Protein AF-0000000080648237 (afdb_homodimer)

Nearest PDB structures (foldseek):
  8hr5-assembly1_A  TM=1.522E-01  e=4.052E-01  Clostridium novyi
  8hr5-assembly1_A  TM=1.620E-01  e=7.392E-01  Clostridium novyi
  6ugk-assembly1_A  TM=1.546E-01  e=5.021E+00  Homo sapiens

Organism: Methanothrix harundinacea (strain 6Ac) (NCBI:txid1110509)

pLDDT: mean 71.29, std 25.4, range [18.83, 96.75]

Solvent-accessible surface area (backbone atoms only — not comparable to full-atom values): 39312 Å² total; per-residue (Å²): 132,81,78,76,80,78,78,78,81,73,77,73,64,75,76,75,75,65,84,41,70,59,51,61,42,41,54,47,37,46,50,45,42,68,63,31,75,89,52,51,70,74,74,66,72,92,72,70,76,91,62,78,75,79,72,69,70,77,87,61,86,68,75,77,68,28,32,39,76,49,76,28,50,62,69,58,37,49,53,52,44,51,51,39,43,75,29,61,24,49,67,47,80,45,60,27,38,34,66,47,77,47,77,49,38,26,40,43,41,38,43,72,60,45,55,75,71,41,86,83,50,63,68,55,50,52,50,50,50,32,50,47,51,42,25,70,66,45,35,50,56,89,44,39,62,36,52,36,45,29,69,76,33,76,82,46,81,56,51,69,66,48,55,54,51,43,52,52,43,28,60,52,25,51,64,56,71,36,72,65,32,39,51,51,25,47,50,51,46,49,50,50,49,50,50,32,50,50,47,49,40,50,53,46,32,29,59,66,59,70,42,59,40,86,88,33,20,69,40,78,73,60,96,61,39,43,39,60,41,78,46,55,71,87,76,49,58,82,81,41,88,37,50,40,34,38,38,39,36,39,36,35,58,34,19,32,39,28,30,42,53,87,30,28,53,35,54,78,60,39,57,69,63,49,47,66,77,38,39,69,60,41,52,51,40,45,48,52,10,50,45,45,63,60,65,71,46,58,68,82,90,44,52,61,42,38,63,68,58,52,26,53,69,33,45,51,74,43,85,46,74,77,31,36,35,36,38,37,28,52,69,31,34,68,60,50,49,50,50,36,33,74,72,59,45,32,43,75,60,87,74,28,42,30,50,58,127,133,81,79,75,81,79,78,77,82,75,74,72,57,76,74,75,76,66,82,43,71,59,51,60,44,43,55,48,39,47,51,45,42,66,62,32,77,88,49,54,71,75,76,72,69,76,92,74,67,91,61,78,74,77,73,67,70,76,86,61,84,69,74,74,67,27,33,39,77,49,76,27,51,62,68,59,37,48,54,53,43,50,50,39,41,74,29,62,24,49,68,46,80,44,61,27,37,33,65,46,78,48,76,46,36,27,39,44,40,37,44,71,61,45,55,74,72,41,85,84,49,62,68,54,50,52,52,50,52,32,48,44,50,42,24,71,65,45,35,49,57,88,44,39,62,36,51,37,46,29,68,76,32,74,82,44,80,56,52,70,66,47,52,55,52,44,52,51,42,27,60,51,26,51,64,56,71,36,70,64,32,39,50,51,24,46,50,51,46,52,48,49,50,51,49,31,50,52,48,48,39,50,54,44,32,30,58,66,58,70,41,60,39,83,92,32,19,70,41,76,73,60,98,62,39,42,39,59,43,78,45,56,71,88,76,49,58,82,82,40,89,38,48,40,34,38,38,38,36,39,36,35,57,34,20,32,38,29,30,43,53,88,29,27,53,35,53,78,60,38,58,68,65,50,46,66,76,38,39,68,60,41,50,51,42,45,47,52,10,50,47,45,62,59,65,71,44,57,68,82,91,44,52,60,43,39,62,68,56,53,25,52,70,32,46,50,74,42,86,46,82,80,31,36,36,36,36,37,29,52,70,32,36,67,59,51,50,50,51,36,33,75,73,59,45,33,45,74,61,88,73,28,42,31,51,60,127

Radius of gyration: 29.3 Å; Cα contacts (8 Å, |Δi|>4): 1006; chains: 2; bounding box: 60×85×106 Å

Sequence (714 aa):
MAGSPGRAEGTALPPAHQSNPFFDLGLDLRVLLSENPLFTPRRGQRSSLLGSPNILYPHQPSPLLMFKLGEYEESEAAEIADSLKEAGVKVDLKPSISASMESAIYLEGRESQLRERIGDFEVYDRYIEALKTVLSEEVEDEELVDRYLSLLNPSWNGRMEDIFEDVSKIAKKSRESTPSGIEEASAILTNLLGAAEALQFLDAALELNEIDVHGGAGGELGDDPLLRIPVDPDDCDPEDELTKSILAVRLEKTVEVRLDEMTTPLAKNVADEFAEEFAEEYYKICSIGMIVERVLAPPGDSNKIDLDEFRELLVFEEDMEGFVMTVDGTAVAEEMARTLKKEGVIKFKGDKIVWKGMAGSPGRAEGTALPPAHQSNPFFDLGLDLRVLLSENPLFTPRRGQRSSLLGSPNILYPHQPSPLLMFKLGEYEESEAAEIADSLKEAGVKVDLKPSISASMESAIYLEGRESQLRERIGDFEVYDRYIEALKTVLSEEVEDEELVDRYLSLLNPSWNGRMEDIFEDVSKIAKKSRESTPSGIEEASAILTNLLGAAEALQFLDAALELNEIDVHGGAGGELGDDPLLRIPVDPDDCDPEDELTKSILAVRLEKTVEVRLDEMTTPLAKNVADEFAEEFAEEYYKICSIGMIVERVLAPPGDSNKIDLDEFRELLVFEEDMEGFVMTVDGTAVAEEMARTLKKEGVIKFKGDKIVWKG

Structure (mmCIF, N/CA/C/O backbone):
data_AF-0000000080648237-model_v1
#
loop_
_entity.id
_entity.type
_entity.pdbx_description
1 polymer 'Uncharacterized protein'
#
loop_
_atom_site.group_PDB
_atom_site.id
_atom_site.type_symbol
_atom_site.label_atom_id
_atom_site.label_alt_id
_atom_site.label_comp_id
_atom_site.label_asym_id
_atom_site.label_entity_id
_atom_site.label_seq_id
_atom_site.pdbx_PDB_ins_code
_atom_site.Cartn_x
_atom_site.Cartn_y
_atom_site.Cartn_z
_atom_site.occupancy
_atom_site.B_iso_or_equiv
_atom_site.auth_seq_id
_atom_site.auth_comp_id
_atom_site.auth_asym_id
_atom_site.auth_atom_id
_atom_site.pdbx_PDB_model_num
ATOM 1 N N . MET A 1 1 ? 12.141 23.297 52.219 1 21.55 1 MET A N 1
ATOM 2 C CA . MET A 1 1 ? 13.312 22.938 51.438 1 21.55 1 MET A CA 1
ATOM 3 C C . MET A 1 1 ? 13.016 21.766 50.5 1 21.55 1 MET A C 1
ATOM 5 O O . MET A 1 1 ? 13.711 20.75 50.531 1 21.55 1 MET A O 1
ATOM 9 N N . ALA A 1 2 ? 11.859 21.625 50.188 1 25.39 2 ALA A N 1
ATOM 10 C CA . ALA A 1 2 ? 11.102 20.438 49.844 1 25.39 2 ALA A CA 1
ATOM 11 C C . ALA A 1 2 ? 11.633 19.797 48.562 1 25.39 2 ALA A C 1
ATOM 13 O O . ALA A 1 2 ? 11.953 20.5 47.594 1 25.39 2 ALA A O 1
ATOM 14 N N . GLY A 1 3 ? 12.352 18.688 48.656 1 21.77 3 GLY A N 1
ATOM 15 C CA . GLY A 1 3 ? 13.172 17.859 47.781 1 21.77 3 GLY A CA 1
ATOM 16 C C . GLY A 1 3 ? 12.492 17.5 46.469 1 21.77 3 GLY A C 1
ATOM 17 O O . GLY A 1 3 ? 11.258 17.406 46.406 1 21.77 3 GLY A O 1
ATOM 18 N N . SER A 1 4 ? 13.195 17.844 45.25 1 19.66 4 SER A N 1
ATOM 19 C CA . SER A 1 4 ? 12.898 18.078 43.844 1 19.66 4 SER A CA 1
ATOM 20 C C . SER A 1 4 ? 12.492 16.781 43.156 1 19.66 4 SER A C 1
ATOM 22 O O . SER A 1 4 ? 13.234 15.797 43.188 1 19.66 4 SER A O 1
ATOM 24 N N . PRO A 1 5 ? 11.219 16.391 43.188 1 24.3 5 PRO A N 1
ATOM 25 C CA . PRO A 1 5 ? 10.898 15.023 42.781 1 24.3 5 PRO A CA 1
ATOM 26 C C . PRO A 1 5 ? 11.508 14.656 41.438 1 24.3 5 PRO A C 1
ATOM 28 O O . PRO A 1 5 ? 11.789 15.547 40.625 1 24.3 5 PRO A O 1
ATOM 31 N N . GLY A 1 6 ? 12.32 13.648 41.375 1 19.86 6 GLY A N 1
ATOM 32 C CA . GLY A 1 6 ? 13.156 12.969 40.375 1 19.86 6 GLY A CA 1
ATOM 33 C C . GLY A 1 6 ? 12.453 12.742 39.062 1 19.86 6 GLY A C 1
ATOM 34 O O . GLY A 1 6 ? 11.242 12.531 39.031 1 19.86 6 GLY A O 1
ATOM 35 N N . ARG A 1 7 ? 13.016 13.281 37.906 1 20.27 7 ARG A N 1
ATOM 36 C CA . ARG A 1 7 ? 12.789 13.461 36.469 1 20.27 7 ARG A CA 1
ATOM 37 C C . ARG A 1 7 ? 12.531 12.125 35.781 1 20.27 7 ARG A C 1
ATOM 39 O O . ARG A 1 7 ? 13.383 11.234 35.812 1 20.27 7 ARG A O 1
ATOM 46 N N . ALA A 1 8 ? 11.336 11.664 35.844 1 21.86 8 ALA A N 1
ATOM 47 C CA . ALA A 1 8 ? 11.039 10.352 35.281 1 21.86 8 ALA A CA 1
ATOM 48 C C . ALA A 1 8 ? 11.625 10.211 33.875 1 21.86 8 ALA A C 1
ATOM 50 O O . ALA A 1 8 ? 11.602 11.164 33.094 1 21.86 8 ALA A O 1
ATOM 51 N N . GLU A 1 9 ? 12.656 9.391 33.594 1 22.39 9 GLU A N 1
ATOM 52 C CA . GLU A 1 9 ? 13.492 8.961 32.469 1 22.39 9 GLU A CA 1
ATOM 53 C C . GLU A 1 9 ? 12.648 8.625 31.25 1 22.39 9 GLU A C 1
ATOM 55 O O . GLU A 1 9 ? 11.789 7.746 31.297 1 22.39 9 GLU A O 1
ATOM 60 N N . GLY A 1 10 ? 12.281 9.594 30.5 1 19.77 10 GLY A N 1
ATOM 61 C CA . GLY A 1 10 ? 11.352 9.727 29.391 1 19.77 10 GLY A CA 1
ATOM 62 C C . GLY A 1 10 ? 11.602 8.727 28.266 1 19.77 10 GLY A C 1
ATOM 63 O O . GLY A 1 10 ? 12.742 8.539 27.844 1 19.77 10 GLY A O 1
ATOM 64 N N . THR A 1 11 ? 10.906 7.672 28.219 1 23.98 11 THR A N 1
ATOM 65 C CA . THR A 1 11 ? 11.008 6.508 27.344 1 23.98 11 THR A CA 1
ATOM 66 C C . THR A 1 11 ? 11.078 6.93 25.875 1 23.98 11 THR A C 1
ATOM 68 O O . THR A 1 11 ? 10.289 7.762 25.422 1 23.98 11 THR A O 1
ATOM 71 N N . ALA A 1 12 ? 12.242 7.035 25.219 1 22.23 12 ALA A N 1
ATOM 72 C CA . ALA A 1 12 ? 12.734 7.262 23.859 1 22.23 12 ALA A CA 1
ATOM 73 C C . ALA A 1 12 ? 11.789 6.645 22.828 1 22.23 12 ALA A C 1
ATOM 75 O O . ALA A 1 12 ? 11.344 5.504 22.984 1 22.23 12 ALA A O 1
ATOM 76 N N . LEU A 1 13 ? 11.062 7.445 22.266 1 22.98 13 LEU A N 1
ATOM 77 C CA . LEU A 1 13 ? 10.188 7.031 21.172 1 22.98 13 LEU A CA 1
ATOM 78 C C . LEU A 1 13 ? 10.93 6.094 20.219 1 22.98 13 LEU A C 1
ATOM 80 O O . LEU A 1 13 ? 12.078 6.348 19.859 1 22.98 13 LEU A O 1
ATOM 84 N N . PRO A 1 14 ? 10.711 4.758 20.109 1 25.27 14 PRO A N 1
ATOM 85 C CA . PRO A 1 14 ? 11.57 3.908 19.281 1 25.27 14 PRO A CA 1
ATOM 86 C C . PRO A 1 14 ? 11.773 4.465 17.875 1 25.27 14 PRO A C 1
ATOM 88 O O . PRO A 1 14 ? 10.961 5.266 17.406 1 25.27 14 PRO A O 1
ATOM 91 N N . PRO A 1 15 ? 12.945 4.453 17.312 1 23.84 15 PRO A N 1
ATOM 92 C CA . PRO A 1 15 ? 13.398 4.938 16 1 23.84 15 PRO A CA 1
ATOM 93 C C . PRO A 1 15 ? 12.43 4.609 14.875 1 23.84 15 PRO A C 1
ATOM 95 O O . PRO A 1 15 ? 11.734 3.59 14.938 1 23.84 15 PRO A O 1
ATOM 98 N N . ALA A 1 16 ? 11.836 5.57 14.398 1 23.03 16 ALA A N 1
ATOM 99 C CA . ALA A 1 16 ? 11.023 5.465 13.188 1 23.03 16 ALA A CA 1
ATOM 100 C C . ALA A 1 16 ? 11.641 4.48 12.203 1 23.03 16 ALA A C 1
ATOM 102 O O . ALA A 1 16 ? 12.828 4.574 11.883 1 23.03 16 ALA A O 1
ATOM 103 N N . HIS A 1 17 ? 11.32 3.283 12.266 1 22.94 17 HIS A N 1
ATOM 104 C CA . HIS A 1 17 ? 11.844 2.262 11.359 1 22.94 17 HIS A CA 1
ATOM 105 C C . HIS A 1 17 ? 11.914 2.777 9.93 1 22.94 17 HIS A C 1
ATOM 107 O O . HIS A 1 17 ? 10.922 3.273 9.391 1 22.94 17 HIS A O 1
ATOM 113 N N . GLN A 1 18 ? 12.953 3.498 9.57 1 23.92 18 GLN A N 1
ATOM 114 C CA . GLN A 1 18 ? 13.398 3.732 8.195 1 23.92 18 GLN A CA 1
ATOM 115 C C . GLN A 1 18 ? 12.93 2.615 7.27 1 23.92 18 GLN A C 1
ATOM 117 O O . GLN A 1 18 ? 13.117 1.434 7.566 1 23.92 18 GLN A O 1
ATOM 122 N N . SER A 1 19 ? 11.938 2.949 6.676 1 23.97 19 SER A N 1
ATOM 123 C CA . SER A 1 19 ? 11.555 1.971 5.664 1 23.97 19 SER A CA 1
ATOM 124 C C . SER A 1 19 ? 12.773 1.476 4.887 1 23.97 19 SER A C 1
ATOM 126 O O . SER A 1 19 ? 13.422 2.25 4.184 1 23.97 19 SER A O 1
ATOM 128 N N . ASN A 1 20 ? 13.656 0.76 5.473 1 24.31 20 ASN A N 1
ATOM 129 C CA . ASN A 1 20 ? 14.836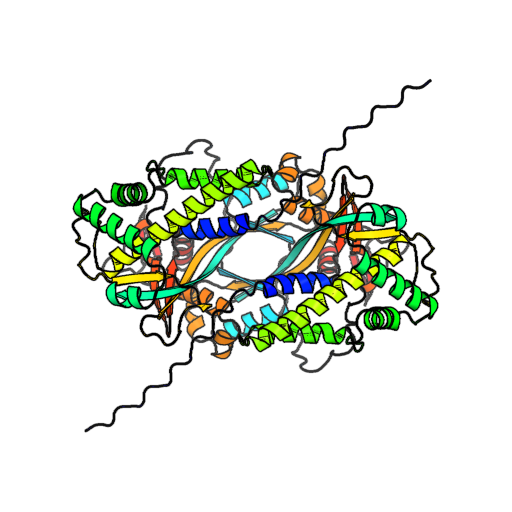 0.077 4.941 1 24.31 20 ASN A CA 1
ATOM 130 C C . ASN A 1 20 ? 14.562 -0.507 3.557 1 24.31 20 ASN A C 1
ATOM 132 O O . ASN A 1 20 ? 13.633 -1.297 3.383 1 24.31 20 ASN A O 1
ATOM 136 N N . PRO A 1 21 ? 15.094 0.182 2.629 1 27.36 21 PRO A N 1
ATOM 137 C CA . PRO A 1 21 ? 14.961 -0.341 1.266 1 27.36 21 PRO A CA 1
ATOM 138 C C . PRO A 1 21 ? 15.016 -1.866 1.212 1 27.36 21 PRO A C 1
ATOM 140 O O . PRO A 1 21 ? 14.562 -2.469 0.237 1 27.36 21 PRO A O 1
ATOM 143 N N . PHE A 1 22 ? 15.797 -2.381 2.141 1 26.69 22 PHE A N 1
ATOM 144 C CA . PHE A 1 22 ? 15.883 -3.832 2.246 1 26.69 22 PHE A CA 1
ATOM 145 C C . PHE A 1 22 ? 14.562 -4.418 2.732 1 26.69 22 PHE A C 1
ATOM 147 O O . PHE A 1 22 ? 14.289 -5.602 2.52 1 26.69 22 PHE A O 1
ATOM 154 N N . PHE A 1 23 ? 13.867 -3.635 3.424 1 27.55 23 PHE A N 1
ATOM 155 C CA . PHE A 1 23 ? 12.586 -4.172 3.852 1 27.55 23 PHE A CA 1
ATOM 156 C C . PHE A 1 23 ? 11.648 -4.336 2.662 1 27.55 23 PHE A C 1
ATOM 158 O O . PHE A 1 23 ? 10.914 -5.324 2.576 1 27.55 23 PHE A O 1
ATOM 165 N N . ASP A 1 24 ? 11.664 -3.367 1.838 1 30.44 24 ASP A N 1
ATOM 166 C CA . ASP A 1 24 ? 10.969 -3.537 0.566 1 30.44 24 ASP A CA 1
ATOM 167 C C . ASP A 1 24 ? 11.578 -4.672 -0.25 1 30.44 24 ASP A C 1
ATOM 169 O O . ASP A 1 24 ? 10.875 -5.375 -0.975 1 30.44 24 ASP A O 1
ATOM 173 N N . LEU A 1 25 ? 12.789 -4.785 -0.123 1 27.41 25 LEU A N 1
ATOM 174 C CA . LEU A 1 25 ? 13.477 -5.934 -0.707 1 27.41 25 LEU A CA 1
ATOM 175 C C . LEU A 1 25 ? 13.094 -7.219 0.021 1 27.41 25 LEU A C 1
ATOM 177 O O . LEU A 1 25 ? 13.008 -8.281 -0.594 1 27.41 25 LEU A O 1
ATOM 181 N N . GLY A 1 26 ? 12.961 -7.125 1.284 1 29.69 26 GLY A N 1
ATOM 182 C CA . GLY A 1 26 ? 12.539 -8.289 2.051 1 29.69 26 GLY A CA 1
ATOM 183 C C . GLY A 1 26 ? 11.156 -8.781 1.67 1 29.69 26 GLY A C 1
ATOM 184 O O . GLY A 1 26 ? 10.93 -9.992 1.577 1 29.69 26 GLY A O 1
ATOM 185 N N . LEU A 1 27 ? 10.266 -7.859 1.623 1 29.86 27 LEU A N 1
ATOM 186 C CA . LEU A 1 27 ? 8.969 -8.289 1.103 1 29.86 27 LEU A CA 1
ATOM 187 C C . LEU A 1 27 ? 9.109 -8.836 -0.312 1 29.86 27 LEU A C 1
ATOM 189 O O . LEU A 1 27 ? 8.461 -9.828 -0.663 1 29.86 27 LEU A O 1
ATOM 193 N N . ASP A 1 28 ? 9.914 -8.234 -0.984 1 31.86 28 ASP A N 1
ATOM 194 C CA . ASP A 1 28 ? 10.219 -8.773 -2.305 1 31.86 28 ASP A CA 1
ATOM 195 C C . ASP A 1 28 ? 10.914 -10.125 -2.197 1 31.86 28 ASP A C 1
ATOM 197 O O . ASP A 1 28 ? 10.648 -11.031 -2.992 1 31.86 28 ASP A O 1
ATOM 201 N N . LEU A 1 29 ? 11.75 -10.148 -1.211 1 29.72 29 LEU A N 1
ATOM 202 C CA . LEU A 1 29 ? 12.375 -11.453 -1.013 1 29.72 29 LEU A CA 1
ATOM 203 C C . LEU A 1 29 ? 11.359 -12.469 -0.493 1 29.72 29 LEU A C 1
ATOM 205 O O . LEU A 1 29 ? 11.406 -13.641 -0.87 1 29.72 29 LEU A O 1
ATOM 209 N N . ARG A 1 30 ? 10.547 -12.188 0.397 1 30.95 30 ARG A N 1
ATOM 210 C CA . ARG A 1 30 ? 9.484 -13.102 0.804 1 30.95 30 ARG A CA 1
ATOM 211 C C . ARG A 1 30 ? 8.656 -13.555 -0.398 1 30.95 30 ARG A C 1
ATOM 213 O O . ARG A 1 30 ? 8.289 -14.719 -0.497 1 30.95 30 ARG A O 1
ATOM 220 N N . VAL A 1 31 ? 8.422 -12.625 -1.143 1 30.2 31 VAL A N 1
ATOM 221 C CA . VAL A 1 31 ? 7.762 -13 -2.393 1 30.2 31 VAL A CA 1
ATOM 222 C C . VAL A 1 31 ? 8.672 -13.922 -3.199 1 30.2 31 VAL A C 1
ATOM 224 O O . VAL A 1 31 ? 8.211 -14.938 -3.738 1 30.2 31 VAL A O 1
ATOM 227 N N . LEU A 1 32 ? 9.93 -13.531 -3.205 1 28.25 32 LEU A N 1
ATOM 228 C CA . LEU A 1 32 ? 10.828 -14.375 -3.98 1 28.25 32 LEU A CA 1
ATOM 229 C C . LEU A 1 32 ? 10.984 -15.742 -3.332 1 28.25 32 LEU A C 1
ATOM 231 O O . LEU A 1 32 ? 10.984 -16.766 -4.02 1 28.25 32 LEU A O 1
ATOM 235 N N . LEU A 1 33 ? 11.172 -15.758 -2.031 1 31.47 33 LEU A N 1
ATOM 236 C CA . LEU A 1 33 ? 11.359 -17.047 -1.371 1 31.47 33 LEU A CA 1
ATOM 237 C C . LEU A 1 33 ? 10.023 -17.781 -1.229 1 31.47 33 LEU A C 1
ATOM 239 O O . LEU A 1 33 ? 9.984 -19.016 -1.257 1 31.47 33 LEU A O 1
ATOM 243 N N . SER A 1 34 ? 9.062 -17.125 -0.908 1 28.39 34 SER A N 1
ATOM 244 C CA . SER A 1 34 ? 7.766 -17.781 -0.767 1 28.39 34 SER A CA 1
ATOM 245 C C . SER A 1 34 ? 7.281 -18.344 -2.1 1 28.39 34 SER A C 1
ATOM 247 O O . SER A 1 34 ? 6.41 -19.219 -2.133 1 28.39 34 SER A O 1
ATOM 249 N N . GLU A 1 35 ? 7.715 -17.75 -3.105 1 29.59 35 GLU A N 1
ATOM 250 C CA . GLU A 1 35 ? 7.219 -18.156 -4.418 1 29.59 35 GLU A CA 1
ATOM 251 C C . GLU A 1 35 ? 7.965 -19.375 -4.945 1 29.59 35 GLU A C 1
ATOM 253 O O . GLU A 1 35 ? 7.664 -19.875 -6.031 1 29.59 35 GLU A O 1
ATOM 258 N N . ASN A 1 36 ? 9.148 -19.734 -4.363 1 26.48 36 ASN A N 1
ATOM 259 C CA . ASN A 1 36 ? 9.766 -20.953 -4.836 1 26.48 36 ASN A CA 1
ATOM 260 C C . ASN A 1 36 ? 9.078 -22.188 -4.254 1 26.48 36 ASN A C 1
ATOM 262 O O . ASN A 1 36 ? 8.969 -22.328 -3.037 1 26.48 36 ASN A O 1
ATOM 266 N N . PRO A 1 37 ? 8.367 -22.891 -5.027 1 28.17 37 PRO A N 1
ATOM 267 C CA . PRO A 1 37 ? 7.66 -24.094 -4.57 1 28.17 37 PRO A CA 1
ATOM 268 C C . PRO A 1 37 ? 8.523 -24.969 -3.66 1 28.17 37 PRO A C 1
ATOM 270 O O . PRO A 1 37 ? 7.988 -25.781 -2.893 1 28.17 37 PRO A O 1
ATOM 273 N N . LEU A 1 38 ? 9.859 -25.141 -3.924 1 26.52 38 LEU A N 1
ATOM 274 C CA . LEU A 1 38 ? 10.688 -26.031 -3.135 1 26.52 38 LEU A CA 1
ATOM 275 C C . LEU A 1 38 ? 10.812 -25.547 -1.698 1 26.52 38 LEU A C 1
ATOM 277 O O . LEU A 1 38 ? 11.312 -26.266 -0.83 1 26.52 38 LEU A O 1
ATOM 281 N N . PHE A 1 39 ? 10.609 -24.328 -1.508 1 27.86 39 PHE A N 1
ATOM 282 C CA . PHE A 1 39 ? 10.766 -23.812 -0.153 1 27.86 39 PHE A CA 1
ATOM 283 C C . PHE A 1 39 ? 9.422 -23.781 0.571 1 27.86 39 PHE A C 1
ATOM 285 O O . PHE A 1 39 ? 9.25 -23.047 1.54 1 27.86 39 PHE A O 1
ATOM 292 N N . THR A 1 40 ? 8.453 -24.375 0.112 1 24.95 40 THR A N 1
ATOM 293 C CA . THR A 1 40 ? 7.246 -24.438 0.934 1 24.95 40 THR A CA 1
ATOM 294 C C . THR A 1 40 ? 7.531 -25.109 2.271 1 24.95 40 THR A C 1
ATOM 296 O O . THR A 1 40 ? 7.984 -26.25 2.309 1 24.95 40 THR A O 1
ATOM 299 N N . PRO A 1 41 ? 7.891 -24.344 3.229 1 24.42 41 PRO A N 1
ATOM 300 C CA . PRO A 1 41 ? 7.996 -25.141 4.453 1 24.42 41 PRO A CA 1
ATOM 301 C C . PRO A 1 41 ? 6.973 -26.266 4.508 1 24.42 41 PRO A C 1
ATOM 303 O O . PRO A 1 41 ? 5.828 -26.094 4.07 1 24.42 41 PRO A O 1
ATOM 306 N N . ARG A 1 42 ? 7.414 -27.422 4.414 1 21.69 42 ARG A N 1
ATOM 307 C CA . ARG A 1 42 ? 6.496 -28.438 4.918 1 21.69 42 ARG A CA 1
ATOM 308 C C . ARG A 1 42 ? 5.902 -28.016 6.262 1 21.69 42 ARG A C 1
ATOM 310 O O . ARG A 1 42 ? 6.637 -27.703 7.203 1 21.69 42 ARG A O 1
ATOM 317 N N . ARG A 1 43 ? 4.898 -27.391 6.312 1 23.48 43 ARG A N 1
ATOM 318 C CA . ARG A 1 43 ? 4.133 -27.062 7.512 1 23.48 43 ARG A CA 1
ATOM 319 C C . ARG A 1 43 ? 4.125 -28.234 8.492 1 23.48 43 ARG A C 1
ATOM 321 O O . ARG A 1 43 ? 3.342 -28.234 9.445 1 23.48 43 ARG A O 1
ATOM 328 N N . GLY A 1 44 ? 4.82 -29.328 8.359 1 21.86 44 GLY A N 1
ATOM 329 C CA . GLY A 1 44 ? 4.352 -30.172 9.445 1 21.86 44 GLY A CA 1
ATOM 330 C C . GLY A 1 44 ? 4.578 -29.562 10.82 1 21.86 44 GLY A C 1
ATOM 331 O O . GLY A 1 44 ? 3.689 -29.609 11.672 1 21.86 44 GLY A O 1
ATOM 332 N N . GLN A 1 45 ? 5.801 -29.516 11.391 1 20.08 45 GLN A N 1
ATOM 333 C CA . GLN A 1 45 ? 5.906 -29.703 12.828 1 20.08 45 GLN A CA 1
ATOM 334 C C . GLN A 1 45 ? 5.656 -28.406 13.578 1 20.08 45 GLN A C 1
ATOM 336 O O . GLN A 1 45 ? 5.648 -28.375 14.812 1 20.08 45 GLN A O 1
ATOM 341 N N . ARG A 1 46 ? 6.078 -27.266 13.281 1 20 46 ARG A N 1
ATOM 342 C CA . ARG A 1 46 ? 5.887 -26.469 14.484 1 20 46 ARG A CA 1
ATOM 343 C C . ARG A 1 46 ? 4.406 -26.203 14.734 1 20 46 ARG A C 1
ATOM 345 O O . ARG A 1 46 ? 3.832 -25.266 14.164 1 20 46 ARG A O 1
ATOM 352 N N . SER A 1 47 ? 3.469 -27.25 14.75 1 19.73 47 SER A N 1
ATOM 353 C CA . SER A 1 47 ? 2.051 -27.266 15.094 1 19.73 47 SER A CA 1
ATOM 354 C C . SER A 1 47 ? 1.774 -26.422 16.328 1 19.73 47 SER A C 1
ATOM 356 O O . SER A 1 47 ? 0.841 -25.609 16.344 1 19.73 47 SER A O 1
ATOM 358 N N . SER A 1 48 ? 2.045 -26.938 17.641 1 19.5 48 SER A N 1
ATOM 359 C CA . SER A 1 48 ? 1.165 -27.281 18.75 1 19.5 48 SER A CA 1
ATOM 360 C C . SER A 1 48 ? 1.019 -26.109 19.719 1 19.5 48 SER A C 1
ATOM 362 O O . SER A 1 48 ? 0.196 -26.156 20.641 1 19.5 48 SER A O 1
ATOM 364 N N . LEU A 1 49 ? 2.018 -25.438 20.266 1 19.19 49 LEU A N 1
ATOM 365 C CA . LEU A 1 49 ? 1.724 -25.219 21.688 1 19.19 49 LEU A CA 1
ATOM 366 C C . LEU A 1 49 ? 0.544 -24.266 21.859 1 19.19 49 LEU A C 1
ATOM 368 O O . LEU A 1 49 ? -0.3 -24.469 22.734 1 19.19 49 LEU A O 1
ATOM 372 N N . LEU A 1 50 ? 0.634 -22.891 21.812 1 19.06 50 LEU A N 1
ATOM 373 C CA . LEU A 1 50 ? -0.441 -22.25 22.562 1 19.06 50 LEU A CA 1
ATOM 374 C C . LEU A 1 50 ? -1.754 -22.312 21.797 1 19.06 50 LEU A C 1
ATOM 376 O O . LEU A 1 50 ? -1.822 -21.875 20.641 1 19.06 50 LEU A O 1
ATOM 380 N N . GLY A 1 51 ? -2.617 -23.359 21.875 1 19.77 51 GLY A N 1
ATOM 381 C CA . GLY A 1 51 ? -3.986 -23.766 21.594 1 19.77 51 GLY A CA 1
ATOM 382 C C . GLY A 1 51 ? -4.977 -22.625 21.672 1 19.77 51 GLY A C 1
ATOM 383 O O . GLY A 1 51 ? -6.039 -22.75 22.281 1 19.77 51 GLY A O 1
ATOM 384 N N . SER A 1 52 ? -4.652 -21.312 21.406 1 19.39 52 SER A N 1
ATOM 385 C CA . SER A 1 52 ? -5.836 -20.594 21.875 1 19.39 52 SER A CA 1
ATOM 386 C C . SER A 1 52 ? -7.105 -21.188 21.266 1 19.39 52 SER A C 1
ATOM 388 O O . SER A 1 52 ? -7.105 -21.641 20.125 1 19.39 52 SER A O 1
ATOM 390 N N . PRO A 1 53 ? -8.133 -21.594 22.094 1 19.31 53 PRO A N 1
ATOM 391 C CA . PRO A 1 53 ? -9.453 -22.125 21.734 1 19.31 53 PRO A CA 1
ATOM 392 C C . PRO A 1 53 ? -10.039 -21.438 20.5 1 19.31 53 PRO A C 1
ATOM 394 O O . PRO A 1 53 ? -9.641 -20.312 20.156 1 19.31 53 PRO A O 1
ATOM 397 N N . ASN A 1 54 ? -10.578 -22.219 19.562 1 20.52 54 ASN A N 1
ATOM 398 C CA . ASN A 1 54 ? -11.555 -22.125 18.484 1 20.52 54 ASN A CA 1
ATOM 399 C C . ASN A 1 54 ? -12.617 -21.078 18.766 1 20.52 54 ASN A C 1
ATOM 401 O O . ASN A 1 54 ? -13.68 -21.375 19.312 1 20.52 54 ASN A O 1
ATOM 405 N N . ILE A 1 55 ? -12.234 -20 19.438 1 21.34 55 ILE A N 1
ATOM 406 C CA . ILE A 1 55 ? -13.445 -19.25 19.734 1 21.34 55 ILE A CA 1
ATOM 407 C C . ILE A 1 55 ? -14.25 -19.031 18.469 1 21.34 55 ILE A C 1
ATOM 409 O O . ILE A 1 55 ? -13.797 -18.328 17.547 1 21.34 55 ILE A O 1
ATOM 413 N N . LEU A 1 56 ? -14.969 -20.062 18 1 20.75 56 LEU A N 1
ATOM 414 C CA . LEU A 1 56 ? -16.109 -20 17.109 1 20.75 56 LEU A CA 1
ATOM 415 C C . LEU A 1 56 ? -16.891 -18.703 17.312 1 20.75 56 LEU A C 1
ATOM 417 O O . LEU A 1 56 ? -17.484 -18.5 18.375 1 20.75 56 LEU A O 1
ATOM 421 N N . TYR A 1 57 ? -16.344 -17.609 16.938 1 21.86 57 TYR A N 1
ATOM 422 C CA . TYR A 1 57 ? -17.297 -16.516 17.094 1 21.86 57 TYR A CA 1
ATOM 423 C C . TYR A 1 57 ? -18.688 -16.938 16.625 1 21.86 57 TYR A C 1
ATOM 425 O O . TYR A 1 57 ? -18.812 -17.734 15.695 1 21.86 57 TYR A O 1
ATOM 433 N N . PRO A 1 58 ? -19.703 -16.844 17.391 1 23.59 58 PRO A N 1
ATOM 434 C CA . PRO A 1 58 ? -21.078 -17.141 16.984 1 23.59 58 PRO A CA 1
ATOM 435 C C . PRO A 1 58 ? -21.391 -16.672 15.57 1 23.59 58 PRO A C 1
ATOM 437 O O . PRO A 1 58 ? -20.672 -15.828 15.023 1 23.59 58 PRO A O 1
ATOM 440 N N . HIS A 1 59 ? -22.5 -17.219 14.844 1 25.41 59 HIS A N 1
ATOM 441 C CA . HIS A 1 59 ? -23.203 -17.281 13.57 1 25.41 59 HIS A CA 1
ATOM 442 C C . HIS A 1 59 ? -23.453 -15.883 13.016 1 25.41 59 HIS A C 1
ATOM 444 O O . HIS A 1 59 ? -24.578 -15.406 13 1 25.41 59 HIS A O 1
ATOM 450 N N . GLN A 1 60 ? -22.812 -14.852 13.422 1 27.97 60 GLN A N 1
ATOM 451 C CA . GLN A 1 60 ? -23.344 -13.742 12.648 1 27.97 60 GLN A CA 1
ATOM 452 C C . GLN A 1 60 ? -23.125 -13.961 11.148 1 27.97 60 GLN A C 1
ATOM 454 O O . GLN A 1 60 ? -22.141 -14.578 10.75 1 27.97 60 GLN A O 1
ATOM 459 N N . PRO A 1 61 ? -24.094 -13.82 10.211 1 32.16 61 PRO A N 1
ATOM 460 C CA . PRO A 1 61 ? -23.969 -14.008 8.766 1 32.16 61 PRO A CA 1
ATOM 461 C C . PRO A 1 61 ? -22.641 -13.508 8.211 1 32.16 61 PRO A C 1
ATOM 463 O O . PRO A 1 61 ? -22.234 -12.375 8.492 1 32.16 61 PRO A O 1
ATOM 466 N N . SER A 1 62 ? -21.594 -14.234 8.211 1 37.28 62 SER A N 1
ATOM 467 C CA . SER A 1 62 ? -20.234 -13.945 7.738 1 37.28 62 SER A CA 1
ATOM 468 C C . SER A 1 62 ? -20.266 -13.086 6.477 1 37.28 62 SER A C 1
ATOM 470 O O . SER A 1 62 ? -20.875 -13.461 5.477 1 37.28 62 SER A O 1
ATOM 472 N N . PRO A 1 63 ? -20.156 -11.875 6.527 1 44.25 63 PRO A N 1
ATOM 473 C CA . PRO A 1 63 ? -20.109 -11.117 5.277 1 44.25 63 PRO A CA 1
ATOM 474 C C . PRO A 1 63 ? -19.297 -11.82 4.188 1 44.25 63 PRO A C 1
ATOM 476 O O . PRO A 1 63 ? -18.375 -12.578 4.492 1 44.25 63 PRO A O 1
ATOM 479 N N . LEU A 1 64 ? -19.969 -12.195 3.082 1 50.78 64 LEU A N 1
ATOM 480 C CA . LEU A 1 64 ? -19.406 -12.766 1.862 1 50.78 64 LEU A CA 1
ATOM 481 C C . LEU A 1 64 ? -18 -12.227 1.613 1 50.78 64 LEU A C 1
ATOM 483 O O . LEU A 1 64 ? -17.766 -11.023 1.7 1 50.78 64 LEU A O 1
ATOM 487 N N . LEU A 1 65 ? -17.031 -13.117 1.773 1 66.56 65 LEU A N 1
ATOM 488 C CA . LEU A 1 65 ? -15.656 -12.805 1.406 1 66.56 65 LEU A CA 1
ATOM 489 C C . LEU A 1 65 ? -15.586 -12.258 -0.015 1 66.56 65 LEU A C 1
ATOM 491 O O . LEU A 1 65 ? -16.172 -12.828 -0.937 1 66.56 65 LEU A O 1
ATOM 495 N N . MET A 1 66 ? -15.5 -11 -0.162 1 81.69 66 MET A N 1
ATOM 496 C CA . MET A 1 66 ? -15.383 -10.375 -1.479 1 81.69 66 MET A CA 1
ATOM 497 C C . MET A 1 66 ? -13.914 -10.148 -1.838 1 81.69 66 MET A C 1
ATOM 499 O O . MET A 1 66 ? -13.055 -10.125 -0.958 1 81.69 66 MET A O 1
ATOM 503 N N . PHE A 1 67 ? -13.734 -10.258 -3.105 1 94.19 67 PHE A N 1
ATOM 504 C CA . PHE A 1 67 ? -12.422 -9.938 -3.646 1 94.19 67 PHE A CA 1
ATOM 505 C C . PHE A 1 67 ? -12.164 -8.438 -3.607 1 94.19 67 PHE A C 1
ATOM 507 O O . PHE A 1 67 ? -12.922 -7.656 -4.188 1 94.19 67 PHE A O 1
ATOM 514 N N . LYS A 1 68 ? -11.133 -8.094 -2.877 1 95.12 68 LYS A N 1
ATOM 515 C CA . LYS A 1 68 ? -10.75 -6.684 -2.824 1 95.12 68 LYS A CA 1
ATOM 516 C C . LYS A 1 68 ? -9.82 -6.324 -3.977 1 95.12 68 LYS A C 1
ATOM 518 O O . LYS A 1 68 ? -8.672 -6.785 -4.027 1 95.12 68 LYS A O 1
ATOM 523 N N . LEU A 1 69 ? -10.312 -5.516 -4.773 1 95.62 69 LEU A N 1
ATOM 524 C CA . LEU A 1 69 ? -9.523 -5.109 -5.93 1 95.62 69 LEU A CA 1
ATOM 525 C C . LEU A 1 69 ? -8.461 -4.082 -5.535 1 95.62 69 LEU A C 1
ATOM 527 O O . LEU A 1 69 ? -7.309 -4.18 -5.957 1 95.62 69 LEU A O 1
ATOM 531 N N . GLY A 1 70 ? -8.93 -3.121 -4.75 1 91.94 70 GLY A N 1
ATOM 532 C CA . GLY A 1 70 ? -8.031 -2.047 -4.348 1 91.94 70 GLY A CA 1
ATOM 533 C C . GLY A 1 70 ? -8.75 -0.897 -3.666 1 91.94 70 GLY A C 1
ATOM 534 O O . GLY A 1 70 ? -9.945 -0.988 -3.381 1 91.94 70 GLY A O 1
ATOM 535 N N . GLU A 1 71 ? -7.887 0.015 -3.238 1 88.38 71 GLU A N 1
ATOM 536 C CA . GLU A 1 71 ? -8.375 1.268 -2.668 1 88.38 71 GLU A CA 1
ATOM 537 C C . GLU A 1 71 ? -8.055 2.449 -3.58 1 88.38 71 GLU A C 1
ATOM 539 O O . GLU A 1 71 ? -6.949 2.545 -4.117 1 88.38 71 GLU A O 1
ATOM 544 N N . TYR A 1 72 ? -9.164 3.27 -3.736 1 87.12 72 TYR A N 1
ATOM 545 C CA . TYR A 1 72 ? -9.047 4.34 -4.723 1 87.12 72 TYR A CA 1
ATOM 546 C C . TYR A 1 72 ? -9.68 5.629 -4.203 1 87.12 72 TYR A C 1
ATOM 548 O O . TYR A 1 72 ? -10.406 5.613 -3.205 1 87.12 72 TYR A O 1
ATOM 556 N N . GLU A 1 73 ? -9.234 6.738 -4.914 1 82.31 73 GLU A N 1
ATOM 557 C CA . GLU A 1 73 ? -10.031 7.949 -4.738 1 82.31 73 GLU A CA 1
ATOM 558 C C . GLU A 1 73 ? -11.461 7.75 -5.227 1 82.31 73 GLU A C 1
ATOM 560 O O . GLU A 1 73 ? -11.719 6.891 -6.074 1 82.31 73 GLU A O 1
ATOM 565 N N . GLU A 1 74 ? -12.305 8.523 -4.738 1 83.44 74 GLU A N 1
ATOM 566 C CA . GLU A 1 74 ? -13.734 8.352 -4.977 1 83.44 74 GLU A CA 1
ATOM 567 C C . GLU A 1 74 ? -14.047 8.344 -6.469 1 83.44 74 GLU A C 1
ATOM 569 O O . GLU A 1 74 ? -14.781 7.473 -6.949 1 83.44 74 GLU A O 1
ATOM 574 N N . SER A 1 75 ? -13.516 9.258 -7.152 1 85.44 75 SER A N 1
ATOM 575 C CA . SER A 1 75 ? -13.82 9.367 -8.578 1 85.44 75 SER A CA 1
ATOM 576 C C . SER A 1 75 ? -13.289 8.164 -9.344 1 85.44 75 SER A C 1
ATOM 578 O O . SER A 1 75 ? -13.984 7.621 -10.211 1 85.44 75 SER A O 1
ATOM 580 N N . GLU A 1 76 ? -12.117 7.797 -9.078 1 88.31 76 GLU A N 1
ATOM 581 C CA . GLU A 1 76 ? -11.516 6.648 -9.742 1 88.31 76 GLU A CA 1
ATOM 582 C C . GLU A 1 76 ? -12.266 5.363 -9.414 1 88.31 76 GLU A C 1
ATOM 584 O O . GLU A 1 76 ? -12.516 4.539 -10.305 1 88.31 76 GLU A O 1
ATOM 589 N N . ALA A 1 77 ? -12.625 5.207 -8.164 1 92.69 77 ALA A N 1
ATOM 590 C CA . ALA A 1 77 ? -13.406 4.043 -7.75 1 92.69 77 ALA A CA 1
ATOM 591 C C . ALA A 1 77 ? -14.711 3.955 -8.531 1 92.69 77 ALA A C 1
ATOM 593 O O . ALA A 1 77 ? -15.117 2.871 -8.953 1 92.69 77 ALA A O 1
ATOM 594 N N . ALA A 1 78 ? -15.312 5.07 -8.695 1 92.38 78 ALA A N 1
ATOM 595 C CA . ALA A 1 78 ? -16.578 5.105 -9.422 1 92.38 78 ALA A CA 1
ATOM 596 C C . ALA A 1 78 ? -16.391 4.695 -10.875 1 92.38 78 ALA A C 1
ATOM 598 O O . ALA A 1 78 ? -17.203 3.959 -11.43 1 92.38 78 ALA A O 1
ATOM 599 N N . GLU A 1 79 ? -15.383 5.18 -11.445 1 91.38 79 GLU A N 1
ATOM 600 C CA . GLU A 1 79 ? -15.07 4.84 -12.828 1 91.38 79 GLU A CA 1
ATOM 601 C C . GLU A 1 79 ? -14.836 3.34 -12.992 1 91.38 79 GLU A C 1
ATOM 603 O O . GLU A 1 79 ? -15.398 2.715 -13.891 1 91.38 79 GLU A O 1
ATOM 608 N N . ILE A 1 80 ? -14.07 2.822 -12.125 1 94.5 80 ILE A N 1
ATOM 609 C CA . ILE A 1 80 ? -13.781 1.392 -12.148 1 94.5 80 ILE A CA 1
ATOM 610 C C . ILE A 1 80 ? -15.07 0.6 -11.961 1 94.5 80 ILE A C 1
ATOM 612 O O . ILE A 1 80 ? -15.352 -0.327 -12.719 1 94.5 80 ILE A O 1
ATOM 616 N N . ALA A 1 81 ? -15.836 0.992 -10.977 1 95.75 81 ALA A N 1
ATOM 617 C CA . ALA A 1 81 ? -17.078 0.304 -10.664 1 95.75 81 ALA A CA 1
ATOM 618 C C . ALA A 1 81 ? -18.047 0.341 -11.852 1 95.75 81 ALA A C 1
ATOM 620 O O . ALA A 1 81 ? -18.656 -0.672 -12.188 1 95.75 81 ALA A O 1
ATOM 621 N N . ASP A 1 82 ? -18.188 1.468 -12.414 1 94.81 82 ASP A N 1
ATOM 622 C CA . ASP A 1 82 ? -19.109 1.615 -13.539 1 94.81 82 ASP A CA 1
ATOM 623 C C . ASP A 1 82 ? -18.688 0.714 -14.703 1 94.81 82 ASP A C 1
ATOM 625 O O . ASP A 1 82 ? -19.531 0.044 -15.297 1 94.81 82 ASP A O 1
ATOM 629 N N . SER A 1 83 ? -17.453 0.706 -15.031 1 95.19 83 SER A N 1
ATOM 630 C CA . SER A 1 83 ? -16.953 -0.141 -16.109 1 95.19 83 SER A CA 1
ATOM 631 C C . SER A 1 83 ? -17.203 -1.616 -15.82 1 95.19 83 SER A C 1
ATOM 633 O O . SER A 1 83 ? -17.625 -2.363 -16.703 1 95.19 83 SER A O 1
ATOM 635 N N . LEU A 1 84 ? -16.969 -1.991 -14.633 1 96.62 84 LEU A N 1
ATOM 636 C CA . LEU A 1 84 ? -17.125 -3.393 -14.258 1 96.62 84 LEU A CA 1
ATOM 637 C C . LEU A 1 84 ? -18.609 -3.781 -14.203 1 96.62 84 LEU A C 1
ATOM 639 O O . LEU A 1 84 ? -18.984 -4.879 -14.625 1 96.62 84 LEU A O 1
ATOM 643 N N . LYS A 1 85 ? -19.406 -2.863 -13.719 1 95.12 85 LYS A N 1
ATOM 644 C CA . LYS A 1 85 ? -20.844 -3.115 -13.664 1 95.12 85 LYS A CA 1
ATOM 645 C C . LYS A 1 85 ? -21.422 -3.268 -15.062 1 95.12 85 LYS A C 1
ATOM 647 O O . LYS A 1 85 ? -22.312 -4.094 -15.281 1 95.12 85 LYS A O 1
ATOM 652 N N . GLU A 1 86 ? -21 -2.514 -15.914 1 95 86 GLU A N 1
ATOM 653 C CA . GLU A 1 86 ? -21.453 -2.613 -17.297 1 95 86 GLU A CA 1
ATOM 654 C C . GLU A 1 86 ? -21.141 -3.99 -17.891 1 95 86 GLU A C 1
ATOM 656 O O . GLU A 1 86 ? -21.891 -4.492 -18.734 1 95 86 GLU A O 1
ATOM 661 N N . ALA A 1 87 ? -20.094 -4.562 -17.438 1 94.69 87 ALA A N 1
ATOM 662 C CA . ALA A 1 87 ? -19.688 -5.887 -17.891 1 94.69 87 ALA A CA 1
ATOM 663 C C . ALA A 1 87 ? -20.453 -6.98 -17.156 1 94.69 87 ALA A C 1
ATOM 665 O O . ALA A 1 87 ? -20.344 -8.164 -17.484 1 94.69 87 ALA A O 1
ATOM 666 N N . GLY A 1 88 ? -21.234 -6.594 -16.062 1 94.19 88 GLY A N 1
ATOM 667 C CA . GLY A 1 88 ? -22.047 -7.551 -15.32 1 94.19 88 GLY A CA 1
ATOM 668 C C . GLY A 1 88 ? -21.406 -7.988 -14.023 1 94.19 88 GLY A C 1
ATOM 66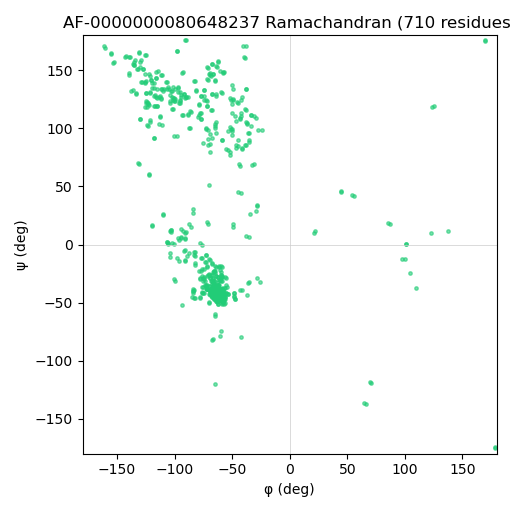9 O O . GLY A 1 88 ? -21.938 -8.844 -13.312 1 94.19 88 GLY A O 1
ATOM 670 N N . VAL A 1 89 ? -20.203 -7.434 -13.742 1 95.94 89 VAL A N 1
ATOM 671 C CA . VAL A 1 89 ? -19.531 -7.777 -12.492 1 95.94 89 VAL A CA 1
ATOM 672 C C . VAL A 1 89 ? -20.219 -7.074 -11.328 1 95.94 89 VAL A C 1
ATOM 674 O O . VAL A 1 89 ? -20.547 -5.891 -11.406 1 95.94 89 VAL A O 1
ATOM 677 N N . LYS A 1 90 ? -20.484 -7.816 -10.258 1 95.19 90 LYS A N 1
ATOM 678 C CA . LYS A 1 90 ? -21.047 -7.211 -9.055 1 95.19 90 LYS A CA 1
ATOM 679 C C . LYS A 1 90 ? -19.984 -6.496 -8.234 1 95.19 90 LYS A C 1
ATOM 681 O O . LYS A 1 90 ? -19.016 -7.121 -7.785 1 95.19 90 LYS A O 1
ATOM 686 N N . VAL A 1 91 ? -20.188 -5.242 -8.055 1 95.75 91 VAL A N 1
ATOM 687 C CA . VAL A 1 91 ? -19.188 -4.387 -7.422 1 95.75 91 VAL A CA 1
ATOM 688 C C . VAL A 1 91 ? -19.781 -3.734 -6.176 1 95.75 91 VAL A C 1
ATOM 690 O O . VAL A 1 91 ? -20.922 -3.293 -6.188 1 95.75 91 VAL A O 1
ATOM 693 N N . ASP A 1 92 ? -19.078 -3.805 -5.094 1 93.62 92 ASP A N 1
ATOM 694 C CA . ASP A 1 92 ? -19.391 -3.088 -3.861 1 93.62 92 ASP A CA 1
ATOM 695 C C . ASP A 1 92 ? -18.344 -2.014 -3.568 1 93.62 92 ASP A C 1
ATOM 697 O O . ASP A 1 92 ? -17.141 -2.283 -3.607 1 93.62 92 ASP A O 1
ATOM 701 N N . LEU A 1 93 ? -18.797 -0.798 -3.391 1 93.5 93 LEU A N 1
ATOM 702 C CA . LEU A 1 93 ? -17.922 0.309 -3.01 1 93.5 93 LEU A CA 1
ATOM 703 C C . LEU A 1 93 ? -18.031 0.604 -1.519 1 93.5 93 LEU A C 1
ATOM 705 O O . LEU A 1 93 ? -19.141 0.802 -1.007 1 93.5 93 LEU A O 1
ATOM 709 N N . LYS A 1 94 ? -16.891 0.598 -0.875 1 89.38 94 LYS A N 1
ATOM 710 C CA . LYS A 1 94 ? -16.875 0.83 0.566 1 89.38 94 LYS A CA 1
ATOM 711 C C . LYS A 1 94 ? -15.977 2.008 0.928 1 89.38 94 LYS A C 1
ATOM 713 O O . LYS A 1 94 ? -14.758 1.863 1.005 1 89.38 94 LYS A O 1
ATOM 718 N N . PRO A 1 95 ? -16.578 3.117 1.195 1 90.81 95 PRO A N 1
ATOM 719 C CA . PRO A 1 95 ? -15.773 4.25 1.643 1 90.81 95 PRO A CA 1
ATOM 720 C C . PRO A 1 95 ? -15.203 4.047 3.043 1 90.81 95 PRO A C 1
ATOM 722 O O . PRO A 1 95 ? -15.82 3.393 3.883 1 90.81 95 PRO A O 1
ATOM 725 N N . SER A 1 96 ? -14.039 4.586 3.242 1 90.25 96 SER A N 1
ATOM 726 C CA . SER A 1 96 ? -13.391 4.531 4.547 1 90.25 96 SER A CA 1
ATOM 727 C C . SER A 1 96 ? -12.445 5.707 4.746 1 90.25 96 SER A C 1
ATOM 729 O O . SER A 1 96 ? -12.078 6.387 3.785 1 90.25 96 SER A O 1
ATOM 731 N N . ILE A 1 97 ? -12.219 5.984 6.008 1 93.25 97 ILE A N 1
ATOM 732 C CA . ILE A 1 97 ? -11.156 6.918 6.359 1 93.25 97 ILE A CA 1
ATOM 733 C C . ILE A 1 97 ? -9.859 6.148 6.609 1 93.25 97 ILE A C 1
ATOM 735 O O . ILE A 1 97 ? -9.859 5.109 7.27 1 93.25 97 ILE A O 1
ATOM 739 N N . SER A 1 98 ? -8.875 6.594 5.984 1 89.88 98 SER A N 1
ATOM 740 C CA . SER A 1 98 ? -7.547 6.023 6.219 1 89.88 98 SER A CA 1
ATOM 741 C C . SER A 1 98 ? -6.543 7.105 6.602 1 89.88 98 SER A C 1
ATOM 743 O O . SER A 1 98 ? -6.84 8.297 6.508 1 89.88 98 SER A O 1
ATOM 745 N N . ALA A 1 99 ? -5.43 6.57 7.164 1 89.81 99 ALA A N 1
ATOM 746 C CA . ALA A 1 99 ? -4.383 7.508 7.562 1 89.81 99 ALA A CA 1
ATOM 747 C C . ALA A 1 99 ? -3.043 7.137 6.934 1 89.81 99 ALA A C 1
ATOM 749 O O . ALA A 1 99 ? -2.715 5.953 6.809 1 89.81 99 ALA A O 1
ATOM 750 N N . SER A 1 100 ? -2.385 8.117 6.512 1 84.44 100 SER A N 1
ATOM 751 C CA . SER A 1 100 ? -0.991 7.977 6.102 1 84.44 100 SER A CA 1
ATOM 752 C C . SER A 1 100 ? -0.064 8.766 7.016 1 84.44 100 SER A C 1
ATOM 754 O O . SER A 1 100 ? -0.474 9.766 7.609 1 84.44 100 SER A O 1
ATOM 756 N N . MET A 1 101 ? 1.136 8.195 7.129 1 81.06 101 MET A N 1
ATOM 757 C CA . MET A 1 101 ? 2.084 8.828 8.047 1 81.06 101 MET A CA 1
ATOM 758 C C . MET A 1 101 ? 3.426 9.062 7.359 1 81.06 101 MET A C 1
ATOM 760 O O . MET A 1 101 ? 3.871 8.242 6.555 1 81.06 101 MET A O 1
ATOM 764 N N . GLU A 1 102 ? 3.988 10.25 7.688 1 69.56 102 GLU A N 1
ATOM 765 C CA . GLU A 1 102 ? 5.34 10.594 7.258 1 69.56 102 GLU A CA 1
ATOM 766 C C . GLU A 1 102 ? 6.148 11.18 8.414 1 69.56 102 GLU A C 1
ATOM 768 O O . GLU A 1 102 ? 5.645 12.016 9.172 1 69.56 102 GLU A O 1
ATOM 773 N N . SER A 1 103 ? 7.32 10.578 8.531 1 75 103 SER A N 1
ATOM 774 C CA . SER A 1 103 ? 8.203 11.109 9.562 1 75 103 SER A CA 1
ATOM 775 C C . SER A 1 103 ? 9.359 11.898 8.953 1 75 103 SER A C 1
ATOM 777 O O . SER A 1 103 ? 9.812 11.586 7.852 1 75 103 SER A O 1
ATOM 779 N N . ALA A 1 104 ? 9.648 12.984 9.617 1 72.44 104 ALA A N 1
ATOM 780 C CA . ALA A 1 104 ? 10.797 13.789 9.211 1 72.44 104 ALA A CA 1
ATOM 781 C C . ALA A 1 104 ? 11.562 14.312 10.422 1 72.44 104 ALA A C 1
ATOM 783 O O . ALA A 1 104 ? 10.984 14.477 11.5 1 72.44 104 ALA A O 1
ATOM 784 N N . ILE A 1 105 ? 12.789 14.43 10.234 1 80.25 105 ILE A N 1
ATOM 785 C CA . ILE A 1 105 ? 13.641 15.031 11.258 1 80.25 105 ILE A CA 1
ATOM 786 C C . ILE A 1 105 ? 14.109 16.406 10.789 1 80.25 105 ILE A C 1
ATOM 788 O O . ILE A 1 105 ? 14.445 16.594 9.617 1 80.25 105 ILE A O 1
ATOM 792 N N . TYR A 1 106 ? 13.961 17.281 11.75 1 81.38 106 TYR A N 1
ATOM 793 C CA . TYR A 1 106 ? 14.375 18.641 11.453 1 81.38 106 TYR A CA 1
ATOM 794 C C . TYR A 1 106 ? 15.297 19.188 12.539 1 81.38 106 TYR A C 1
ATOM 796 O O . TYR A 1 106 ? 15.312 18.672 13.656 1 81.38 106 TYR A O 1
ATOM 804 N N . LEU A 1 107 ? 16.141 20.109 12.117 1 86.69 107 LEU A N 1
ATOM 805 C CA . LEU A 1 107 ? 16.766 21.016 13.07 1 86.69 107 LEU A CA 1
ATOM 806 C C . LEU A 1 107 ? 15.992 22.328 13.188 1 86.69 107 LEU A C 1
ATOM 808 O O . LEU A 1 107 ? 15.578 22.906 12.18 1 86.69 107 LEU A O 1
ATOM 812 N N . GLU A 1 108 ? 15.695 22.594 14.438 1 87.81 108 GLU A N 1
ATOM 813 C CA . GLU A 1 108 ? 14.961 23.844 14.688 1 87.81 108 GLU A CA 1
ATOM 814 C C . GLU A 1 108 ? 15.711 24.734 15.664 1 87.81 108 GLU A C 1
ATOM 816 O O . GLU A 1 108 ? 16.062 24.312 16.766 1 87.81 108 GLU A O 1
ATOM 821 N N . GLY A 1 109 ? 15.992 25.859 15.242 1 91.62 109 GLY A N 1
ATOM 822 C CA . GLY A 1 109 ? 16.734 26.828 16.031 1 91.62 109 GLY A CA 1
ATOM 823 C C . GLY A 1 109 ? 17 28.125 15.297 1 91.62 109 GLY A C 1
ATOM 824 O O . GLY A 1 109 ? 16.422 28.375 14.242 1 91.62 109 GLY A O 1
ATOM 825 N N . ARG A 1 110 ? 17.766 28.938 15.984 1 94.75 110 ARG A N 1
ATOM 826 C CA . ARG A 1 110 ? 18.156 30.203 15.375 1 94.75 110 ARG A CA 1
ATOM 827 C C . ARG A 1 110 ? 19.078 29.984 14.172 1 94.75 110 ARG A C 1
ATOM 829 O O . ARG A 1 110 ? 19.859 29.031 14.156 1 94.75 110 ARG A O 1
ATOM 836 N N . GLU A 1 111 ? 18.953 30.875 13.164 1 94.56 111 GLU A N 1
ATOM 837 C CA . GLU A 1 111 ? 19.766 30.781 11.953 1 94.56 111 GLU A CA 1
ATOM 838 C C . GLU A 1 111 ? 21.25 30.578 12.289 1 94.56 111 GLU A C 1
ATOM 840 O O . GLU A 1 111 ? 21.922 29.734 11.695 1 94.56 111 GLU A O 1
ATOM 845 N N . SER A 1 112 ? 21.766 31.344 13.195 1 94 112 SER A N 1
ATOM 846 C CA . SER A 1 112 ? 23.156 31.297 13.578 1 94 112 SER A CA 1
ATOM 847 C C . SER A 1 112 ? 23.531 29.906 14.117 1 94 112 SER A C 1
ATOM 849 O O . SER A 1 112 ? 24.625 29.406 13.836 1 94 112 SER A O 1
ATOM 851 N N . GLN A 1 113 ? 22.672 29.297 14.867 1 93.94 113 GLN A N 1
ATOM 852 C CA . GLN A 1 113 ? 22.906 27.969 15.438 1 93.94 113 GLN A CA 1
ATOM 853 C C . GLN A 1 113 ? 22.891 26.906 14.352 1 93.94 113 GLN A C 1
ATOM 855 O O . GLN A 1 113 ? 23.703 25.984 14.375 1 93.94 113 GLN A O 1
ATOM 860 N N . LEU A 1 114 ? 21.984 27.047 13.422 1 93.62 114 LEU A N 1
ATOM 861 C CA . LEU A 1 114 ? 21.812 26.047 12.383 1 93.62 114 LEU A CA 1
ATOM 862 C C . LEU A 1 114 ? 22.969 26.078 11.391 1 93.62 114 LEU A C 1
ATOM 864 O O . LEU A 1 114 ? 23.391 25.031 10.875 1 93.62 114 LEU A O 1
ATOM 868 N N . ARG A 1 115 ? 23.484 27.25 11.125 1 91.06 115 ARG A N 1
ATOM 869 C CA . ARG A 1 115 ? 24.625 27.406 10.219 1 91.06 115 ARG A CA 1
ATOM 870 C C . ARG A 1 115 ? 25.828 26.641 10.719 1 91.06 115 ARG A C 1
ATOM 872 O O . ARG A 1 115 ? 26.625 26.141 9.922 1 91.06 115 ARG A O 1
ATOM 879 N N . GLU A 1 116 ? 25.922 26.453 11.984 1 88.75 116 GLU A N 1
ATOM 880 C CA . GLU A 1 116 ? 27.047 25.75 12.586 1 88.75 116 GLU A CA 1
ATOM 881 C C . GLU A 1 116 ? 26.891 24.234 12.422 1 88.75 116 GLU A C 1
ATOM 883 O O . GLU A 1 116 ? 27.875 23.5 12.445 1 88.75 116 GLU A O 1
ATOM 888 N N . ARG A 1 117 ? 25.703 23.844 12.25 1 86.81 117 ARG A N 1
ATOM 889 C CA . ARG A 1 117 ? 25.422 22.422 12.25 1 86.81 117 ARG A CA 1
ATOM 890 C C . ARG A 1 117 ? 25.281 21.891 10.828 1 86.81 117 ARG A C 1
ATOM 892 O O . ARG A 1 117 ? 25.547 20.703 10.578 1 86.81 117 ARG A O 1
ATOM 899 N N . ILE A 1 118 ? 24.828 22.75 9.969 1 84.44 118 ILE A N 1
ATOM 900 C CA . ILE A 1 118 ? 24.531 22.328 8.602 1 84.44 118 ILE A CA 1
ATOM 901 C C . ILE A 1 118 ? 25.672 22.734 7.676 1 84.44 118 ILE A C 1
ATOM 903 O O . ILE A 1 118 ? 26.031 23.906 7.621 1 84.44 118 ILE A O 1
ATOM 907 N N . GLY A 1 119 ? 26.234 21.781 6.992 1 78.81 119 GLY A N 1
ATOM 908 C CA . GLY A 1 119 ? 27.375 22.031 6.125 1 78.81 119 GLY A CA 1
ATOM 909 C C . GLY A 1 119 ? 27.047 22.938 4.949 1 78.81 119 GLY A C 1
ATOM 910 O O . GLY A 1 119 ? 27.703 23.969 4.746 1 78.81 119 GLY A O 1
ATOM 911 N N . ASP A 1 120 ? 26.125 22.547 4.105 1 80.75 120 ASP A N 1
ATOM 912 C CA . ASP A 1 120 ? 25.75 23.328 2.926 1 80.75 120 ASP A CA 1
ATOM 913 C C . ASP A 1 120 ? 24.469 24.109 3.17 1 80.75 120 ASP A C 1
ATOM 915 O O . ASP A 1 120 ? 23.375 23.625 2.908 1 80.75 120 ASP A O 1
ATOM 919 N N . PHE A 1 121 ? 24.719 25.406 3.623 1 89.5 121 PHE A N 1
ATOM 920 C CA . PHE A 1 121 ? 23.594 26.25 4.012 1 89.5 121 PHE A CA 1
ATOM 921 C C . PHE A 1 121 ? 23.172 27.156 2.867 1 89.5 121 PHE A C 1
ATOM 923 O O . PHE A 1 121 ? 22.297 28.016 3.035 1 89.5 121 PHE A O 1
ATOM 930 N N . GLU A 1 122 ? 23.781 27 1.729 1 87.94 122 GLU A N 1
ATOM 931 C CA . GLU A 1 122 ? 23.609 27.922 0.617 1 87.94 122 GLU A CA 1
ATOM 932 C C . GLU A 1 122 ? 22.156 27.969 0.164 1 87.94 122 GLU A C 1
ATOM 934 O O . GLU A 1 122 ? 21.609 29.047 -0.104 1 87.94 122 GLU A O 1
ATOM 939 N N . VAL A 1 123 ? 21.594 26.859 0.081 1 87.69 123 VAL A N 1
ATOM 940 C CA . VAL A 1 123 ? 20.219 26.797 -0.391 1 87.69 123 VAL A CA 1
ATOM 941 C C . VAL A 1 123 ? 19.312 27.562 0.569 1 87.69 123 VAL A C 1
ATOM 943 O O . VAL A 1 123 ? 18.406 28.281 0.139 1 87.69 123 VAL A O 1
ATOM 946 N N . TYR A 1 124 ? 19.562 27.516 1.789 1 90.31 124 TYR A N 1
ATOM 947 C CA . TYR A 1 124 ? 18.719 28.172 2.787 1 90.31 124 TYR A CA 1
ATOM 948 C C . TYR A 1 124 ? 18.984 29.672 2.836 1 90.31 124 TYR A C 1
ATOM 950 O O . TYR A 1 124 ? 18.094 30.453 3.121 1 90.31 124 TYR A O 1
ATOM 958 N N . ASP A 1 125 ? 20.219 29.984 2.508 1 92.38 125 ASP A N 1
ATOM 959 C CA . ASP A 1 125 ? 20.5 31.406 2.342 1 92.38 125 ASP A CA 1
ATOM 960 C C . ASP A 1 125 ? 19.594 32.031 1.287 1 92.38 125 ASP A C 1
ATOM 962 O O . ASP A 1 125 ? 19.062 33.125 1.481 1 92.38 125 ASP A O 1
ATOM 966 N N . ARG A 1 126 ? 19.453 31.281 0.26 1 91.88 126 ARG A N 1
ATOM 967 C CA . ARG A 1 126 ? 18.609 31.766 -0.826 1 91.88 126 ARG A CA 1
ATOM 968 C C . ARG A 1 126 ? 17.156 31.875 -0.381 1 91.88 126 ARG A C 1
ATOM 970 O O . ARG A 1 126 ? 16.469 32.844 -0.727 1 91.88 126 ARG A O 1
ATOM 977 N N . TYR A 1 127 ? 16.719 30.922 0.381 1 91.44 127 TYR A N 1
ATOM 978 C CA . TYR A 1 127 ? 15.344 30.938 0.879 1 91.44 127 TYR A CA 1
ATOM 979 C C . TYR A 1 127 ? 15.102 32.125 1.786 1 91.44 127 TYR A C 1
ATOM 981 O O . TYR A 1 127 ? 14.078 32.812 1.672 1 91.44 127 TYR A O 1
ATOM 989 N N . ILE A 1 128 ? 16.047 32.375 2.625 1 93.25 128 ILE A N 1
ATOM 990 C CA . ILE A 1 128 ? 15.945 33.438 3.604 1 93.25 128 ILE A CA 1
ATOM 991 C C . ILE A 1 128 ? 15.914 34.781 2.887 1 93.25 128 ILE A C 1
ATOM 993 O O . ILE A 1 128 ? 15.078 35.656 3.184 1 93.25 128 ILE A O 1
ATOM 997 N N . GLU A 1 129 ? 16.797 34.906 1.945 1 92.12 129 GLU A N 1
ATOM 998 C CA . GLU A 1 129 ? 16.859 36.156 1.199 1 92.12 129 GLU A CA 1
ATOM 999 C C . GLU A 1 129 ? 15.57 36.406 0.437 1 92.12 129 GLU A C 1
ATOM 1001 O O . GLU A 1 129 ? 15.07 37.531 0.405 1 92.12 129 GLU A O 1
ATOM 1006 N N . ALA A 1 130 ? 15.109 35.438 -0.176 1 90.69 130 ALA A N 1
ATOM 1007 C CA . ALA A 1 130 ? 13.852 35.562 -0.91 1 90.69 130 ALA A CA 1
ATOM 1008 C C . ALA A 1 130 ? 12.711 35.938 0.023 1 90.69 130 ALA A C 1
ATOM 1010 O O . ALA A 1 130 ? 11.883 36.781 -0.317 1 90.69 130 ALA A O 1
ATOM 1011 N N . LEU A 1 131 ? 12.664 35.344 1.164 1 90.94 131 LEU A N 1
ATOM 1012 C CA . LEU A 1 131 ? 11.617 35.594 2.141 1 90.94 131 LEU A CA 1
ATOM 1013 C C . LEU A 1 131 ? 11.711 37.031 2.645 1 90.94 131 LEU A C 1
ATOM 1015 O O . LEU A 1 131 ? 10.695 37.75 2.723 1 90.94 131 LEU A O 1
ATOM 1019 N N . LYS A 1 132 ? 12.828 37.438 2.949 1 90.19 132 LYS A N 1
ATOM 1020 C CA . LYS A 1 132 ? 13.031 38.812 3.398 1 90.19 132 LYS A CA 1
ATOM 1021 C C . LYS A 1 132 ? 12.578 39.812 2.334 1 90.19 132 LYS A C 1
ATOM 1023 O O . LYS A 1 132 ? 11.945 40.844 2.646 1 90.19 132 LYS A O 1
ATOM 1028 N N . THR A 1 133 ? 12.891 39.469 1.115 1 88.88 133 THR A N 1
ATOM 1029 C CA . THR A 1 133 ? 12.523 40.344 0.002 1 88.88 133 THR A CA 1
ATOM 1030 C C . THR A 1 133 ? 11.008 40.438 -0.134 1 88.88 133 THR A C 1
ATOM 1032 O O . THR A 1 133 ? 10.461 41.531 -0.277 1 88.88 133 THR A O 1
ATOM 1035 N N . VAL A 1 134 ? 10.383 39.375 -0.063 1 86.62 134 VAL A N 1
ATOM 1036 C CA . VAL A 1 134 ? 8.938 39.344 -0.261 1 86.62 134 VAL A CA 1
ATOM 1037 C C . VAL A 1 134 ? 8.234 40.094 0.881 1 86.62 134 VAL A C 1
ATOM 1039 O O . VAL A 1 134 ? 7.254 40.812 0.66 1 86.62 134 VAL A O 1
ATOM 1042 N N . LEU A 1 135 ? 8.703 39.906 2.053 1 86.56 135 LEU A N 1
ATOM 1043 C CA . LEU A 1 135 ? 8.094 40.531 3.215 1 86.56 135 LEU A CA 1
ATOM 1044 C C . LEU A 1 135 ? 8.281 42.031 3.164 1 86.56 135 LEU A C 1
ATOM 1046 O O . LEU A 1 135 ? 7.426 42.781 3.645 1 86.56 135 LEU A O 1
ATOM 1050 N N . SER A 1 136 ? 9.336 42.406 2.594 1 85.12 136 SER A N 1
ATOM 1051 C CA . SER A 1 136 ? 9.609 43.812 2.482 1 85.12 136 SER A CA 1
ATOM 1052 C C . SER A 1 136 ? 8.75 44.469 1.403 1 85.12 136 SER A C 1
ATOM 1054 O O . SER A 1 136 ? 8.445 45.656 1.477 1 85.12 136 SER A O 1
ATOM 1056 N N . GLU A 1 137 ? 8.398 43.688 0.33 1 82.12 137 GLU A N 1
ATOM 1057 C CA . GLU A 1 137 ? 7.602 44.219 -0.777 1 82.12 137 GLU A CA 1
ATOM 1058 C C . GLU A 1 137 ? 6.133 44.344 -0.388 1 82.12 137 GLU A C 1
ATOM 1060 O O . GLU A 1 137 ? 5.359 45 -1.066 1 82.12 137 GLU A O 1
ATOM 1065 N N . GLU A 1 138 ? 5.688 44 0.786 1 70.12 138 GLU A N 1
ATOM 1066 C CA . GLU A 1 138 ? 4.316 44.031 1.281 1 70.12 138 GLU A CA 1
ATOM 1067 C C . GLU A 1 138 ? 3.34 43.469 0.261 1 70.12 138 GLU A C 1
ATOM 1069 O O . GLU A 1 138 ? 2.336 44.094 -0.073 1 70.12 138 GLU A O 1
ATOM 1074 N N . VAL A 1 139 ? 3.699 42.375 -0.273 1 72.19 139 VAL A N 1
ATOM 1075 C CA . VAL A 1 139 ? 2.85 41.719 -1.267 1 72.19 139 VAL A CA 1
ATOM 1076 C C . VAL A 1 139 ? 1.588 41.188 -0.597 1 72.19 139 VAL A C 1
ATOM 1078 O O . VAL A 1 139 ? 1.589 40.906 0.603 1 72.19 139 VAL A O 1
ATOM 1081 N N . GLU A 1 140 ? 0.494 41.25 -1.386 1 67.88 140 GLU A N 1
ATOM 1082 C CA . GLU A 1 140 ? -0.756 40.688 -0.883 1 67.88 140 GLU A CA 1
ATOM 1083 C C . GLU A 1 140 ? -0.611 39.188 -0.586 1 67.88 140 GLU A C 1
ATOM 1085 O O . GLU A 1 140 ? 0.208 38.531 -1.202 1 67.88 140 GLU A O 1
ATOM 1090 N N . ASP A 1 141 ? -1.317 38.75 0.34 1 62.34 141 ASP A N 1
ATOM 1091 C CA . ASP A 1 141 ? -1.263 37.375 0.86 1 62.34 141 ASP A CA 1
ATOM 1092 C C . ASP A 1 141 ? -1.301 36.375 -0.273 1 62.34 141 ASP A C 1
ATOM 1094 O O . ASP A 1 141 ? -0.511 35.406 -0.291 1 62.34 141 ASP A O 1
ATOM 1098 N N . GLU A 1 142 ? -2.188 36.688 -1.253 1 60.38 142 GLU A N 1
ATOM 1099 C CA . GLU A 1 142 ? -2.416 35.719 -2.316 1 60.38 142 GLU A CA 1
ATOM 1100 C C . GLU A 1 142 ? -1.224 35.625 -3.266 1 60.38 142 GLU A C 1
ATOM 1102 O O . GLU A 1 142 ? -1.016 34.625 -3.934 1 60.38 142 GLU A O 1
ATOM 1107 N N . GLU A 1 143 ? -0.426 36.719 -3.172 1 70.88 143 GLU A N 1
ATOM 1108 C CA . GLU A 1 143 ? 0.662 36.812 -4.141 1 70.88 143 GLU A CA 1
ATOM 1109 C C . GLU A 1 143 ? 2.002 36.469 -3.502 1 70.88 143 GLU A C 1
ATOM 1111 O O . GLU A 1 143 ? 3.002 36.281 -4.199 1 70.88 143 GLU A O 1
ATOM 1116 N N . LEU A 1 144 ? 1.977 36.312 -2.258 1 76.12 144 LEU A N 1
ATOM 1117 C CA . LEU A 1 144 ? 3.217 36.125 -1.513 1 76.12 144 LEU A CA 1
ATOM 1118 C C . LEU A 1 144 ? 3.943 34.875 -1.973 1 76.12 144 LEU A C 1
ATOM 1120 O O . LEU A 1 144 ? 5.145 34.906 -2.248 1 76.12 144 LEU A O 1
ATOM 1124 N N . VAL A 1 145 ? 3.234 33.812 -2.092 1 75 145 VAL A N 1
ATOM 1125 C CA . VAL A 1 145 ? 3.814 32.531 -2.434 1 75 145 VAL A CA 1
ATOM 1126 C C . VAL A 1 145 ? 4.383 32.562 -3.85 1 75 145 VAL A C 1
ATOM 1128 O O . VAL A 1 145 ? 5.508 32.125 -4.09 1 75 145 VAL A O 1
ATOM 1131 N N . ASP A 1 146 ? 3.611 33.188 -4.684 1 73.81 146 ASP A N 1
ATOM 1132 C CA . ASP A 1 146 ? 4.051 33.25 -6.074 1 73.81 146 ASP A CA 1
ATOM 1133 C C . ASP A 1 146 ? 5.309 34.125 -6.199 1 73.81 146 ASP A C 1
ATOM 1135 O O . ASP A 1 146 ? 6.23 33.781 -6.941 1 73.81 146 ASP A O 1
ATOM 1139 N N . ARG A 1 147 ? 5.293 35.156 -5.574 1 81.5 147 ARG A N 1
ATOM 1140 C CA . ARG A 1 147 ? 6.449 36.031 -5.609 1 81.5 147 ARG A CA 1
ATOM 1141 C C . ARG A 1 147 ? 7.68 35.375 -5.008 1 81.5 147 ARG A C 1
ATOM 1143 O O . ARG A 1 147 ? 8.781 35.469 -5.555 1 81.5 147 ARG A O 1
ATOM 1150 N N . TYR A 1 148 ? 7.488 34.688 -3.877 1 85 148 TYR A N 1
ATOM 1151 C CA . TYR A 1 148 ? 8.57 33.969 -3.225 1 85 148 TYR A CA 1
ATOM 1152 C C . TYR A 1 148 ? 9.18 32.938 -4.164 1 85 148 TYR A C 1
ATOM 1154 O O . TYR A 1 148 ? 10.406 32.844 -4.316 1 85 148 TYR A O 1
ATOM 1162 N N . LEU A 1 149 ? 8.367 32.156 -4.828 1 82 149 LEU A N 1
ATOM 1163 C CA . LEU A 1 149 ? 8.844 31.109 -5.719 1 82 149 LEU A CA 1
ATOM 1164 C C . LEU A 1 149 ? 9.5 31.703 -6.961 1 82 149 LEU A C 1
ATOM 1166 O O . LEU A 1 149 ? 10.477 31.156 -7.477 1 82 149 LEU A O 1
ATOM 1170 N N . SER A 1 150 ? 8.969 32.781 -7.402 1 83.5 150 SER A N 1
ATOM 1171 C CA . SER A 1 150 ? 9.539 33.406 -8.586 1 83.5 150 SER A CA 1
ATOM 1172 C C . SER A 1 150 ? 10.945 33.938 -8.305 1 83.5 150 SER A C 1
ATOM 1174 O O . SER A 1 150 ? 11.789 33.969 -9.203 1 83.5 150 SER A O 1
ATOM 1176 N N . LEU A 1 151 ? 11.172 34.375 -7.133 1 86.62 151 LEU A N 1
ATOM 1177 C CA . LEU A 1 151 ? 12.5 34.875 -6.742 1 86.62 151 LEU A CA 1
ATOM 1178 C C . LEU A 1 151 ? 13.5 33.719 -6.727 1 86.62 151 LEU A C 1
ATOM 1180 O O . LEU A 1 151 ? 14.68 33.906 -7.035 1 86.62 151 LEU A O 1
ATOM 1184 N N . LEU A 1 152 ? 13.055 32.562 -6.379 1 86.38 152 LEU A N 1
ATOM 1185 C CA . LEU A 1 152 ? 13.922 31.391 -6.246 1 86.38 152 LEU A CA 1
ATOM 1186 C C . LEU A 1 152 ? 14.133 30.703 -7.594 1 86.38 152 LEU A C 1
ATOM 1188 O O . LEU A 1 152 ? 15.172 30.094 -7.828 1 86.38 152 LEU A O 1
ATOM 1192 N N . ASN A 1 153 ? 13.102 30.641 -8.312 1 80.06 153 ASN A N 1
ATOM 1193 C CA . ASN A 1 153 ? 13.141 30.047 -9.648 1 80.06 153 ASN A CA 1
ATOM 1194 C C . ASN A 1 153 ? 12.5 30.969 -10.68 1 80.06 153 ASN A C 1
ATOM 1196 O O . ASN A 1 153 ? 11.273 31.031 -10.797 1 80.06 153 ASN A O 1
ATOM 1200 N N . PRO A 1 154 ? 13.367 31.469 -11.43 1 75.12 154 PRO A N 1
ATOM 1201 C CA . PRO A 1 154 ? 12.859 32.438 -12.406 1 75.12 154 PRO A CA 1
ATOM 1202 C C . PRO A 1 154 ? 11.93 31.797 -13.438 1 75.12 154 PRO A C 1
ATOM 1204 O O . PRO A 1 154 ? 11.164 32.5 -14.102 1 75.12 154 PRO A O 1
ATOM 1207 N N . SER A 1 155 ? 12.086 30.531 -13.602 1 68.56 155 SER A N 1
ATOM 1208 C CA . SER A 1 155 ? 11.219 29.844 -14.562 1 68.56 155 SER A CA 1
ATOM 1209 C C . SER A 1 155 ? 9.82 29.625 -13.984 1 68.56 155 SER A C 1
ATOM 1211 O O . SER A 1 155 ? 8.914 29.203 -14.695 1 68.56 155 SER A O 1
ATOM 1213 N N . TRP A 1 156 ? 9.758 29.875 -12.703 1 61.28 156 TRP A N 1
ATOM 1214 C CA . TRP A 1 156 ? 8.445 29.781 -12.062 1 61.28 156 TRP A CA 1
ATOM 1215 C C . TRP A 1 156 ? 7.535 30.906 -12.539 1 61.28 1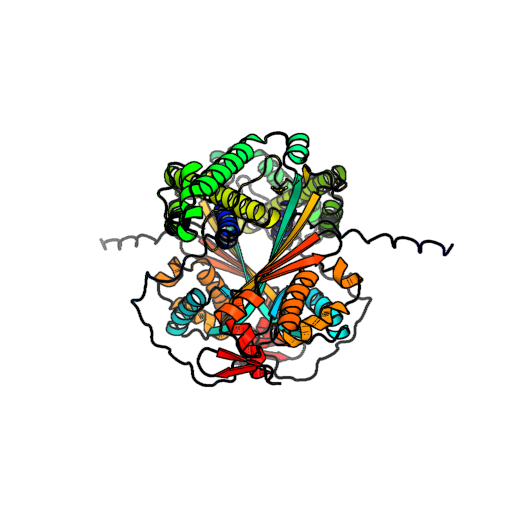56 TRP A C 1
ATOM 1217 O O . TRP A 1 156 ? 7.855 32.094 -12.375 1 61.28 156 TRP A O 1
ATOM 1227 N N . ASN A 1 157 ? 6.766 30.672 -13.484 1 57.16 157 ASN A N 1
ATOM 1228 C CA . ASN A 1 157 ? 5.922 31.703 -14.062 1 57.16 157 ASN A CA 1
ATOM 1229 C C . ASN A 1 157 ? 4.625 31.875 -13.273 1 57.16 157 ASN A C 1
ATOM 1231 O O . ASN A 1 157 ? 3.619 32.344 -13.812 1 57.16 157 ASN A O 1
ATOM 1235 N N . GLY A 1 158 ? 4.594 31.578 -11.984 1 53.41 158 GLY A N 1
ATOM 1236 C CA . GLY A 1 158 ? 3.643 32.219 -11.094 1 53.41 158 GLY A CA 1
ATOM 1237 C C . GLY A 1 158 ? 2.486 31.328 -10.703 1 53.41 158 GLY A C 1
ATOM 1238 O O . GLY A 1 158 ? 1.582 31.75 -9.977 1 53.41 158 GLY A O 1
ATOM 1239 N N . ARG A 1 159 ? 1.932 30.203 -11.383 1 46.72 159 ARG A N 1
ATOM 1240 C CA . ARG A 1 159 ? 0.636 29.703 -10.93 1 46.72 159 ARG A CA 1
ATOM 1241 C C . ARG A 1 159 ? 0.764 28.312 -10.336 1 46.72 159 ARG A C 1
ATOM 1243 O O . ARG A 1 159 ? 1.266 27.391 -10.984 1 46.72 159 ARG A O 1
ATOM 1250 N N . MET A 1 160 ? 0.73 28.156 -9.094 1 48.22 160 MET A N 1
ATOM 1251 C CA . MET A 1 160 ? 0.582 26.891 -8.391 1 48.22 160 MET A CA 1
ATOM 1252 C C . MET A 1 160 ? -0.196 25.875 -9.234 1 48.22 160 MET A C 1
ATOM 1254 O O . MET A 1 160 ? 0.041 24.672 -9.148 1 48.22 160 MET A O 1
ATOM 1258 N N . GLU A 1 161 ? -1.024 26.406 -10.023 1 45.62 161 GLU A N 1
ATOM 1259 C CA . GLU A 1 161 ? -1.786 25.594 -10.961 1 45.62 161 GLU A CA 1
ATOM 1260 C C . GLU A 1 161 ? -0.86 24.812 -11.898 1 45.62 161 GLU A C 1
ATOM 1262 O O . GLU A 1 161 ? -1.175 23.688 -12.305 1 45.62 161 GLU A O 1
ATOM 1267 N N . ASP A 1 162 ? 0.199 25.406 -12.047 1 48.41 162 ASP A N 1
ATOM 1268 C CA . ASP A 1 162 ? 1.141 24.797 -12.977 1 48.41 162 ASP A CA 1
ATOM 1269 C C . ASP A 1 162 ? 1.802 23.562 -12.367 1 48.41 162 ASP A C 1
ATOM 1271 O O . ASP A 1 162 ? 2.15 22.609 -13.086 1 48.41 162 ASP A O 1
ATOM 1275 N N . ILE A 1 163 ? 1.9 23.625 -11.125 1 49.94 163 ILE A N 1
ATOM 1276 C CA . ILE A 1 163 ? 2.48 22.469 -10.453 1 49.94 163 ILE A CA 1
ATOM 1277 C C . ILE A 1 163 ? 1.634 21.219 -10.734 1 49.94 163 ILE A C 1
ATOM 1279 O O . ILE A 1 163 ? 2.17 20.141 -11 1 49.94 163 ILE A O 1
ATOM 1283 N N . PHE A 1 164 ? 0.383 21.516 -10.68 1 43.59 164 PHE A N 1
ATOM 1284 C CA . PHE A 1 164 ? -0.521 20.406 -10.93 1 43.59 164 PHE A CA 1
ATOM 1285 C C . PHE A 1 164 ? -0.381 19.906 -12.367 1 43.59 164 PHE A C 1
ATOM 1287 O O . PHE A 1 164 ? -0.413 18.703 -12.617 1 43.59 164 PHE A O 1
ATOM 1294 N N . GLU A 1 165 ? -0.302 20.906 -13.141 1 48.47 165 GLU A N 1
ATOM 1295 C CA . GLU A 1 165 ? -0.103 20.531 -14.539 1 48.47 165 GLU A CA 1
ATOM 1296 C C . GLU A 1 165 ? 1.201 19.766 -14.727 1 48.47 165 GLU A C 1
ATOM 1298 O O . GLU A 1 165 ? 1.257 18.797 -15.492 1 48.47 165 GLU A O 1
ATOM 1303 N N . ASP A 1 166 ? 2.088 20.156 -13.977 1 49.56 166 ASP A N 1
ATOM 1304 C CA . ASP A 1 166 ? 3.4 19.516 -14.102 1 49.56 166 ASP A CA 1
ATOM 1305 C C . ASP A 1 166 ? 3.381 18.094 -13.555 1 49.56 166 ASP A C 1
ATOM 1307 O O . ASP A 1 166 ? 4 17.203 -14.133 1 49.56 166 ASP A O 1
ATOM 1311 N N . VAL A 1 167 ? 2.672 17.953 -12.5 1 46.59 167 VAL A N 1
ATOM 1312 C CA . VAL A 1 167 ? 2.541 16.625 -11.93 1 46.59 167 VAL A CA 1
ATOM 1313 C C . VAL A 1 167 ? 1.884 15.688 -12.953 1 46.59 167 VAL A C 1
ATOM 1315 O O . VAL A 1 167 ? 2.316 14.547 -13.133 1 46.59 167 VAL A O 1
ATOM 1318 N N . SER A 1 168 ? 0.886 16.266 -13.523 1 44.69 168 SER A N 1
ATOM 1319 C CA . SER A 1 168 ? 0.215 15.484 -14.555 1 44.69 168 SER A CA 1
ATOM 1320 C C . SER A 1 168 ? 1.165 15.164 -15.703 1 44.69 168 SER A C 1
ATOM 1322 O O . SER A 1 168 ? 1.121 14.062 -16.266 1 44.69 168 SER A O 1
ATOM 1324 N N . LYS A 1 169 ? 1.932 16.141 -15.992 1 50.34 169 LYS A N 1
ATOM 1325 C CA . LYS A 1 169 ? 2.883 15.953 -17.094 1 50.34 169 LYS A CA 1
ATOM 1326 C C . LYS A 1 169 ? 3.904 14.867 -16.75 1 50.34 169 LYS A C 1
ATOM 1328 O O . LYS A 1 169 ? 4.297 14.086 -17.625 1 50.34 169 LYS A O 1
ATOM 1333 N N . ILE A 1 170 ? 4.32 14.953 -15.586 1 47.78 170 ILE A N 1
ATOM 1334 C CA . ILE A 1 170 ? 5.281 13.945 -15.148 1 47.78 170 ILE A CA 1
ATOM 1335 C C . ILE A 1 170 ? 4.695 12.547 -15.344 1 47.78 170 ILE A C 1
ATOM 1337 O O . ILE A 1 170 ? 5.363 11.656 -15.875 1 47.78 170 ILE A O 1
ATOM 1341 N N . ALA A 1 171 ? 3.516 12.422 -14.836 1 42.53 171 ALA A N 1
ATOM 1342 C CA . ALA A 1 171 ? 2.852 11.133 -14.977 1 42.53 171 ALA A CA 1
ATOM 1343 C C . ALA A 1 171 ? 2.773 10.711 -16.438 1 42.53 171 ALA A C 1
ATOM 1345 O O . ALA A 1 171 ? 3.002 9.539 -16.766 1 42.53 171 ALA A O 1
ATOM 1346 N N . LYS A 1 172 ? 2.467 11.695 -17.25 1 45.31 172 LYS A N 1
ATOM 1347 C CA . LYS A 1 172 ? 2.336 11.422 -18.672 1 45.31 172 LYS A CA 1
ATOM 1348 C C . LYS A 1 172 ? 3.693 11.117 -19.297 1 45.31 172 LYS A C 1
ATOM 1350 O O . LYS A 1 172 ? 3.82 10.18 -20.094 1 45.31 172 LYS A O 1
ATOM 1355 N N . LYS A 1 173 ? 4.574 11.969 -19 1 47.03 173 LYS A N 1
ATOM 1356 C CA . LYS A 1 173 ? 5.887 11.836 -19.625 1 47.03 173 LYS A CA 1
ATOM 1357 C C . LYS A 1 173 ? 6.621 10.602 -19.109 1 47.03 173 LYS A C 1
ATOM 1359 O O . LYS A 1 173 ? 7.371 9.969 -19.859 1 47.03 173 LYS A O 1
ATOM 1364 N N . SER A 1 174 ? 6.441 10.43 -17.984 1 43.22 174 SER A N 1
ATOM 1365 C CA . SER A 1 174 ? 7.07 9.234 -17.422 1 43.22 174 SER A CA 1
ATOM 1366 C C . SER A 1 174 ? 6.574 7.973 -18.109 1 43.22 174 SER A C 1
ATOM 1368 O O . SER A 1 174 ? 7.301 6.98 -18.203 1 43.22 174 SER A O 1
ATOM 1370 N N . ARG A 1 175 ? 5.441 8.078 -18.594 1 41.66 175 ARG A N 1
ATOM 1371 C CA . ARG A 1 175 ? 4.895 6.945 -19.344 1 41.66 175 ARG A CA 1
ATOM 1372 C C . ARG A 1 175 ? 5.531 6.844 -20.719 1 41.66 175 ARG A C 1
ATOM 1374 O O . ARG A 1 175 ? 5.531 5.773 -21.328 1 41.66 175 ARG A O 1
ATOM 1381 N N . GLU A 1 176 ? 5.934 7.996 -21.203 1 45.12 176 GLU A N 1
ATOM 1382 C CA . GLU A 1 176 ? 6.496 7.988 -22.562 1 45.12 176 GLU A CA 1
ATOM 1383 C C . GLU A 1 176 ? 7.867 7.312 -22.578 1 45.12 176 GLU A C 1
ATOM 1385 O O . GLU A 1 176 ? 8.344 6.895 -23.641 1 45.12 176 GLU A O 1
ATOM 1390 N N . SER A 1 177 ? 8.172 6.691 -21.781 1 42.34 177 SER A N 1
ATOM 1391 C CA . SER A 1 177 ? 9.375 5.879 -21.641 1 42.34 177 SER A CA 1
ATOM 1392 C C . SER A 1 177 ? 10.492 6.387 -22.547 1 42.34 177 SER A C 1
ATOM 1394 O O . SER A 1 177 ? 11.406 5.637 -22.906 1 42.34 177 SER A O 1
ATOM 1396 N N . THR A 1 178 ? 10.43 7.547 -23.156 1 44.78 178 THR A N 1
ATOM 1397 C CA . THR A 1 178 ? 11.555 8.07 -23.922 1 44.78 178 THR A CA 1
ATOM 1398 C C . THR A 1 178 ? 12.562 8.773 -23.016 1 44.78 178 THR A C 1
ATOM 1400 O O . THR A 1 178 ? 12.18 9.328 -21.984 1 44.78 178 THR A O 1
ATOM 1403 N N . PRO A 1 179 ? 13.773 8.555 -23.344 1 50.38 179 PRO A N 1
ATOM 1404 C CA . PRO A 1 179 ? 14.805 9.211 -22.531 1 50.38 179 PRO A CA 1
ATOM 1405 C C . PRO A 1 179 ? 14.531 10.703 -22.328 1 50.38 179 PRO A C 1
ATOM 1407 O O . PRO A 1 179 ? 14.742 11.227 -21.234 1 50.38 179 PRO A O 1
ATOM 1410 N N . SER A 1 180 ? 14.172 11.367 -23.344 1 55.34 180 SER A N 1
ATOM 1411 C CA . SER A 1 180 ? 13.867 12.789 -23.234 1 55.34 180 SER A CA 1
ATOM 1412 C C . SER A 1 180 ? 12.68 13.039 -22.312 1 55.34 180 SER A C 1
ATOM 1414 O O . SER A 1 180 ? 12.688 13.992 -21.531 1 55.34 180 SER A O 1
ATOM 1416 N N . GLY A 1 181 ? 11.766 12.25 -22.484 1 51.06 181 GLY A N 1
ATOM 1417 C CA . GLY A 1 181 ? 10.594 12.375 -21.625 1 51.06 181 GLY A CA 1
ATOM 1418 C C . GLY A 1 181 ? 10.891 12.148 -20.156 1 51.06 181 GLY A C 1
ATOM 1419 O O . GLY A 1 181 ? 10.398 12.875 -19.297 1 51.06 181 GLY A O 1
ATOM 1420 N N . ILE A 1 182 ? 11.812 11.359 -20.031 1 48.91 182 ILE A N 1
ATOM 1421 C CA . ILE A 1 182 ? 12.227 11.039 -18.672 1 48.91 182 ILE A CA 1
ATOM 1422 C C . ILE A 1 182 ? 13.023 12.203 -18.078 1 48.91 182 ILE A C 1
ATOM 1424 O O . ILE A 1 182 ? 12.859 12.555 -16.922 1 48.91 182 ILE A O 1
ATOM 1428 N N . GLU A 1 183 ? 13.859 12.727 -18.922 1 54.53 183 GLU A N 1
ATOM 1429 C CA . GLU A 1 183 ? 14.664 13.867 -18.484 1 54.53 183 GLU A CA 1
ATOM 1430 C C . GLU A 1 183 ? 13.773 15.062 -18.141 1 54.53 183 GLU A C 1
ATOM 1432 O O . GLU A 1 183 ? 14 15.742 -17.141 1 54.53 183 GLU A O 1
ATOM 1437 N N . GLU A 1 184 ? 12.875 15.227 -18.984 1 57.88 184 GLU A N 1
ATOM 1438 C CA . GLU A 1 184 ? 11.953 16.328 -18.766 1 57.88 184 GLU A CA 1
ATOM 1439 C C . GLU A 1 184 ? 11.109 16.109 -17.516 1 57.88 184 GLU A C 1
ATOM 1441 O O . GLU A 1 184 ? 10.898 17.016 -16.719 1 57.88 184 GLU A O 1
ATOM 1446 N N . ALA A 1 185 ? 10.734 14.906 -17.391 1 52.25 185 ALA A N 1
ATOM 1447 C CA . ALA A 1 185 ? 9.961 14.555 -16.203 1 52.25 185 ALA A CA 1
ATOM 1448 C C . ALA A 1 185 ? 10.789 14.719 -14.938 1 52.25 185 AL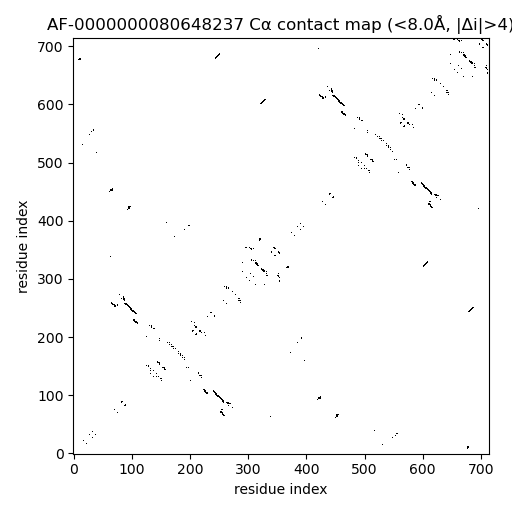A A C 1
ATOM 1450 O O . ALA A 1 185 ? 10.297 15.234 -13.93 1 52.25 185 ALA A O 1
ATOM 1451 N N . SER A 1 186 ? 11.969 14.375 -15.141 1 54.03 186 SER A N 1
ATOM 1452 C CA . SER A 1 186 ? 12.875 14.508 -14 1 54.03 186 SER A CA 1
ATOM 1453 C C . SER A 1 186 ? 13.086 15.969 -13.625 1 54.03 186 SER A C 1
ATOM 1455 O O . SER A 1 186 ? 13.125 16.312 -12.445 1 54.03 186 SER A O 1
ATOM 1457 N N . ALA A 1 187 ? 13.219 16.734 -14.656 1 60.28 187 ALA A N 1
ATOM 1458 C CA . ALA A 1 187 ? 13.438 18.156 -14.422 1 60.28 187 ALA A CA 1
ATOM 1459 C C . ALA A 1 187 ? 12.227 18.797 -13.75 1 60.28 187 ALA A C 1
ATOM 1461 O O . ALA A 1 187 ? 12.375 19.594 -12.82 1 60.28 187 ALA A O 1
ATOM 1462 N N . ILE A 1 188 ? 11.117 18.406 -14.219 1 60.78 188 ILE A N 1
ATOM 1463 C CA . ILE A 1 188 ? 9.883 18.938 -13.648 1 60.78 188 ILE A CA 1
ATOM 1464 C C . ILE A 1 188 ? 9.742 18.469 -12.203 1 60.78 188 ILE A C 1
ATOM 1466 O O . ILE A 1 188 ? 9.406 19.266 -11.32 1 60.78 188 ILE A O 1
ATOM 1470 N N . LEU A 1 189 ? 10.148 17.297 -12.062 1 56.78 189 LEU A N 1
ATOM 1471 C CA . LEU A 1 189 ? 10.07 16.75 -10.711 1 56.78 189 LEU A CA 1
ATOM 1472 C C . LEU A 1 189 ? 11.023 17.469 -9.773 1 56.78 189 LEU A C 1
ATOM 1474 O O . LEU A 1 189 ? 10.664 17.797 -8.641 1 56.78 189 LEU A O 1
ATOM 1478 N N . THR A 1 190 ? 12.117 17.656 -10.258 1 59.5 190 THR A N 1
ATOM 1479 C CA . THR A 1 190 ? 13.117 18.359 -9.453 1 59.5 190 THR A CA 1
ATOM 1480 C C . THR A 1 190 ? 12.633 19.75 -9.086 1 59.5 190 THR A C 1
ATOM 1482 O O . THR A 1 190 ? 12.781 20.188 -7.934 1 59.5 190 THR A O 1
ATOM 1485 N N . ASN A 1 191 ? 12.078 20.344 -10.023 1 62.84 191 ASN A N 1
ATOM 1486 C CA . ASN A 1 191 ? 11.57 21.688 -9.781 1 62.84 191 ASN A CA 1
ATOM 1487 C C . ASN A 1 191 ? 10.43 21.688 -8.758 1 62.84 191 ASN A C 1
ATOM 1489 O O . ASN A 1 191 ? 10.367 22.547 -7.887 1 62.84 191 ASN A O 1
ATOM 1493 N N . LEU A 1 192 ? 9.648 20.719 -9 1 62.84 192 LEU A N 1
ATOM 1494 C CA . LEU A 1 192 ? 8.508 20.609 -8.094 1 62.84 192 LEU A CA 1
ATOM 1495 C C . LEU A 1 192 ? 8.961 20.297 -6.676 1 62.84 192 LEU A C 1
ATOM 1497 O O . LEU A 1 192 ? 8.445 20.875 -5.715 1 62.84 192 LEU A O 1
ATOM 1501 N N . LEU A 1 193 ? 9.906 19.5 -6.621 1 61.97 193 LEU A N 1
ATOM 1502 C CA . LEU A 1 193 ? 10.438 19.156 -5.309 1 61.97 193 LEU A CA 1
ATOM 1503 C C . LEU A 1 193 ? 11.125 20.359 -4.668 1 61.97 193 LEU A C 1
ATOM 1505 O O . LEU A 1 193 ? 10.977 20.594 -3.467 1 61.97 193 LEU A O 1
ATOM 1509 N N . GLY A 1 194 ? 11.836 21.031 -5.484 1 66.56 194 GLY A N 1
ATOM 1510 C CA . GLY A 1 194 ? 12.477 22.234 -4.988 1 66.56 194 GLY A CA 1
ATOM 1511 C C . GLY A 1 194 ? 11.484 23.266 -4.492 1 66.56 194 GLY A C 1
ATOM 1512 O O . GLY A 1 194 ? 11.703 23.891 -3.449 1 66.56 194 GLY A O 1
ATOM 1513 N N . ALA A 1 195 ? 10.445 23.406 -5.223 1 66.56 195 ALA A N 1
ATOM 1514 C CA . ALA A 1 195 ? 9.398 24.344 -4.824 1 66.56 195 ALA A CA 1
ATOM 1515 C C . ALA A 1 195 ? 8.734 23.906 -3.52 1 66.56 195 ALA A C 1
ATOM 1517 O O . ALA A 1 195 ? 8.469 24.734 -2.645 1 66.56 195 ALA A O 1
ATOM 1518 N N . ALA A 1 196 ? 8.555 22.672 -3.469 1 63.75 196 ALA A N 1
ATOM 1519 C CA . ALA A 1 196 ? 7.926 22.141 -2.264 1 63.75 196 ALA A CA 1
ATOM 1520 C C . ALA A 1 196 ? 8.797 22.391 -1.036 1 63.75 196 ALA A C 1
ATOM 1522 O O . ALA A 1 196 ? 8.305 22.781 0.021 1 63.75 196 ALA A O 1
ATOM 1523 N N . GLU A 1 197 ? 9.992 22.188 -1.233 1 68.69 197 GLU A N 1
ATOM 1524 C CA . GLU A 1 197 ? 10.93 22.422 -0.136 1 68.69 197 GLU A CA 1
ATOM 1525 C C . GLU A 1 197 ? 10.961 23.891 0.261 1 68.69 197 GLU A C 1
ATOM 1527 O O . GLU A 1 197 ? 10.977 24.219 1.449 1 68.69 197 GLU A O 1
ATOM 1532 N N . ALA A 1 198 ? 10.969 24.641 -0.701 1 76.88 198 ALA A N 1
ATOM 1533 C CA . ALA A 1 198 ? 11.008 26.078 -0.459 1 76.88 198 ALA A CA 1
ATOM 1534 C C . ALA A 1 198 ? 9.758 26.547 0.285 1 76.88 198 ALA A C 1
ATOM 1536 O O . ALA A 1 198 ? 9.836 27.359 1.203 1 76.88 198 ALA A O 1
ATOM 1537 N N . LEU A 1 199 ? 8.703 26.016 -0.117 1 71.25 199 LEU A N 1
ATOM 1538 C CA . LEU A 1 199 ? 7.438 26.406 0.504 1 71.25 199 LEU A CA 1
ATOM 1539 C C . LEU A 1 199 ? 7.367 25.906 1.945 1 71.25 199 LEU A C 1
ATOM 1541 O O . LEU A 1 199 ? 6.844 26.609 2.818 1 71.25 199 LEU A O 1
ATOM 1545 N N . GLN A 1 200 ? 7.812 24.75 2.152 1 69.5 200 GLN A N 1
ATOM 1546 C CA . GLN A 1 200 ? 7.859 24.234 3.518 1 69.5 200 GLN A CA 1
ATOM 1547 C C . GLN A 1 200 ? 8.719 25.125 4.41 1 69.5 200 GLN A C 1
ATOM 1549 O O . GLN A 1 200 ? 8.375 25.375 5.562 1 69.5 200 GLN A O 1
ATOM 1554 N N . PHE A 1 201 ? 9.766 25.547 3.832 1 81.69 201 PHE A N 1
ATOM 1555 C CA . PHE A 1 201 ? 10.648 26.453 4.555 1 81.69 201 PHE A CA 1
ATOM 1556 C C . PHE A 1 201 ? 9.938 27.766 4.871 1 81.69 201 PHE A C 1
ATOM 1558 O O . PHE A 1 201 ? 10.023 28.266 5.992 1 81.69 201 PHE A O 1
ATOM 1565 N N . LEU A 1 202 ? 9.258 28.266 3.895 1 81.62 202 LEU A N 1
ATOM 1566 C CA . LEU A 1 202 ? 8.531 29.516 4.043 1 81.62 202 LEU A CA 1
ATOM 1567 C C . LEU A 1 202 ? 7.508 29.422 5.172 1 81.62 202 LEU A C 1
ATOM 1569 O O . LEU A 1 202 ? 7.48 30.266 6.066 1 81.62 202 LEU A O 1
ATOM 1573 N N . ASP A 1 203 ? 6.75 28.469 5.152 1 72.56 203 ASP A N 1
ATOM 1574 C CA . ASP A 1 203 ? 5.68 28.281 6.125 1 72.56 203 ASP A CA 1
ATOM 1575 C C . ASP A 1 203 ? 6.242 28.141 7.539 1 72.56 203 ASP A C 1
ATOM 1577 O O . ASP A 1 203 ? 5.75 28.781 8.469 1 72.56 203 ASP A O 1
ATOM 1581 N N . ALA A 1 204 ? 7.215 27.312 7.617 1 75.81 204 ALA A N 1
ATOM 1582 C CA . ALA A 1 204 ? 7.832 27.094 8.922 1 75.81 204 ALA A CA 1
ATOM 1583 C C . ALA A 1 204 ? 8.453 28.375 9.461 1 75.81 204 ALA A C 1
ATOM 1585 O O . ALA A 1 204 ? 8.328 28.688 10.648 1 75.81 204 ALA A O 1
ATOM 1586 N N . ALA A 1 205 ? 9.086 29.109 8.578 1 84.38 205 ALA A N 1
ATOM 1587 C CA . ALA A 1 205 ? 9.75 30.344 8.992 1 84.38 205 ALA A CA 1
ATOM 1588 C C . ALA A 1 205 ? 8.727 31.375 9.453 1 84.38 205 ALA A C 1
ATOM 1590 O O . ALA A 1 205 ? 8.945 32.062 10.453 1 84.38 205 ALA A O 1
ATOM 1591 N N . LEU A 1 206 ? 7.641 31.469 8.773 1 81.5 206 LEU A N 1
ATOM 1592 C CA . LEU A 1 206 ? 6.602 32.406 9.156 1 81.5 206 LEU A CA 1
ATOM 1593 C C . LEU A 1 206 ? 5.965 32.031 10.484 1 81.5 206 LEU A C 1
ATOM 1595 O O . LEU A 1 206 ? 5.773 32.875 11.359 1 81.5 206 LEU A O 1
ATOM 1599 N N . GLU A 1 207 ? 5.703 30.844 10.609 1 73.69 207 GLU A N 1
ATOM 1600 C CA . GLU A 1 207 ? 5.066 30.328 11.82 1 73.69 207 GLU A CA 1
ATOM 1601 C C . GLU A 1 207 ? 5.969 30.516 13.039 1 73.69 207 GLU A C 1
ATOM 1603 O O . GLU A 1 207 ? 5.535 31.031 14.07 1 73.69 207 GLU A O 1
ATOM 1608 N N . LEU A 1 208 ? 7.199 30.125 12.875 1 81.19 208 LEU A N 1
ATOM 1609 C CA . LEU A 1 208 ? 8.141 30.141 13.984 1 81.19 208 LEU A CA 1
ATOM 1610 C C . LEU A 1 208 ? 8.438 31.562 14.43 1 81.19 208 LEU A C 1
ATOM 1612 O O . LEU A 1 208 ? 8.719 31.812 15.609 1 81.19 208 LEU A O 1
ATOM 1616 N N . ASN A 1 209 ? 8.344 32.406 13.508 1 87.94 209 ASN A N 1
ATOM 1617 C CA . ASN A 1 209 ? 8.664 33.781 13.82 1 87.94 209 ASN A CA 1
ATOM 1618 C C . ASN A 1 209 ? 7.406 34.656 13.977 1 87.94 209 ASN A C 1
ATOM 1620 O O . ASN A 1 209 ? 7.488 35.875 14.039 1 87.94 209 ASN A O 1
ATOM 1624 N N . GLU A 1 210 ? 6.203 34.031 14.039 1 81.12 210 GLU A N 1
ATOM 1625 C CA . GLU A 1 210 ? 4.898 34.625 14.297 1 81.12 210 GLU A CA 1
ATOM 1626 C C . GLU A 1 210 ? 4.617 35.781 13.328 1 81.12 210 GLU A C 1
ATOM 1628 O O . GLU A 1 210 ? 4.199 36.844 13.742 1 81.12 210 GLU A O 1
ATOM 1633 N N . ILE A 1 211 ? 4.969 35.5 12.102 1 80.19 211 ILE A N 1
ATOM 1634 C CA . ILE A 1 211 ? 4.691 36.5 11.07 1 80.19 211 ILE A CA 1
ATOM 1635 C C . ILE A 1 211 ? 3.344 36.188 10.414 1 80.19 211 ILE A C 1
ATOM 1637 O O . ILE A 1 211 ? 3.141 35.094 9.875 1 80.19 211 ILE A O 1
ATOM 1641 N N . ASP A 1 212 ? 2.309 36.969 10.578 1 71.31 212 ASP A N 1
ATOM 1642 C CA . ASP A 1 212 ? 0.991 36.844 9.969 1 71.31 212 ASP A CA 1
ATOM 1643 C C . ASP A 1 212 ? 0.941 37.562 8.609 1 71.31 212 ASP A C 1
ATOM 1645 O O . ASP A 1 212 ? 1.143 38.75 8.523 1 71.31 212 ASP A O 1
ATOM 1649 N N . VAL A 1 213 ? 0.808 36.75 7.652 1 62.38 213 VAL A N 1
ATOM 1650 C CA . VAL A 1 213 ? 0.799 37.344 6.316 1 62.38 213 VAL A CA 1
ATOM 1651 C C . VAL A 1 213 ? -0.626 37.719 5.934 1 62.38 213 VAL A C 1
ATOM 1653 O O . VAL A 1 213 ? -0.842 38.406 4.922 1 62.38 213 VAL A O 1
ATOM 1656 N N . HIS A 1 214 ? -1.675 37.219 6.828 1 55.09 214 HIS A N 1
ATOM 1657 C CA . HIS A 1 214 ? -3.068 37.562 6.574 1 55.09 214 HIS A CA 1
ATOM 1658 C C . HIS A 1 214 ? -3.33 39.031 6.875 1 55.09 214 HIS A C 1
ATOM 1660 O O . HIS A 1 214 ? -3.066 39.5 7.984 1 55.09 214 HIS A O 1
ATOM 1666 N N . GLY A 1 215 ? -3.121 40.031 5.996 1 51.91 215 GLY A N 1
ATOM 1667 C CA . GLY A 1 215 ? -3.439 41.469 6.047 1 51.91 215 GLY A CA 1
ATOM 1668 C C . GLY A 1 215 ? -2.318 42.344 5.535 1 51.91 215 GLY A C 1
ATOM 1669 O O . GLY A 1 215 ? -2.352 43.562 5.711 1 51.91 215 GLY A O 1
ATOM 1670 N N . GLY A 1 216 ? -1.336 41.75 4.906 1 51.25 216 GLY A N 1
ATOM 1671 C CA . GLY A 1 216 ? -0.201 42.469 4.32 1 51.25 216 GLY A CA 1
ATOM 1672 C C . GLY A 1 216 ? 1.135 41.969 4.859 1 51.25 216 GLY A C 1
ATOM 1673 O O . GLY A 1 216 ? 1.222 41.531 6 1 51.25 216 GLY A O 1
ATOM 1674 N N . ALA A 1 217 ? 2.012 41.438 3.992 1 55.31 217 ALA A N 1
ATOM 1675 C CA . ALA A 1 217 ? 3.344 40.938 4.281 1 55.31 217 ALA A CA 1
ATOM 1676 C C . ALA A 1 217 ? 4.098 41.844 5.242 1 55.31 217 ALA A C 1
ATOM 1678 O O . ALA A 1 217 ? 4.629 42.875 4.832 1 55.31 217 ALA A O 1
ATOM 1679 N N . GLY A 1 218 ? 3.527 42.312 6.258 1 57.62 218 GLY A N 1
ATOM 1680 C CA . GLY A 1 218 ? 4.223 43.312 7.043 1 57.62 218 GLY A CA 1
ATOM 1681 C C . GLY A 1 218 ? 5.148 42.719 8.086 1 57.62 218 GLY A C 1
ATOM 1682 O O . GLY A 1 218 ? 5.625 43.438 8.977 1 57.62 218 GLY A O 1
ATOM 1683 N N . GLY A 1 219 ? 5.461 41.5 7.996 1 65.62 219 GLY A N 1
ATOM 1684 C CA . GLY A 1 219 ? 6.371 41.062 9.047 1 65.62 219 GLY A CA 1
ATOM 1685 C C . GLY A 1 219 ? 7.82 41 8.594 1 65.62 219 GLY A C 1
ATOM 1686 O O . GLY A 1 219 ? 8.102 41.094 7.395 1 65.62 219 GLY A O 1
ATOM 1687 N N . GLU A 1 220 ? 8.781 41.562 9.43 1 78.38 220 GLU A N 1
ATOM 1688 C CA . GLU A 1 220 ? 10.219 41.469 9.164 1 78.38 220 GLU A CA 1
ATOM 1689 C C . GLU A 1 220 ? 10.812 40.188 9.781 1 78.38 220 GLU A C 1
ATOM 1691 O O . GLU A 1 220 ? 10.484 39.844 10.914 1 78.38 220 GLU A O 1
ATOM 1696 N N . LEU A 1 221 ? 11.5 39.531 8.75 1 85.88 221 LEU A N 1
ATOM 1697 C CA . LEU A 1 221 ? 12.266 38.406 9.266 1 85.88 221 LEU A CA 1
ATOM 1698 C C . LEU A 1 221 ? 13.484 38.906 10.047 1 85.88 221 LEU A C 1
ATOM 1700 O O . LEU A 1 221 ? 14.297 39.656 9.516 1 85.88 221 LEU A O 1
ATOM 1704 N N . GLY A 1 222 ? 13.547 39 11.305 1 84.62 222 GLY A N 1
ATOM 1705 C CA . GLY A 1 222 ? 14.648 39.438 12.141 1 84.62 222 GLY A CA 1
ATOM 1706 C C . GLY A 1 222 ? 16 38.969 11.633 1 84.62 222 GLY A C 1
ATOM 1707 O O . GLY A 1 222 ? 16.078 38.25 10.641 1 84.62 222 GLY A O 1
ATOM 1708 N N . ASP A 1 223 ? 17.109 39.469 12.219 1 89.12 223 ASP A N 1
ATOM 1709 C CA . ASP A 1 223 ? 18.484 39.219 11.82 1 89.12 223 ASP A CA 1
ATOM 1710 C C . ASP A 1 223 ? 18.875 37.75 12.086 1 89.12 223 ASP A C 1
ATOM 1712 O O . ASP A 1 223 ? 19.719 37.188 11.398 1 89.12 223 ASP A O 1
ATOM 1716 N N . ASP A 1 224 ? 18.281 37.188 13.109 1 94.38 224 ASP A N 1
ATOM 1717 C CA . ASP A 1 224 ? 18.562 35.781 13.477 1 94.38 224 ASP A CA 1
ATOM 1718 C C . ASP A 1 224 ? 17.266 35 13.688 1 94.38 224 ASP A C 1
ATOM 1720 O O . ASP A 1 224 ? 16.938 34.625 14.812 1 94.38 224 ASP A O 1
ATOM 1724 N N . PRO A 1 225 ? 16.625 34.812 12.562 1 94.62 225 PRO A N 1
ATOM 1725 C CA . PRO A 1 225 ? 15.297 34.188 12.648 1 94.62 225 PRO A CA 1
ATOM 1726 C C . PRO A 1 225 ? 15.344 32.719 13.117 1 94.62 225 PRO A C 1
ATOM 1728 O O . PRO A 1 225 ? 16.391 32.094 13.023 1 94.62 225 PRO A O 1
ATOM 1731 N N . LEU A 1 226 ? 14.258 32.281 13.672 1 93.5 226 LEU A N 1
ATOM 1732 C CA . LEU A 1 226 ? 14.055 30.875 13.969 1 93.5 226 LEU A CA 1
ATOM 1733 C C . LEU A 1 226 ? 13.688 30.094 12.703 1 93.5 226 LEU A C 1
ATOM 1735 O O . LEU A 1 226 ? 12.812 30.516 11.953 1 93.5 226 LEU A O 1
ATOM 1739 N N . LEU A 1 227 ? 14.445 29.031 12.5 1 92.31 227 LEU A N 1
ATOM 1740 C CA . LEU A 1 227 ? 14.242 28.25 11.281 1 92.31 227 LEU A CA 1
ATOM 1741 C C . LEU A 1 227 ? 14.086 26.781 11.609 1 92.31 227 LEU A C 1
ATOM 1743 O O . LEU A 1 227 ? 14.469 26.328 12.703 1 92.31 227 LEU A O 1
ATOM 1747 N N . ARG A 1 228 ? 13.469 26.094 10.664 1 86.31 228 ARG A N 1
ATOM 1748 C CA . ARG A 1 228 ? 13.336 24.641 10.688 1 86.31 228 ARG A CA 1
ATOM 1749 C C . ARG A 1 228 ? 13.867 24.016 9.398 1 86.31 228 ARG A C 1
ATOM 1751 O O . ARG A 1 228 ? 13.391 24.344 8.305 1 86.31 228 ARG A O 1
ATOM 1758 N N . ILE A 1 229 ? 14.891 23.188 9.523 1 84.75 229 ILE A N 1
ATOM 1759 C CA . ILE A 1 229 ? 15.539 22.625 8.344 1 84.75 229 ILE A CA 1
ATOM 1760 C C . ILE A 1 229 ? 15.531 21.094 8.438 1 84.75 229 ILE A C 1
ATOM 1762 O O . ILE A 1 229 ? 15.984 20.531 9.43 1 84.75 229 ILE A O 1
ATOM 1766 N N . PRO A 1 230 ? 14.938 20.484 7.398 1 79.38 230 PRO A N 1
ATOM 1767 C CA . PRO A 1 230 ? 14.977 19.031 7.395 1 79.38 230 PRO A CA 1
ATOM 1768 C C . PRO A 1 230 ? 16.391 18.469 7.27 1 79.38 230 PRO A C 1
ATOM 1770 O O . PRO A 1 230 ? 17.219 19.031 6.551 1 79.38 230 PRO A O 1
ATOM 1773 N N . VAL A 1 231 ? 16.625 17.438 7.992 1 75.38 231 VAL A N 1
ATOM 1774 C CA . VAL A 1 231 ? 17.953 16.812 7.93 1 75.38 231 VAL A CA 1
ATOM 1775 C C . VAL A 1 231 ? 17.812 15.305 7.758 1 75.38 231 VAL A C 1
ATOM 1777 O O . VAL A 1 231 ? 16.781 14.727 8.102 1 75.38 231 VAL A O 1
ATOM 1780 N N . ASP A 1 232 ? 18.844 14.836 7.105 1 69.56 232 ASP A N 1
ATOM 1781 C CA . ASP A 1 232 ? 18.922 13.383 7.023 1 69.56 232 ASP A CA 1
ATOM 1782 C C . ASP A 1 232 ? 19.094 12.766 8.406 1 69.56 232 ASP A C 1
ATOM 1784 O O . ASP A 1 232 ? 19.969 13.188 9.18 1 69.56 232 ASP A O 1
ATOM 1788 N N . PRO A 1 233 ? 18.234 11.828 8.609 1 66.88 233 PRO A N 1
ATOM 1789 C CA . PRO A 1 233 ? 18.344 11.203 9.93 1 66.88 233 PRO A CA 1
ATOM 1790 C C . PRO A 1 233 ? 19.734 10.641 10.219 1 66.88 233 PRO A C 1
ATOM 1792 O O . PRO A 1 233 ? 20.172 10.625 11.367 1 66.88 233 PRO A O 1
ATOM 1795 N N . ASP A 1 234 ? 20.406 10.281 9.211 1 64.88 234 ASP A N 1
ATOM 1796 C CA . ASP A 1 234 ? 21.734 9.703 9.391 1 64.88 234 ASP A CA 1
ATOM 1797 C C . ASP A 1 234 ? 22.766 10.781 9.727 1 64.88 234 ASP A C 1
ATOM 1799 O O . ASP A 1 234 ? 23.828 10.477 10.258 1 64.88 234 ASP A O 1
ATOM 1803 N N . ASP A 1 235 ? 22.422 11.945 9.391 1 66.12 235 ASP A N 1
ATOM 1804 C CA . ASP A 1 235 ? 23.375 13.023 9.57 1 66.12 235 ASP A CA 1
ATOM 1805 C C . ASP A 1 235 ? 23.078 13.836 10.82 1 66.12 235 ASP A C 1
ATOM 1807 O O . ASP A 1 235 ? 23.766 14.812 11.125 1 66.12 235 ASP A O 1
ATOM 1811 N N . CYS A 1 236 ? 22 13.32 11.453 1 69.69 236 CYS A N 1
ATOM 1812 C CA . CYS A 1 236 ? 21.578 14.156 12.57 1 69.69 236 CYS A CA 1
ATOM 1813 C C . CYS A 1 236 ? 21.953 13.516 13.898 1 69.69 236 CYS A C 1
ATOM 1815 O O . CYS A 1 236 ? 21.938 12.289 14.023 1 69.69 236 CYS A O 1
ATOM 1817 N N . ASP A 1 237 ? 22.484 14.344 14.789 1 76 237 ASP A N 1
ATOM 1818 C CA . ASP A 1 237 ? 22.703 13.938 16.172 1 76 237 ASP A CA 1
ATOM 1819 C C . ASP A 1 237 ? 21.391 13.984 16.969 1 76 237 ASP A C 1
ATOM 1821 O O . ASP A 1 237 ? 20.859 15.062 17.234 1 76 237 ASP A O 1
ATOM 1825 N N . PRO A 1 238 ? 20.984 12.875 17.344 1 73.25 238 PRO A N 1
ATOM 1826 C CA . PRO A 1 238 ? 19.703 12.852 18.047 1 73.25 238 PRO A CA 1
ATOM 1827 C C . PRO A 1 238 ? 19.766 13.539 19.406 1 73.25 238 PRO A C 1
ATOM 1829 O O . PRO A 1 238 ? 18.734 13.922 19.969 1 73.25 238 PRO A O 1
ATOM 1832 N N . GLU A 1 239 ? 20.953 13.742 19.875 1 78.75 239 GLU A N 1
ATOM 1833 C CA . GLU A 1 239 ? 21.094 14.352 21.203 1 78.75 239 GLU A CA 1
ATOM 1834 C C . GLU A 1 239 ? 21.203 15.875 21.094 1 78.75 239 GLU A C 1
ATOM 1836 O O . GLU A 1 239 ? 21.172 16.578 22.109 1 78.75 239 GLU A O 1
ATOM 1841 N N . ASP A 1 240 ? 21.266 16.297 19.891 1 84.38 240 ASP A N 1
ATOM 1842 C CA . ASP A 1 240 ? 21.312 17.75 19.688 1 84.38 240 ASP A CA 1
ATOM 1843 C C . ASP A 1 240 ? 20 18.406 20.094 1 84.38 240 ASP A C 1
ATOM 1845 O O . ASP A 1 240 ? 18.922 17.953 19.719 1 84.38 240 ASP A O 1
ATOM 1849 N N . GLU A 1 241 ? 20.078 19.469 20.922 1 85.31 241 GLU A N 1
ATOM 1850 C CA . GLU A 1 241 ? 18.906 20.156 21.453 1 85.31 241 GLU A CA 1
ATOM 1851 C C . GLU A 1 241 ? 18.047 20.75 20.344 1 85.31 241 GLU A C 1
ATOM 1853 O O . GLU A 1 241 ? 16.859 21 20.547 1 85.31 241 GLU A O 1
ATOM 1858 N N . LEU A 1 242 ? 18.656 20.891 19.188 1 88.19 242 LEU A N 1
ATOM 1859 C CA . LEU A 1 242 ? 17.922 21.531 18.094 1 88.19 242 LEU A CA 1
ATOM 1860 C C . LEU A 1 242 ? 17.172 20.5 17.266 1 88.19 242 LEU A C 1
ATOM 1862 O O . LEU A 1 242 ? 16.359 20.859 16.406 1 88.19 242 LEU A O 1
ATOM 1866 N N . THR A 1 243 ? 17.531 19.281 17.484 1 87.12 243 THR A N 1
ATOM 1867 C CA . THR A 1 243 ? 16.906 18.219 16.703 1 87.12 243 THR A CA 1
ATOM 1868 C C . THR A 1 243 ? 15.453 18 17.141 1 87.12 243 THR A C 1
ATOM 1870 O O . THR A 1 243 ? 15.18 17.828 18.328 1 87.12 243 THR A O 1
ATOM 1873 N N . LYS A 1 244 ? 14.617 18.141 16.109 1 81.25 244 LYS A N 1
ATOM 1874 C CA . LYS A 1 244 ? 13.203 17.875 16.328 1 81.25 244 LYS A CA 1
ATOM 1875 C C . LYS A 1 244 ? 12.672 16.828 15.359 1 81.25 244 LYS A C 1
ATOM 1877 O O . LYS A 1 244 ? 13.141 16.734 14.227 1 81.25 244 LYS A O 1
ATOM 1882 N N . SER A 1 245 ? 11.859 16.047 15.914 1 83 245 SER A N 1
ATOM 1883 C CA . SER A 1 245 ? 11.203 15.047 15.078 1 83 245 SER A CA 1
ATOM 1884 C C . SER A 1 245 ? 9.719 15.367 14.898 1 83 245 SER A C 1
ATOM 1886 O O . SER A 1 245 ? 9.055 15.797 15.844 1 83 245 SER A O 1
ATOM 1888 N N . ILE A 1 246 ? 9.32 15.289 13.633 1 79.12 246 ILE A N 1
ATOM 1889 C CA . ILE A 1 246 ? 7.914 15.547 13.336 1 79.12 246 ILE A CA 1
ATOM 1890 C C . ILE A 1 246 ? 7.277 14.297 12.727 1 79.12 246 ILE A C 1
ATOM 1892 O O . ILE A 1 246 ? 7.895 13.617 11.898 1 79.12 246 ILE A O 1
ATOM 1896 N N . LEU A 1 247 ? 6.141 13.984 13.211 1 85.19 247 LEU A N 1
ATOM 1897 C CA . LEU A 1 247 ? 5.293 12.961 12.617 1 85.19 247 LEU A CA 1
ATOM 1898 C C . LEU A 1 247 ? 4.031 13.57 12.023 1 85.19 247 LEU A C 1
ATOM 1900 O O . LEU A 1 247 ? 3.162 14.047 12.75 1 85.19 247 LEU A O 1
ATOM 1904 N N . ALA A 1 248 ? 4.004 13.539 10.727 1 81.19 248 ALA A N 1
ATOM 1905 C CA . ALA A 1 248 ? 2.828 14.086 10.055 1 81.19 248 ALA A CA 1
ATOM 1906 C C . ALA A 1 248 ? 1.83 12.977 9.719 1 81.19 248 ALA A C 1
ATOM 1908 O O . ALA A 1 248 ? 2.188 11.977 9.086 1 81.19 248 ALA A O 1
ATOM 1909 N N . VAL A 1 249 ? 0.648 13.148 10.242 1 89.81 249 VAL A N 1
ATOM 1910 C CA . VAL A 1 249 ? -0.413 12.195 9.938 1 89.81 249 VAL A CA 1
ATOM 1911 C C . VAL A 1 249 ? -1.5 12.875 9.109 1 89.81 249 VAL A C 1
ATOM 1913 O O . VAL A 1 249 ? -2.018 13.922 9.492 1 89.81 249 VAL A O 1
ATOM 1916 N N . ARG A 1 250 ? -1.825 12.258 7.992 1 87 250 ARG A N 1
ATOM 1917 C CA . ARG A 1 250 ? -2.879 12.766 7.121 1 87 250 ARG A CA 1
ATOM 1918 C C . ARG A 1 250 ? -4.023 11.766 7.004 1 87 250 ARG A C 1
ATOM 1920 O O . ARG A 1 250 ? -3.799 10.594 6.711 1 87 250 ARG A O 1
ATOM 1927 N N . LEU A 1 251 ? -5.18 12.305 7.258 1 91.19 251 LEU A N 1
ATOM 1928 C CA . LEU A 1 251 ? -6.355 11.461 7.082 1 91.19 251 LEU A CA 1
ATOM 1929 C C . LEU A 1 251 ? -6.996 11.695 5.719 1 91.19 251 LEU A C 1
ATOM 1931 O O . LEU A 1 251 ? -7.105 12.844 5.27 1 91.19 251 LEU A O 1
ATOM 1935 N N . GLU A 1 252 ? -7.332 10.562 5.098 1 86.38 252 GLU A N 1
ATOM 1936 C CA . GLU A 1 252 ? -7.902 10.656 3.756 1 86.38 252 GLU A CA 1
ATOM 1937 C C . GLU A 1 252 ? -9.109 9.727 3.605 1 86.38 252 GLU A C 1
ATOM 1939 O O . GLU A 1 252 ? -9.234 8.742 4.34 1 86.38 252 GLU A O 1
ATOM 1944 N N . LYS A 1 253 ? -9.891 10.195 2.652 1 88.88 253 LYS A N 1
ATOM 1945 C CA . LYS A 1 253 ? -11.008 9.336 2.27 1 88.88 253 LYS A CA 1
ATOM 1946 C C . LYS A 1 253 ? -10.609 8.398 1.132 1 88.88 253 LYS A C 1
ATOM 1948 O O . LYS A 1 253 ? -10.078 8.844 0.113 1 88.88 253 LYS A O 1
ATOM 1953 N N . THR A 1 254 ? -10.828 7.152 1.362 1 87.31 254 THR A N 1
ATOM 1954 C CA . THR A 1 254 ? -10.586 6.16 0.322 1 87.31 254 THR A CA 1
ATOM 1955 C C . THR A 1 254 ? -11.812 5.281 0.112 1 87.31 254 THR A C 1
ATOM 1957 O O . THR A 1 254 ? -12.672 5.18 0.994 1 87.31 254 THR A O 1
ATOM 1960 N N . VAL A 1 255 ? -11.914 4.828 -1.118 1 90.62 255 VAL A N 1
ATOM 1961 C CA . VAL A 1 255 ? -13.016 3.93 -1.438 1 90.62 255 VAL A CA 1
ATOM 1962 C C . VAL A 1 255 ? -12.469 2.57 -1.869 1 90.62 255 VAL A C 1
ATOM 1964 O O . VAL A 1 255 ? -11.688 2.482 -2.824 1 90.62 255 VAL A O 1
ATOM 1967 N N . GLU A 1 256 ? -12.859 1.626 -1.104 1 91.62 256 GLU A N 1
ATOM 1968 C CA . GLU A 1 256 ? -12.492 0.26 -1.462 1 91.62 256 GLU A CA 1
ATOM 1969 C C . GLU A 1 256 ? -13.43 -0.305 -2.523 1 91.62 256 GLU A C 1
ATOM 1971 O O . GLU A 1 256 ? -14.648 -0.174 -2.416 1 91.62 256 GLU A O 1
ATOM 1976 N N . VAL A 1 257 ? -12.789 -0.89 -3.537 1 94.31 257 VAL A N 1
ATOM 1977 C CA . VAL A 1 257 ? -13.57 -1.585 -4.559 1 94.31 257 VAL A CA 1
ATOM 1978 C C . VAL A 1 257 ? -13.508 -3.092 -4.312 1 94.31 257 VAL A C 1
ATOM 1980 O O . VAL A 1 257 ? -12.43 -3.689 -4.344 1 94.31 257 VAL A O 1
ATOM 1983 N N . ARG A 1 258 ? -14.688 -3.629 -4.023 1 95.19 258 ARG A N 1
ATOM 1984 C CA . ARG A 1 258 ? -14.789 -5.066 -3.795 1 95.19 258 ARG A CA 1
ATOM 1985 C C . ARG A 1 258 ? -15.664 -5.727 -4.855 1 95.19 258 ARG A C 1
ATOM 1987 O O . ARG A 1 258 ? -16.672 -5.16 -5.281 1 95.19 258 ARG A O 1
ATOM 1994 N N . LEU A 1 259 ? -15.219 -6.91 -5.195 1 96.06 259 LEU A N 1
ATOM 1995 C CA . LEU A 1 259 ? -15.938 -7.633 -6.242 1 96.06 259 LEU A CA 1
ATOM 1996 C C . LEU A 1 259 ? -16.469 -8.969 -5.719 1 96.06 259 LEU A C 1
ATOM 1998 O O . LEU A 1 259 ? -15.797 -9.633 -4.93 1 96.06 259 LEU A O 1
ATOM 2002 N N . ASP A 1 260 ? -17.656 -9.289 -6.172 1 93.44 260 ASP A N 1
ATOM 2003 C CA . ASP A 1 260 ? -18.141 -10.648 -5.992 1 93.44 260 ASP A CA 1
ATOM 2004 C C . ASP A 1 260 ? -17.344 -11.641 -6.832 1 93.44 260 ASP A C 1
ATOM 2006 O O . ASP A 1 260 ? -17.391 -11.609 -8.062 1 93.44 260 ASP A O 1
ATOM 2010 N N . GLU A 1 261 ? -16.656 -12.523 -6.203 1 94.06 261 GLU A N 1
ATOM 2011 C CA . GLU A 1 261 ? -15.734 -13.43 -6.883 1 94.06 261 GLU A CA 1
ATOM 2012 C C . GLU A 1 261 ? -16.438 -14.203 -7.988 1 94.06 261 GLU A C 1
ATOM 2014 O O . GLU A 1 261 ? -15.875 -14.438 -9.055 1 94.06 261 GLU A O 1
ATOM 2019 N N . MET A 1 262 ? -17.656 -14.531 -7.77 1 92.75 262 MET A N 1
ATOM 2020 C CA . MET A 1 262 ? -18.391 -15.422 -8.672 1 92.75 262 MET A CA 1
ATOM 2021 C C . MET A 1 262 ? -18.766 -14.695 -9.961 1 92.75 262 MET A C 1
ATOM 2023 O O . MET A 1 262 ? -19.094 -15.336 -10.961 1 92.75 262 MET A O 1
ATOM 2027 N N . THR A 1 263 ? -18.672 -13.422 -9.93 1 94.75 263 THR A N 1
ATOM 2028 C CA . THR A 1 263 ? -19.047 -12.664 -11.117 1 94.75 263 THR A CA 1
ATOM 2029 C C . THR A 1 263 ? -17.812 -12.133 -11.844 1 94.75 263 THR A C 1
ATOM 2031 O O . THR A 1 263 ? -17.922 -11.531 -12.906 1 94.75 263 THR A O 1
ATOM 2034 N N . THR A 1 264 ? -16.625 -12.43 -11.359 1 94.31 264 THR A N 1
ATOM 2035 C CA . THR A 1 264 ? -15.391 -11.875 -11.906 1 94.31 264 THR A CA 1
ATOM 2036 C C . THR A 1 264 ? -15.094 -12.461 -13.281 1 94.31 264 THR A C 1
ATOM 2038 O O . THR A 1 264 ? -14.414 -11.836 -14.094 1 94.31 264 THR A O 1
ATOM 2041 N N . PRO A 1 265 ? -15.555 -13.672 -13.625 1 93.38 265 PRO A N 1
ATOM 2042 C CA . PRO A 1 265 ? -15.336 -14.164 -14.984 1 93.38 265 PRO A CA 1
ATOM 2043 C C . PRO A 1 265 ? -15.953 -13.258 -16.047 1 93.38 265 PRO A C 1
ATOM 2045 O O . PRO A 1 265 ? -15.516 -13.273 -17.203 1 93.38 265 PRO A O 1
ATOM 2048 N N . LEU A 1 266 ? -16.906 -12.523 -15.656 1 93.38 266 LEU A N 1
ATOM 2049 C CA . LEU A 1 266 ? -17.594 -11.641 -16.594 1 93.38 266 LEU A CA 1
ATOM 2050 C C . LEU A 1 266 ? -16.719 -10.461 -16.969 1 93.38 266 LEU A C 1
ATOM 2052 O O . LEU A 1 266 ? -17.016 -9.734 -17.922 1 93.38 266 LEU A O 1
ATOM 2056 N N . ALA A 1 267 ? -15.594 -10.305 -16.281 1 90.75 267 ALA A N 1
ATOM 2057 C CA . ALA A 1 267 ? -14.68 -9.203 -16.562 1 90.75 267 ALA A CA 1
ATOM 2058 C C . ALA A 1 267 ? -14.094 -9.32 -17.969 1 90.75 267 ALA A C 1
ATOM 2060 O O . ALA A 1 267 ? -13.555 -8.352 -18.516 1 90.75 267 ALA A O 1
ATOM 2061 N N . LYS A 1 268 ? -14.141 -10.469 -18.562 1 87.44 268 LYS A N 1
ATOM 2062 C CA . LYS A 1 268 ? -13.688 -10.656 -19.938 1 87.44 268 LYS A CA 1
ATOM 2063 C C . LYS A 1 268 ? -14.469 -9.766 -20.891 1 87.44 268 LYS A C 1
ATOM 2065 O O . LYS A 1 268 ? -14.016 -9.484 -22 1 87.44 268 LYS A O 1
ATOM 2070 N N . ASN A 1 269 ? -15.656 -9.281 -20.438 1 88.25 269 ASN A N 1
ATOM 2071 C CA . ASN A 1 269 ? -16.547 -8.469 -21.266 1 88.25 269 ASN A CA 1
ATOM 2072 C C . ASN A 1 269 ? -16.297 -6.98 -21.047 1 88.25 269 ASN A C 1
ATOM 2074 O O . ASN A 1 269 ? -17.031 -6.145 -21.594 1 88.25 269 ASN A O 1
ATOM 2078 N N . VAL A 1 270 ? -15.289 -6.684 -20.281 1 91.31 270 VAL A N 1
ATOM 2079 C CA . VAL A 1 270 ? -15.023 -5.266 -20.047 1 91.31 270 VAL A CA 1
ATOM 2080 C C . VAL A 1 270 ? -14.477 -4.629 -21.328 1 91.31 270 VAL A C 1
ATOM 2082 O O . VAL A 1 270 ? -13.844 -5.301 -22.141 1 91.31 270 VAL A O 1
ATOM 2085 N N . ALA A 1 271 ? -14.742 -3.355 -21.453 1 88.81 271 ALA A N 1
ATOM 2086 C CA . ALA A 1 271 ? -14.273 -2.631 -22.641 1 88.81 271 ALA A CA 1
ATOM 2087 C C . ALA A 1 271 ? -12.75 -2.611 -22.703 1 88.81 271 ALA A C 1
ATOM 2089 O O . ALA A 1 271 ? -12.078 -2.602 -21.656 1 88.81 271 ALA A O 1
ATOM 2090 N N . ASP A 1 272 ? -12.242 -2.516 -23.906 1 88.88 272 ASP A N 1
ATOM 2091 C CA . ASP A 1 272 ? -10.797 -2.488 -24.125 1 88.88 272 ASP A CA 1
ATOM 2092 C C . ASP A 1 272 ? -10.156 -1.294 -23.422 1 88.88 272 ASP A C 1
ATOM 2094 O O . ASP A 1 272 ? -9.023 -1.383 -22.938 1 88.88 272 ASP A O 1
ATOM 2098 N N . GLU A 1 273 ? -10.906 -0.332 -23.344 1 89 273 GLU A N 1
ATOM 2099 C CA . GLU A 1 273 ? -10.398 0.882 -22.703 1 89 273 GLU A CA 1
ATOM 2100 C C . GLU A 1 273 ? -10.07 0.641 -21.234 1 89 273 GLU A C 1
ATOM 2102 O O . GLU A 1 273 ? -9.094 1.191 -20.719 1 89 273 GLU A O 1
ATOM 2107 N N . PHE A 1 274 ? -10.859 -0.159 -20.625 1 91.56 274 PHE A N 1
ATOM 2108 C CA . PHE A 1 274 ? -10.609 -0.478 -19.219 1 91.56 274 PHE A CA 1
ATOM 2109 C C . PHE A 1 274 ? -9.312 -1.254 -19.062 1 91.56 274 PHE A C 1
ATOM 2111 O O . PHE A 1 274 ? -8.5 -0.948 -18.188 1 91.56 274 PHE A O 1
ATOM 2118 N N . ALA A 1 275 ? -9.156 -2.197 -19.859 1 87.44 275 ALA A N 1
ATOM 2119 C CA . ALA A 1 275 ? -7.98 -3.055 -19.797 1 87.44 275 ALA A CA 1
ATOM 2120 C C . ALA A 1 275 ? -6.703 -2.256 -20.047 1 87.44 275 ALA A C 1
ATOM 2122 O O . ALA A 1 275 ? -5.645 -2.58 -19.5 1 87.44 275 ALA A O 1
ATOM 2123 N N . GLU A 1 276 ? -6.836 -1.219 -20.781 1 83.75 276 GLU A N 1
ATOM 2124 C CA . GLU A 1 276 ? -5.688 -0.369 -21.094 1 83.75 276 GLU A CA 1
ATOM 2125 C C . GLU A 1 276 ? -5.414 0.612 -19.953 1 83.75 276 GLU A C 1
ATOM 2127 O O . GLU A 1 276 ? -4.27 0.764 -19.516 1 83.75 276 GLU A O 1
ATOM 2132 N N . GLU A 1 277 ? -6.465 1.2 -19.5 1 84.94 277 GLU A N 1
ATOM 2133 C CA . GLU A 1 277 ? -6.344 2.24 -18.484 1 84.94 277 GLU A CA 1
ATOM 2134 C C . GLU A 1 277 ? -6.07 1.636 -17.109 1 84.94 277 GLU A C 1
ATOM 2136 O O . GLU A 1 277 ? -5.332 2.213 -16.312 1 84.94 277 GLU A O 1
ATOM 2141 N N . PHE A 1 278 ? -6.691 0.503 -16.875 1 89.88 278 PHE A N 1
ATOM 2142 C CA . PHE A 1 278 ? -6.57 -0.187 -15.602 1 89.88 278 PHE A CA 1
ATOM 2143 C C . PHE A 1 278 ? -6.035 -1.6 -15.797 1 89.88 278 PHE A C 1
ATOM 2145 O O . PHE A 1 278 ? -6.645 -2.568 -15.336 1 89.88 278 PHE A O 1
ATOM 2152 N N . ALA A 1 279 ? -4.895 -1.721 -16.312 1 85.56 279 ALA A N 1
ATOM 2153 C CA . ALA A 1 279 ? -4.336 -3.01 -16.719 1 85.56 279 ALA A CA 1
ATOM 2154 C C . ALA A 1 279 ? -4.098 -3.904 -15.508 1 85.56 279 ALA A C 1
ATOM 2156 O O . ALA A 1 279 ? -4.422 -5.094 -15.531 1 85.56 279 ALA A O 1
ATOM 2157 N N . GLU A 1 280 ? -3.484 -3.332 -14.484 1 87.19 280 GLU A N 1
ATOM 2158 C CA . GLU A 1 280 ? -3.223 -4.113 -13.281 1 87.19 280 GLU A CA 1
ATOM 2159 C C . GLU A 1 280 ? -4.516 -4.676 -12.695 1 87.19 280 GLU A C 1
ATOM 2161 O O . GLU A 1 280 ? -4.594 -5.863 -12.375 1 87.19 280 GLU A O 1
ATOM 2166 N N . GLU A 1 281 ? -5.441 -3.779 -12.57 1 92.75 281 GLU A N 1
ATOM 2167 C CA . GLU A 1 281 ? -6.734 -4.207 -12.055 1 92.75 281 GLU A CA 1
ATOM 2168 C C . GLU A 1 281 ? -7.352 -5.293 -12.93 1 92.75 281 GLU A C 1
ATOM 2170 O O . GLU A 1 281 ? -7.883 -6.285 -12.422 1 92.75 281 GLU A O 1
ATOM 2175 N N . TYR A 1 282 ? -7.242 -5.098 -14.18 1 93.5 282 TYR A N 1
ATOM 2176 C CA . TYR A 1 282 ? -7.824 -6.039 -15.133 1 93.5 282 TYR A CA 1
ATOM 2177 C C . TYR A 1 282 ? -7.25 -7.438 -14.938 1 93.5 282 TYR A C 1
ATOM 2179 O O . TYR A 1 282 ? -7.996 -8.414 -14.844 1 93.5 282 TYR A O 1
ATOM 2187 N N . TYR A 1 283 ? -6.016 -7.52 -14.836 1 92.12 283 TYR A N 1
ATOM 2188 C CA . TYR A 1 283 ? -5.391 -8.828 -14.727 1 92.12 283 TYR A CA 1
ATOM 2189 C C . TYR A 1 283 ? -5.637 -9.445 -13.352 1 92.12 283 TYR A C 1
ATOM 2191 O O . TYR A 1 283 ? -5.766 -10.664 -13.219 1 92.12 283 TYR A O 1
ATOM 2199 N N . LYS A 1 284 ? -5.66 -8.586 -12.328 1 94.06 284 LYS A N 1
ATOM 2200 C CA . LYS A 1 284 ? -6.066 -9.094 -11.016 1 94.06 284 LYS A CA 1
ATOM 2201 C C . LYS A 1 284 ? -7.445 -9.742 -11.078 1 94.06 284 LYS A C 1
ATOM 2203 O O . LYS A 1 284 ? -7.645 -10.844 -10.57 1 94.06 284 LYS A O 1
ATOM 2208 N N . ILE A 1 285 ? -8.32 -9.086 -11.727 1 96.19 285 ILE A N 1
ATOM 2209 C CA . ILE A 1 285 ? -9.688 -9.578 -11.836 1 96.19 285 ILE A CA 1
ATOM 2210 C C . ILE A 1 285 ? -9.711 -10.852 -12.68 1 96.19 285 ILE A C 1
ATOM 2212 O O . ILE A 1 285 ? -10.375 -11.828 -12.32 1 96.19 285 ILE A O 1
ATOM 2216 N N . CYS A 1 286 ? -9 -10.836 -13.758 1 93.75 286 CYS A N 1
ATOM 2217 C CA . CYS A 1 286 ? -8.938 -12.008 -14.633 1 93.75 286 CYS A CA 1
ATOM 2218 C C . CYS A 1 286 ? -8.422 -13.227 -13.875 1 93.75 286 CYS A C 1
ATOM 2220 O O . CYS A 1 286 ? -8.914 -14.336 -14.078 1 93.75 286 CYS A O 1
ATOM 2222 N N . SER A 1 287 ? -7.48 -13 -13.047 1 94.62 287 SER A N 1
ATOM 2223 C CA . SER A 1 287 ? -6.883 -14.117 -12.32 1 94.62 287 SER A CA 1
ATOM 2224 C C . SER A 1 287 ? -7.914 -14.812 -11.438 1 94.62 287 SER A C 1
ATOM 2226 O O . SER A 1 287 ? -8.047 -16.047 -11.484 1 94.62 287 SER A O 1
ATOM 2228 N N . ILE A 1 288 ? -8.594 -14.062 -10.664 1 95.81 288 ILE A N 1
ATOM 2229 C CA . ILE A 1 288 ? -9.609 -14.672 -9.812 1 95.81 288 ILE A CA 1
ATOM 2230 C C . ILE A 1 288 ? -10.742 -15.219 -10.68 1 95.81 288 ILE A C 1
ATOM 2232 O O . ILE A 1 288 ? -11.32 -16.266 -10.359 1 95.81 288 ILE A O 1
ATOM 2236 N N . GLY A 1 289 ? -11.07 -14.523 -11.734 1 95.12 289 GLY A N 1
ATOM 2237 C CA . GLY A 1 289 ? -12.062 -15.023 -12.672 1 95.12 289 GLY A CA 1
ATOM 2238 C C . GLY A 1 289 ? -11.703 -16.391 -13.25 1 95.12 289 GLY A C 1
ATOM 2239 O O . GLY A 1 289 ? -12.562 -17.266 -13.359 1 95.12 289 GLY A O 1
ATOM 2240 N N . MET A 1 290 ? -10.555 -16.531 -13.594 1 94.69 290 MET A N 1
ATOM 2241 C CA . MET A 1 290 ? -10.078 -17.812 -14.141 1 94.69 290 MET A CA 1
ATOM 2242 C C . MET A 1 290 ? -10.164 -18.906 -13.094 1 94.69 290 MET A C 1
ATOM 2244 O O . MET A 1 290 ? -10.5 -20.047 -13.414 1 94.69 290 MET A O 1
ATOM 2248 N N . ILE A 1 291 ? -9.797 -18.578 -11.867 1 95.5 291 ILE A N 1
ATOM 2249 C CA . ILE A 1 291 ? -9.922 -19.562 -10.789 1 95.5 291 ILE A CA 1
ATOM 2250 C C . ILE A 1 291 ? -11.375 -20 -10.664 1 95.5 291 ILE A C 1
ATOM 2252 O O . ILE A 1 291 ? -11.656 -21.203 -10.586 1 95.5 291 ILE A O 1
ATOM 2256 N N . VAL A 1 292 ? -12.25 -19.047 -10.664 1 94.19 292 VAL A N 1
ATOM 2257 C CA . VAL A 1 292 ? -13.672 -19.344 -10.531 1 94.19 292 VAL A CA 1
ATOM 2258 C C . VAL A 1 292 ? -14.109 -20.281 -11.664 1 94.19 292 VAL A C 1
ATOM 2260 O O . VAL A 1 292 ? -14.773 -21.281 -11.43 1 94.19 292 VAL A O 1
ATOM 2263 N N . GLU A 1 293 ? -13.766 -19.969 -12.828 1 93.5 293 GLU A N 1
ATOM 2264 C CA . GLU A 1 293 ? -14.141 -20.797 -13.977 1 93.5 293 GLU A CA 1
ATOM 2265 C C . GLU A 1 293 ? -13.609 -22.219 -13.836 1 93.5 293 GLU A C 1
ATOM 2267 O O . GLU A 1 293 ? -14.289 -23.172 -14.188 1 93.5 293 GLU A O 1
ATOM 2272 N N . ARG A 1 294 ? -12.438 -22.297 -13.32 1 92.25 294 ARG A N 1
ATOM 2273 C CA . ARG A 1 294 ? -11.766 -23.578 -13.195 1 92.25 294 ARG A CA 1
ATOM 2274 C C . ARG A 1 294 ? -12.445 -24.453 -12.148 1 92.25 294 ARG A C 1
ATOM 2276 O O . ARG A 1 294 ? -12.453 -25.688 -12.273 1 92.25 294 ARG A O 1
ATOM 2283 N N . VAL A 1 295 ? -13.055 -23.844 -11.164 1 93.38 295 VAL A N 1
ATOM 2284 C CA . VAL A 1 295 ? -13.516 -24.625 -10.031 1 93.38 295 VAL A CA 1
ATOM 2285 C C . VAL A 1 295 ? -15.031 -24.766 -10.078 1 93.38 295 VAL A C 1
ATOM 2287 O O . VAL A 1 295 ? -15.633 -25.406 -9.211 1 93.38 295 VAL A O 1
ATOM 2290 N N . LEU A 1 296 ? -15.633 -24.234 -11.094 1 92.25 296 LEU A N 1
ATOM 2291 C CA . LEU A 1 296 ? -17.078 -24.359 -11.227 1 92.25 296 LEU A CA 1
ATOM 2292 C C . LEU A 1 296 ? -17.484 -25.781 -11.602 1 92.25 296 LEU A C 1
ATOM 2294 O O . LEU A 1 296 ? -18.609 -26.203 -11.336 1 92.25 296 LEU A O 1
ATOM 2298 N N . ALA A 1 297 ? -16.578 -26.438 -12.25 1 89.25 297 ALA A N 1
ATOM 2299 C CA . ALA A 1 297 ? -16.781 -27.844 -12.609 1 89.25 297 ALA A CA 1
ATOM 2300 C C . ALA A 1 297 ? -15.68 -28.719 -12.023 1 89.25 297 ALA A C 1
ATOM 2302 O O . ALA A 1 297 ? -14.562 -28.266 -11.781 1 89.25 297 ALA A O 1
ATOM 2303 N N . PRO A 1 298 ? -16.078 -29.938 -11.641 1 90.06 298 PRO A N 1
ATOM 2304 C CA . PRO A 1 298 ? -15.055 -30.828 -11.086 1 90.06 298 PRO A CA 1
ATOM 2305 C C . PRO A 1 298 ? -13.891 -31.062 -12.047 1 90.06 298 PRO A C 1
ATOM 2307 O O . PRO A 1 298 ? -14.062 -30.984 -13.266 1 90.06 298 PRO A O 1
ATOM 2310 N N . PRO A 1 299 ? -12.766 -31.25 -11.344 1 86.88 299 PRO A N 1
ATOM 2311 C CA . PRO A 1 299 ? -11.617 -31.547 -12.195 1 86.88 299 PRO A CA 1
ATOM 2312 C C . PRO A 1 299 ? -11.648 -32.969 -12.758 1 86.88 299 PRO A C 1
ATOM 2314 O O . PRO A 1 299 ? -11.828 -33.938 -12 1 86.88 299 PRO A O 1
ATOM 2317 N N . GLY A 1 300 ? -11.586 -33.156 -14.023 1 80.56 300 GLY A N 1
ATOM 2318 C CA . GLY A 1 300 ? -11.539 -34.469 -14.648 1 80.56 300 GLY A CA 1
ATOM 2319 C C . GLY A 1 300 ? -12.812 -35.25 -14.461 1 80.56 300 GLY A C 1
ATOM 2320 O O . GLY A 1 300 ? -13.914 -34.719 -14.523 1 80.56 300 GLY A O 1
ATOM 2321 N N . ASP A 1 301 ? -12.625 -36.625 -14.133 1 79.88 301 ASP A N 1
ATOM 2322 C CA . ASP A 1 301 ? -13.758 -37.562 -14.102 1 79.88 301 ASP A CA 1
ATOM 2323 C C . ASP A 1 301 ? -14.297 -37.719 -12.68 1 79.88 301 ASP A C 1
ATOM 2325 O O . ASP A 1 301 ? -15.391 -38.25 -12.484 1 79.88 301 ASP A O 1
ATOM 2329 N N . SER A 1 302 ? -13.508 -37.25 -11.758 1 82.06 302 SER A N 1
ATOM 2330 C CA . SER A 1 302 ? -13.945 -37.406 -10.375 1 82.06 302 SER A CA 1
ATOM 2331 C C . SER A 1 302 ? -14.664 -36.156 -9.883 1 82.06 302 SER A C 1
ATOM 2333 O O . SER A 1 302 ? -14.203 -35.031 -10.133 1 82.06 302 SER A O 1
ATOM 2335 N N . ASN A 1 303 ? -15.883 -36.469 -9.25 1 90 303 ASN A N 1
ATOM 2336 C CA . ASN A 1 303 ? -16.625 -35.344 -8.695 1 90 303 ASN A CA 1
ATOM 2337 C C . ASN A 1 303 ? -16.234 -35.094 -7.238 1 90 303 ASN A C 1
ATOM 2339 O O . ASN A 1 303 ? -16.953 -34.375 -6.523 1 90 303 ASN A O 1
ATOM 2343 N N . LYS A 1 304 ? -15.18 -35.781 -6.809 1 91.56 304 LYS A N 1
ATOM 2344 C CA . LYS A 1 304 ? -14.75 -35.594 -5.426 1 91.56 304 LYS A CA 1
ATOM 2345 C C . LYS A 1 304 ? -13.234 -35.469 -5.336 1 91.56 304 LYS A C 1
ATOM 2347 O O . LYS A 1 304 ? -12.5 -36.219 -5.98 1 91.56 304 LYS A O 1
ATOM 2352 N N . ILE A 1 305 ? -12.805 -34.469 -4.59 1 93.75 305 ILE A N 1
ATOM 2353 C CA . ILE A 1 305 ? -11.383 -34.281 -4.355 1 93.75 305 ILE A CA 1
ATOM 2354 C C . ILE A 1 305 ? -11.148 -33.812 -2.92 1 93.75 305 ILE A C 1
ATOM 2356 O O . ILE A 1 305 ? -12.102 -33.438 -2.223 1 93.75 305 ILE A O 1
ATOM 2360 N N . ASP A 1 306 ? -9.898 -33.938 -2.398 1 92.56 306 ASP A N 1
ATOM 2361 C CA . ASP A 1 306 ? -9.609 -33.406 -1.077 1 92.56 306 ASP A CA 1
ATOM 2362 C C . ASP A 1 306 ? -9.109 -31.953 -1.176 1 92.56 306 ASP A C 1
ATOM 2364 O O . ASP A 1 306 ? -9.008 -31.406 -2.273 1 92.56 306 ASP A O 1
ATOM 2368 N N . LEU A 1 307 ? -8.914 -31.375 -0.096 1 92.31 307 LEU A N 1
ATOM 2369 C CA . LEU A 1 307 ? -8.578 -29.953 -0.056 1 92.31 307 LEU A CA 1
ATOM 2370 C C . LEU A 1 307 ? -7.219 -29.703 -0.7 1 92.31 307 LEU A C 1
ATOM 2372 O O . LEU A 1 307 ? -7.008 -28.656 -1.317 1 92.31 307 LEU A O 1
ATOM 2376 N N . ASP A 1 308 ? -6.293 -30.625 -0.555 1 90.62 308 ASP A N 1
ATOM 2377 C CA . ASP A 1 308 ? -4.969 -30.453 -1.146 1 90.62 308 ASP A CA 1
ATOM 2378 C C . ASP A 1 308 ? -5.039 -30.484 -2.67 1 90.62 308 ASP A C 1
ATOM 2380 O O . ASP A 1 308 ? -4.391 -29.672 -3.342 1 90.62 308 ASP A O 1
ATOM 2384 N N . GLU A 1 309 ? -5.82 -31.359 -3.107 1 90.88 309 GLU A N 1
ATOM 2385 C CA . GLU A 1 309 ? -6.059 -31.406 -4.547 1 90.88 309 GLU A CA 1
ATOM 2386 C C . GLU A 1 309 ? -6.727 -30.125 -5.043 1 90.88 309 GLU A C 1
ATOM 2388 O O . GLU A 1 309 ? -6.422 -29.641 -6.133 1 90.88 309 GLU A O 1
ATOM 2393 N N . PHE A 1 310 ? -7.652 -29.688 -4.258 1 94.06 310 PHE A N 1
ATOM 2394 C CA . PHE A 1 310 ? -8.336 -28.453 -4.598 1 94.06 310 PHE A CA 1
ATOM 2395 C C . PHE A 1 310 ? -7.348 -27.297 -4.672 1 94.06 310 PHE A C 1
ATOM 2397 O O . PHE A 1 310 ? -7.438 -26.453 -5.57 1 94.06 310 PHE A O 1
ATOM 2404 N N . ARG A 1 311 ? -6.391 -27.234 -3.789 1 92.69 311 ARG A N 1
ATOM 2405 C CA . ARG A 1 311 ? -5.34 -26.219 -3.799 1 92.69 311 ARG A CA 1
ATOM 2406 C C . ARG A 1 311 ? -4.527 -26.281 -5.086 1 92.69 311 ARG A C 1
ATOM 2408 O O . ARG A 1 311 ? -4.184 -25.25 -5.664 1 92.69 311 ARG A O 1
ATOM 2415 N N . GLU A 1 312 ? -4.273 -27.422 -5.531 1 87.56 312 GLU A N 1
ATOM 2416 C CA . GLU A 1 312 ? -3.492 -27.609 -6.75 1 87.56 312 GLU A CA 1
ATOM 2417 C C . GLU A 1 312 ? -4.234 -27.078 -7.969 1 87.56 312 GLU A C 1
ATOM 2419 O O . GLU A 1 312 ? -3.613 -26.562 -8.906 1 87.56 312 GLU A O 1
ATOM 2424 N N . LEU A 1 313 ? -5.52 -27.156 -7.906 1 91.19 313 LEU A N 1
ATOM 2425 C CA . LEU A 1 313 ? -6.344 -26.656 -9 1 91.19 313 LEU A CA 1
ATOM 2426 C C . LEU A 1 313 ? -6.223 -25.141 -9.141 1 91.19 313 LEU A C 1
ATOM 2428 O O . LEU A 1 313 ? -6.5 -24.594 -10.203 1 91.19 313 LEU A O 1
ATOM 2432 N N . LEU A 1 314 ? -5.863 -24.562 -8.062 1 93.81 314 LEU A N 1
ATOM 2433 C CA . LEU A 1 314 ? -5.863 -23.109 -8.039 1 93.81 314 LEU A CA 1
ATOM 2434 C C . LEU A 1 314 ? -4.504 -22.547 -8.469 1 93.81 314 LEU A C 1
ATOM 2436 O O . LEU A 1 314 ? -4.273 -21.344 -8.398 1 93.81 314 LEU A O 1
ATOM 2440 N N . VAL A 1 315 ? -3.6 -23.406 -8.883 1 90.31 315 VAL A N 1
ATOM 2441 C CA . VAL A 1 315 ? -2.297 -23 -9.406 1 90.31 315 VAL A CA 1
ATOM 2442 C C . VAL A 1 315 ? -2.188 -23.391 -10.883 1 90.31 315 VAL A C 1
ATOM 2444 O O . VAL A 1 315 ? -2.277 -24.578 -11.227 1 90.31 315 VAL A O 1
ATOM 2447 N N . PHE A 1 316 ? -2.012 -22.359 -11.727 1 87.81 316 PHE A N 1
ATOM 2448 C CA . PHE A 1 316 ? -1.95 -22.672 -13.148 1 87.81 316 PHE A CA 1
ATOM 2449 C C . PHE A 1 316 ? -1.294 -21.547 -13.93 1 87.81 316 PHE A C 1
ATOM 2451 O O . PHE A 1 316 ? -1.042 -20.469 -13.375 1 87.81 316 PHE A O 1
ATOM 2458 N N . GLU A 1 317 ? -1.025 -21.875 -15.148 1 86.44 317 GLU A N 1
ATOM 2459 C CA . GLU A 1 317 ? -0.477 -20.922 -16.109 1 86.44 317 GLU A CA 1
ATOM 2460 C C . GLU A 1 317 ? -1.42 -20.719 -17.281 1 86.44 317 GLU A C 1
ATOM 2462 O O . GLU A 1 317 ? -2.107 -21.656 -17.703 1 86.44 317 GLU A O 1
ATOM 2467 N N . GLU A 1 318 ? -1.508 -19.5 -17.656 1 87.62 318 GLU A N 1
ATOM 2468 C CA . GLU A 1 318 ? -2.32 -19.141 -18.812 1 87.62 318 GLU A CA 1
ATOM 2469 C C . GLU A 1 318 ? -1.502 -18.375 -19.844 1 87.62 318 GLU A C 1
ATOM 2471 O O . GLU A 1 318 ? -0.805 -17.406 -19.516 1 87.62 318 GLU A O 1
ATOM 2476 N N . ASP A 1 319 ? -1.61 -18.828 -21.062 1 84.44 319 ASP A N 1
ATOM 2477 C CA . ASP A 1 319 ? -0.954 -18.109 -22.156 1 84.44 319 ASP A CA 1
ATOM 2478 C C . ASP A 1 319 ? -1.767 -16.891 -22.594 1 84.44 319 ASP A C 1
ATOM 2480 O O . ASP A 1 319 ? -2.895 -17.031 -23.062 1 84.44 319 ASP A O 1
ATOM 2484 N N . MET A 1 320 ? -1.216 -15.781 -22.281 1 82 320 MET A N 1
ATOM 2485 C CA . MET A 1 320 ? -1.839 -14.531 -22.703 1 82 320 MET A CA 1
ATOM 2486 C C . MET A 1 320 ? -1.18 -13.992 -23.969 1 82 320 MET A C 1
ATOM 2488 O O . MET A 1 320 ? -0.204 -14.57 -24.469 1 82 320 MET A O 1
ATOM 2492 N N . GLU A 1 321 ? -1.88 -13.062 -24.516 1 77.44 321 GLU A N 1
ATOM 2493 C CA . GLU A 1 321 ? -1.269 -12.438 -25.688 1 77.44 321 GLU A CA 1
ATOM 2494 C C . GLU A 1 321 ? 0.009 -11.695 -25.297 1 77.44 321 GLU A C 1
ATOM 2496 O O . GLU A 1 321 ? -0.045 -10.641 -24.656 1 77.44 321 GLU A O 1
ATOM 2501 N N . GLY A 1 322 ? 1.194 -12.227 -25.562 1 72.62 322 GLY A N 1
ATOM 2502 C CA . GLY A 1 322 ? 2.463 -11.547 -25.359 1 72.62 322 GLY A CA 1
ATOM 2503 C C . GLY A 1 322 ? 3.139 -11.922 -24.047 1 72.62 322 GLY A C 1
ATOM 2504 O O . GLY A 1 322 ? 4.273 -11.516 -23.797 1 72.62 322 GLY A O 1
ATOM 2505 N N . PHE A 1 323 ? 2.357 -12.578 -23.219 1 81 323 PHE A N 1
ATOM 2506 C CA . PHE A 1 323 ? 2.98 -12.977 -21.969 1 81 323 PHE A CA 1
ATOM 2507 C C . PHE A 1 323 ? 2.279 -14.195 -21.375 1 81 323 PHE A C 1
ATOM 2509 O O . PHE A 1 323 ? 1.215 -14.594 -21.844 1 81 323 PHE A O 1
ATOM 2516 N N . VAL A 1 324 ? 2.992 -14.805 -20.406 1 80.62 324 VAL A N 1
ATOM 2517 C CA . VAL A 1 324 ? 2.393 -15.906 -19.656 1 80.62 324 VAL A CA 1
ATOM 2518 C C . VAL A 1 324 ? 1.959 -15.422 -18.281 1 80.62 324 VAL A C 1
ATOM 2520 O O . VAL A 1 324 ? 2.713 -14.727 -17.594 1 80.62 324 VAL A O 1
ATOM 2523 N N . MET A 1 325 ? 0.781 -15.758 -17.938 1 87.88 325 MET A N 1
ATOM 2524 C CA . MET A 1 325 ? 0.277 -15.43 -16.609 1 87.88 325 MET A CA 1
ATOM 2525 C C . MET A 1 325 ? 0.27 -16.656 -15.703 1 87.88 325 MET A C 1
ATOM 2527 O O . MET A 1 325 ? -0.286 -17.703 -16.062 1 87.88 325 MET A O 1
ATOM 2531 N N . THR A 1 326 ? 0.944 -16.484 -14.641 1 84.44 326 THR A N 1
ATOM 2532 C CA . THR A 1 326 ? 0.892 -17.547 -13.633 1 84.44 326 THR A CA 1
ATOM 2533 C C . THR A 1 326 ? -0.003 -17.125 -12.469 1 84.44 326 THR A C 1
ATOM 2535 O O . THR A 1 326 ? 0.117 -16.016 -11.953 1 84.44 326 THR A O 1
ATOM 2538 N N . VAL A 1 327 ? -0.915 -17.969 -12.141 1 91.88 327 VAL A N 1
ATOM 2539 C CA . VAL A 1 327 ? -1.863 -17.672 -11.07 1 91.88 327 VAL A CA 1
ATOM 2540 C C . VAL A 1 327 ? -1.666 -18.656 -9.922 1 91.88 327 VAL A C 1
ATOM 2542 O O . VAL A 1 327 ? -1.636 -19.859 -10.133 1 91.88 327 VAL A O 1
ATOM 2545 N N . ASP A 1 328 ? -1.486 -18.141 -8.742 1 88.94 328 ASP A N 1
ATOM 2546 C CA . ASP A 1 328 ? -1.374 -18.938 -7.531 1 88.94 328 ASP A CA 1
ATOM 2547 C C . ASP A 1 328 ? -2.447 -18.562 -6.516 1 88.94 328 ASP A C 1
ATOM 2549 O O . ASP A 1 328 ? -2.336 -17.531 -5.844 1 88.94 328 ASP A O 1
ATOM 2553 N N . GLY A 1 329 ? -3.398 -19.391 -6.383 1 93.12 329 GLY A N 1
ATOM 2554 C CA . GLY A 1 329 ? -4.484 -19.172 -5.441 1 93.12 329 GLY A CA 1
ATOM 2555 C C . GLY A 1 329 ? -4.453 -20.125 -4.258 1 93.12 329 GLY A C 1
ATOM 2556 O O . GLY A 1 329 ? -5.477 -20.344 -3.607 1 93.12 329 GLY A O 1
ATOM 2557 N N . THR A 1 330 ? -3.354 -20.625 -3.908 1 89.12 330 THR A N 1
ATOM 2558 C CA . THR A 1 330 ? -3.236 -21.625 -2.861 1 89.12 330 THR A CA 1
ATOM 2559 C C . THR A 1 330 ? -3.678 -21.062 -1.515 1 89.12 330 THR A C 1
ATOM 2561 O O . THR A 1 330 ? -4.387 -21.734 -0.758 1 89.12 330 THR A O 1
ATOM 2564 N N . ALA A 1 331 ? -3.307 -19.859 -1.269 1 87.94 331 ALA A N 1
ATOM 2565 C CA . ALA A 1 331 ? -3.531 -19.25 0.033 1 87.94 331 ALA A CA 1
ATOM 2566 C C . ALA A 1 331 ? -5.012 -18.969 0.258 1 87.94 331 ALA A C 1
ATOM 2568 O O . ALA A 1 331 ? -5.441 -18.719 1.39 1 87.94 331 ALA A O 1
ATOM 2569 N N . VAL A 1 332 ? -5.754 -19.078 -0.815 1 92.25 332 VAL A N 1
ATOM 2570 C CA . VAL A 1 332 ? -7.156 -18.688 -0.664 1 92.25 332 VAL A CA 1
ATOM 2571 C C . VAL A 1 332 ? -8.055 -19.891 -0.976 1 92.25 332 VAL A C 1
ATOM 2573 O O . VAL A 1 332 ? -9.258 -19.719 -1.195 1 92.25 332 VAL A O 1
ATOM 2576 N N . ALA A 1 333 ? -7.555 -21.047 -1.009 1 93.69 333 ALA A N 1
ATOM 2577 C CA . ALA A 1 333 ? -8.297 -22.234 -1.381 1 93.69 333 ALA A CA 1
ATOM 2578 C C . ALA A 1 333 ? -9.484 -22.453 -0.448 1 93.69 333 ALA A C 1
ATOM 2580 O O . ALA A 1 333 ? -10.586 -22.781 -0.899 1 93.69 333 ALA A O 1
ATOM 2581 N N . GLU A 1 334 ? -9.25 -22.25 0.814 1 90.44 334 GLU A N 1
ATOM 2582 C CA . GLU A 1 334 ? -10.328 -22.453 1.779 1 90.44 334 GLU A CA 1
ATOM 2583 C C . GLU A 1 334 ? -11.445 -21.438 1.588 1 90.44 334 GLU A C 1
ATOM 2585 O O . GLU A 1 334 ? -12.625 -21.781 1.654 1 90.44 334 GLU A O 1
ATOM 2590 N N . GLU A 1 335 ? -11.023 -20.25 1.378 1 91.38 335 GLU A N 1
ATOM 2591 C CA . GLU A 1 335 ? -12.016 -19.203 1.145 1 91.38 335 GLU A CA 1
ATOM 2592 C C . GLU A 1 335 ? -12.805 -19.469 -0.134 1 91.38 335 GLU A C 1
ATOM 2594 O O . GLU A 1 335 ? -14.023 -19.297 -0.164 1 91.38 335 GLU A O 1
ATOM 2599 N N . MET A 1 336 ? -12.109 -19.891 -1.131 1 93.31 336 MET A N 1
ATOM 2600 C CA . MET A 1 336 ? -12.766 -20.203 -2.396 1 93.31 336 MET A CA 1
ATOM 2601 C C . MET A 1 336 ? -13.734 -21.375 -2.236 1 93.31 336 MET A C 1
ATOM 2603 O O . MET A 1 336 ? -14.852 -21.328 -2.748 1 93.31 336 MET A O 1
ATOM 2607 N N . ALA A 1 337 ? -13.32 -22.328 -1.519 1 93.25 337 ALA A N 1
ATOM 2608 C CA . ALA A 1 337 ? -14.18 -23.484 -1.268 1 93.25 337 ALA A CA 1
ATOM 2609 C C . ALA A 1 337 ? -15.43 -23.078 -0.497 1 93.25 337 ALA A C 1
ATOM 2611 O O . ALA A 1 337 ? -16.531 -23.547 -0.797 1 93.25 337 ALA A O 1
ATOM 2612 N N . ARG A 1 338 ? -15.211 -22.25 0.471 1 91 338 ARG A N 1
ATOM 2613 C CA . ARG A 1 338 ? -16.344 -21.75 1.252 1 91 338 ARG A CA 1
ATOM 2614 C C . ARG A 1 338 ? -17.328 -20.984 0.372 1 91 338 ARG A C 1
ATOM 2616 O O . ARG A 1 338 ? -18.531 -21.141 0.514 1 91 338 ARG A O 1
ATOM 2623 N N . THR A 1 339 ? -16.828 -20.203 -0.44 1 90.44 339 THR A N 1
ATOM 2624 C CA . THR A 1 339 ? -17.672 -19.422 -1.35 1 90.44 339 THR A CA 1
ATOM 2625 C C . THR A 1 339 ? -18.453 -20.344 -2.281 1 90.44 339 THR A C 1
ATOM 2627 O O . THR A 1 339 ? -19.656 -20.172 -2.465 1 90.44 339 THR A O 1
ATOM 2630 N N . LEU A 1 340 ? -17.812 -21.281 -2.85 1 93 340 LEU A N 1
ATOM 2631 C CA . LEU A 1 340 ? -18.453 -22.234 -3.748 1 93 340 LEU A CA 1
ATOM 2632 C C . LEU A 1 340 ? -19.547 -23.016 -3.025 1 93 340 LEU A C 1
ATOM 2634 O O . LEU A 1 340 ? -20.609 -23.281 -3.602 1 93 340 LEU A O 1
ATOM 2638 N N . LYS A 1 341 ? -19.281 -23.359 -1.823 1 92.88 341 LYS A N 1
ATOM 2639 C CA . LYS A 1 341 ? -20.281 -24.047 -1.016 1 92.88 341 LYS A CA 1
ATOM 2640 C C . LYS A 1 341 ? -21.5 -23.172 -0.786 1 92.88 341 LYS A C 1
ATOM 2642 O O . LYS A 1 341 ? -22.641 -23.641 -0.935 1 92.88 341 LYS A O 1
ATOM 2647 N N . LYS A 1 342 ? -21.25 -22.016 -0.394 1 89.94 342 LYS A N 1
ATOM 2648 C CA . LYS A 1 342 ? -22.328 -21.062 -0.149 1 89.94 342 LYS A CA 1
ATOM 2649 C C . LYS A 1 342 ? -23.203 -20.891 -1.388 1 89.94 342 LYS A C 1
ATOM 2651 O O . LYS A 1 342 ? -24.422 -20.734 -1.278 1 89.94 342 LYS A O 1
ATOM 2656 N N . GLU A 1 343 ? -22.578 -20.906 -2.555 1 90.44 343 GLU A N 1
ATOM 2657 C CA . GLU A 1 343 ? -23.297 -20.719 -3.814 1 90.44 343 GLU A CA 1
ATOM 2658 C C . GLU A 1 343 ? -23.938 -22.016 -4.289 1 90.44 343 GLU A C 1
ATOM 2660 O O . GLU A 1 343 ? -24.625 -22.047 -5.305 1 90.44 343 GLU A O 1
ATOM 2665 N N . GLY A 1 344 ? -23.656 -23.078 -3.604 1 90.75 344 GLY A N 1
ATOM 2666 C CA . GLY A 1 344 ? -24.312 -24.344 -3.893 1 90.75 344 GLY A CA 1
ATOM 2667 C C . GLY A 1 344 ? -23.609 -25.141 -4.98 1 90.75 344 GLY A C 1
ATOM 2668 O O . GLY A 1 344 ? -24.203 -26.047 -5.574 1 90.75 344 GLY A O 1
ATOM 2669 N N . VAL A 1 345 ? -22.375 -24.797 -5.254 1 93 345 VAL A N 1
ATOM 2670 C CA . VAL A 1 345 ? -21.641 -25.469 -6.316 1 93 345 VAL A CA 1
ATOM 2671 C C . VAL A 1 345 ? -21.016 -26.75 -5.777 1 93 345 VAL A C 1
ATOM 2673 O O . VAL A 1 345 ? -21 -27.781 -6.469 1 93 345 VAL A O 1
ATOM 2676 N N . ILE A 1 346 ? -20.547 -26.625 -4.508 1 94.81 346 ILE A N 1
ATOM 2677 C CA . ILE A 1 346 ? -19.891 -27.781 -3.92 1 94.81 346 ILE A CA 1
ATOM 2678 C C . ILE A 1 346 ? -20.469 -28.047 -2.531 1 94.81 346 ILE A C 1
ATOM 2680 O O . ILE A 1 346 ? -21.219 -27.234 -1.996 1 94.81 346 ILE A O 1
ATOM 2684 N N . LYS A 1 347 ? -20.234 -29.188 -1.989 1 94.5 347 LYS A N 1
ATOM 2685 C CA . LYS A 1 347 ? -20.5 -29.531 -0.599 1 94.5 347 LYS A CA 1
ATOM 2686 C C . LYS A 1 347 ? -19.312 -30.266 0.025 1 94.5 347 LYS A C 1
ATOM 2688 O O . LYS A 1 347 ? -18.469 -30.812 -0.688 1 94.5 347 LYS A O 1
ATOM 2693 N N . PHE A 1 348 ? -19.266 -30.234 1.327 1 93.38 348 PHE A N 1
ATOM 2694 C CA . PHE A 1 348 ? -18.219 -30.938 2.041 1 93.38 348 PHE A CA 1
ATOM 2695 C C . PHE A 1 348 ? -18.734 -32.25 2.613 1 93.38 348 PHE A C 1
ATOM 2697 O O . PHE A 1 348 ? -19.812 -32.281 3.227 1 93.38 348 PHE A O 1
ATOM 2704 N N . LYS A 1 349 ? -18.109 -33.25 2.281 1 91.81 349 LYS A N 1
ATOM 2705 C CA . LYS A 1 349 ? -18.344 -34.562 2.902 1 91.81 349 LYS A CA 1
ATOM 2706 C C . LYS A 1 349 ? -17.094 -35.062 3.617 1 91.81 349 LYS A C 1
ATOM 2708 O O . LYS A 1 349 ? -16.234 -35.688 3.002 1 91.81 349 LYS A O 1
ATOM 2713 N N . GLY A 1 350 ? -16.969 -34.75 4.938 1 88.69 350 GLY A N 1
ATOM 2714 C CA . GLY A 1 350 ? -15.719 -35 5.648 1 88.69 350 GLY A CA 1
ATOM 2715 C C . GLY A 1 350 ? -14.594 -34.062 5.211 1 88.69 350 GLY A C 1
ATOM 2716 O O . GLY A 1 350 ? -14.742 -32.844 5.246 1 88.69 350 GLY A O 1
ATOM 2717 N N . ASP A 1 351 ? -13.539 -34.75 4.68 1 88.19 351 ASP A N 1
ATOM 2718 C CA . ASP A 1 351 ? -12.375 -33.969 4.254 1 88.19 351 ASP A CA 1
ATOM 2719 C C . ASP A 1 351 ? -12.344 -33.812 2.734 1 88.19 351 ASP A C 1
ATOM 2721 O O . ASP A 1 351 ? -11.344 -33.375 2.17 1 88.19 351 ASP A O 1
ATOM 2725 N N . LYS A 1 352 ? -13.578 -34.219 2.227 1 93.12 352 LYS A N 1
ATOM 2726 C CA . LYS A 1 352 ? -13.602 -34.188 0.767 1 93.12 352 LYS A CA 1
ATOM 2727 C C . LYS A 1 352 ? -14.523 -33.094 0.246 1 93.12 352 LYS A C 1
ATOM 2729 O O . LYS A 1 352 ? -15.555 -32.812 0.858 1 93.12 352 LYS A O 1
ATOM 2734 N N . ILE A 1 353 ? -14.18 -32.531 -0.802 1 94.88 353 ILE A N 1
ATOM 2735 C CA . ILE A 1 353 ? -14.977 -31.578 -1.568 1 94.88 353 ILE A CA 1
ATOM 2736 C C . ILE A 1 353 ? -15.719 -32.312 -2.684 1 94.88 353 ILE A C 1
ATOM 2738 O O . ILE A 1 353 ? -15.102 -33.031 -3.473 1 94.88 353 ILE A O 1
ATOM 2742 N N . VAL A 1 354 ? -17.047 -32.156 -2.705 1 95.62 354 VAL A N 1
ATOM 2743 C CA . VAL A 1 354 ? -17.859 -32.875 -3.691 1 95.62 354 VAL A CA 1
ATOM 2744 C C . VAL A 1 354 ? -18.672 -31.859 -4.5 1 95.62 354 VAL A C 1
ATOM 2746 O O . VAL A 1 354 ? -19.406 -31.047 -3.93 1 95.62 354 VAL A O 1
ATOM 2749 N N . TRP A 1 355 ? -18.453 -31.875 -5.801 1 95.12 355 TRP A N 1
ATOM 2750 C CA . TRP A 1 355 ? -19.266 -31.016 -6.668 1 95.12 355 TRP A CA 1
ATOM 2751 C C . TRP A 1 355 ? -20.688 -31.547 -6.773 1 95.12 355 TRP A C 1
ATOM 2753 O O . TRP A 1 355 ? -20.906 -32.75 -6.84 1 95.12 355 TRP A O 1
ATOM 2763 N N . LYS A 1 356 ? -21.609 -30.5 -6.805 1 88.38 356 LYS A N 1
ATOM 2764 C CA . LYS A 1 356 ? -23.016 -30.859 -6.914 1 88.38 356 LYS A CA 1
ATOM 2765 C C . LYS A 1 356 ? -23.438 -31.016 -8.375 1 88.38 356 LYS A C 1
ATOM 2767 O O . LYS A 1 356 ? -23.047 -30.219 -9.227 1 88.38 356 LYS A O 1
ATOM 2772 N N . GLY A 1 357 ? -23.547 -32.156 -8.938 1 70.94 357 GLY A N 1
ATOM 2773 C CA . GLY A 1 357 ? -24.031 -32.438 -10.273 1 70.94 357 GLY A CA 1
ATOM 2774 C C . GLY A 1 357 ? -25.312 -31.719 -10.625 1 70.94 357 GLY A C 1
ATOM 2775 O O . GLY A 1 357 ? -26.031 -31.25 -9.734 1 70.94 357 GLY A O 1
ATOM 2776 N N . MET B 1 1 ? -5.094 -23.359 -54.469 1 21.86 1 MET B N 1
ATOM 2777 C CA . MET B 1 1 ? -4.062 -22.359 -54.25 1 21.86 1 MET B CA 1
ATOM 2778 C C . MET B 1 1 ? -4.477 -21.375 -53.156 1 21.86 1 MET B C 1
ATOM 2780 O O . MET B 1 1 ? -4.562 -20.172 -53.406 1 21.86 1 MET B O 1
ATOM 2784 N N . ALA B 1 2 ? -5.246 -21.828 -52.281 1 25.8 2 ALA B N 1
ATOM 2785 C CA . ALA B 1 2 ? -6.199 -21.156 -51.406 1 25.8 2 ALA B CA 1
ATOM 2786 C C . ALA B 1 2 ? -5.492 -20.219 -50.438 1 25.8 2 ALA B C 1
ATOM 2788 O O . ALA B 1 2 ? -4.473 -20.578 -49.844 1 25.8 2 ALA B O 1
ATOM 2789 N N . GLY B 1 3 ? -5.531 -18.891 -50.75 1 21.84 3 GLY B N 1
ATOM 2790 C CA . GLY B 1 3 ? -4.887 -17.688 -50.25 1 21.84 3 GLY B CA 1
ATOM 2791 C C . GLY B 1 3 ? -4.973 -17.531 -48.75 1 21.84 3 GLY B C 1
ATOM 2792 O O . GLY B 1 3 ? -5.988 -17.875 -48.125 1 21.84 3 GLY B O 1
ATOM 2793 N N . SER B 1 4 ? -3.732 -17.625 -48.031 1 20.41 4 SER B N 1
ATOM 2794 C CA . SER B 1 4 ? -3.324 -17.844 -46.625 1 20.41 4 SER B CA 1
ATOM 2795 C C . SER B 1 4 ? -3.793 -16.719 -45.75 1 20.41 4 SER B C 1
ATOM 2797 O O . SER B 1 4 ? -3.543 -15.547 -46.031 1 20.41 4 SER B O 1
ATOM 2799 N N . PRO B 1 5 ? -4.977 -16.891 -45.062 1 24.73 5 PRO B N 1
ATOM 2800 C CA . PRO B 1 5 ? -5.609 -15.75 -44.406 1 24.73 5 PRO B CA 1
ATOM 2801 C C . PRO B 1 5 ? -4.641 -14.984 -43.5 1 24.73 5 PRO B C 1
ATOM 2803 O O . PRO B 1 5 ? -3.633 -15.539 -43.062 1 24.73 5 PRO B O 1
ATOM 2806 N N . GLY B 1 6 ? -4.477 -13.695 -43.719 1 20.02 6 GLY B N 1
ATOM 2807 C CA . GLY B 1 6 ? -3.678 -12.602 -43.188 1 20.02 6 GLY B CA 1
ATOM 2808 C C . GLY B 1 6 ? -3.643 -12.547 -41.688 1 20.02 6 GLY B C 1
ATOM 2809 O O . GLY B 1 6 ? -4.613 -12.93 -41 1 20.02 6 GLY B O 1
ATOM 2810 N N . ARG B 1 7 ? -2.385 -12.602 -41.031 1 20.59 7 ARG B N 1
ATOM 2811 C CA . ARG B 1 7 ? -1.744 -12.664 -39.719 1 20.59 7 ARG B CA 1
ATOM 2812 C C . ARG B 1 7 ? -2.225 -11.531 -38.812 1 20.59 7 ARG B C 1
ATOM 2814 O O . ARG B 1 7 ? -2.027 -10.352 -39.156 1 20.59 7 ARG B O 1
ATOM 2821 N N . ALA B 1 8 ? -3.354 -11.727 -38.219 1 22.09 8 ALA B N 1
ATOM 2822 C CA . ALA B 1 8 ? -3.922 -10.672 -37.375 1 22.09 8 ALA B CA 1
ATOM 2823 C C . ALA B 1 8 ? -2.867 -10.086 -36.438 1 22.09 8 ALA B C 1
ATOM 2825 O O . ALA B 1 8 ? -2.064 -10.82 -35.875 1 22.09 8 ALA B O 1
ATOM 2826 N N . GLU B 1 9 ? -2.332 -8.867 -36.625 1 23.09 9 GLU B N 1
ATOM 2827 C CA . GLU B 1 9 ? -1.378 -7.945 -36 1 23.09 9 GLU B CA 1
ATOM 2828 C C . GLU B 1 9 ? -1.594 -7.855 -34.5 1 23.09 9 GLU B C 1
ATOM 2830 O O . GLU B 1 9 ? -2.682 -7.5 -34.031 1 23.09 9 GLU B O 1
ATOM 2835 N N . GLY B 1 10 ? -1.02 -8.766 -33.75 1 20.03 10 GLY B N 1
ATOM 2836 C CA . GLY B 1 10 ? -1.104 -9.125 -32.344 1 20.03 10 GLY B CA 1
ATOM 2837 C C . GLY B 1 10 ? -0.894 -7.945 -31.422 1 20.03 10 GLY B C 1
ATOM 2838 O O . GLY B 1 10 ? 0.046 -7.168 -31.594 1 20.03 10 GLY B O 1
ATOM 2839 N N . THR B 1 11 ? -1.903 -7.398 -30.891 1 24.12 11 THR B N 1
ATOM 2840 C CA . THR B 1 11 ? -2.02 -6.23 -30.016 1 24.12 11 THR B CA 1
ATOM 2841 C C . THR B 1 11 ? -1.054 -6.328 -28.844 1 24.12 11 THR B C 1
ATOM 2843 O O . THR B 1 11 ? -1.014 -7.348 -28.156 1 24.12 11 THR B O 1
ATOM 2846 N N . ALA B 1 12 ? 0.17 -5.766 -28.875 1 22.56 12 ALA B N 1
ATOM 2847 C CA . ALA B 1 12 ? 1.304 -5.555 -27.984 1 22.56 12 ALA B CA 1
ATOM 2848 C C . ALA B 1 12 ? 0.832 -5.262 -26.562 1 22.56 12 ALA B C 1
ATOM 2850 O O . ALA B 1 12 ? -0.087 -4.465 -26.359 1 22.56 12 ALA B O 1
ATOM 2851 N N . LEU B 1 13 ? 0.941 -6.199 -25.781 1 23.25 13 LEU B N 1
ATOM 2852 C CA . LEU B 1 13 ? 0.652 -6.066 -24.359 1 23.25 13 LEU B CA 1
ATOM 2853 C C . LEU B 1 13 ? 1.237 -4.77 -23.797 1 23.25 13 LEU B C 1
ATOM 2855 O O . LEU B 1 13 ? 2.369 -4.406 -24.125 1 23.25 13 LEU B O 1
ATOM 2859 N N . PRO B 1 14 ? 0.503 -3.705 -23.422 1 25.48 14 PRO B N 1
ATOM 2860 C CA . PRO B 1 14 ? 1.147 -2.451 -23.031 1 25.48 14 PRO B CA 1
ATOM 2861 C C . PRO B 1 14 ? 2.266 -2.656 -22.016 1 25.48 14 PRO B C 1
ATOM 2863 O O . PRO B 1 14 ? 2.289 -3.672 -21.312 1 25.48 14 PRO B O 1
ATOM 2866 N N . PRO B 1 15 ? 3.416 -2.078 -22.156 1 24.16 15 PRO B N 1
ATOM 2867 C CA . PRO B 1 15 ? 4.633 -2.145 -21.344 1 24.16 15 PRO B CA 1
ATOM 2868 C C . PRO B 1 15 ? 4.348 -2.102 -19.844 1 24.16 15 PRO B C 1
ATOM 2870 O O . PRO B 1 15 ? 3.352 -1.513 -19.422 1 24.16 15 PRO B O 1
ATOM 2873 N N . ALA B 1 16 ? 4.609 -3.137 -19.219 1 23.23 16 ALA B N 1
ATOM 2874 C CA . ALA B 1 16 ? 4.602 -3.221 -17.766 1 23.23 16 ALA B CA 1
ATOM 2875 C C . ALA B 1 16 ? 5.102 -1.921 -17.125 1 23.23 16 ALA B C 1
ATOM 2877 O O . ALA B 1 16 ? 6.176 -1.428 -17.484 1 23.23 16 ALA B O 1
ATOM 2878 N N . HIS B 1 17 ? 4.277 -1.019 -16.891 1 23.03 17 HIS B N 1
ATOM 2879 C CA . HIS B 1 17 ? 4.66 0.243 -16.266 1 23.03 17 HIS B CA 1
ATOM 2880 C C . HIS B 1 17 ? 5.645 0.015 -15.133 1 23.03 17 HIS B C 1
ATOM 2882 O O . HIS B 1 17 ? 5.375 -0.768 -14.219 1 23.03 17 HIS B O 1
ATOM 2888 N N . GLN B 1 18 ? 6.918 -0.13 -15.422 1 23.92 18 GLN B N 1
ATOM 2889 C CA . GLN B 1 18 ? 8.039 0.018 -14.5 1 23.92 18 GLN B CA 1
ATOM 2890 C C . GLN B 1 18 ? 7.691 0.976 -13.367 1 23.92 18 GLN B C 1
ATOM 2892 O O . GLN B 1 18 ? 7.215 2.088 -13.609 1 23.92 18 GLN B O 1
ATOM 2897 N N . SER B 1 19 ? 7.352 0.355 -12.375 1 24.11 19 SER B N 1
ATOM 2898 C CA . SER B 1 19 ? 7.168 1.223 -11.219 1 24.11 19 SER B CA 1
ATOM 2899 C C . SER B 1 19 ? 8.305 2.236 -11.102 1 24.11 19 SER B C 1
ATOM 2901 O O . SER B 1 19 ? 9.461 1.862 -10.898 1 24.11 19 SER B O 1
ATOM 2903 N N . ASN B 1 20 ? 8.414 3.176 -11.961 1 24.28 20 ASN B N 1
ATOM 2904 C CA . ASN B 1 20 ? 9.32 4.312 -11.992 1 24.28 20 ASN B CA 1
ATOM 2905 C C . ASN B 1 20 ? 9.547 4.895 -10.602 1 24.28 20 ASN B C 1
ATOM 2907 O O . ASN B 1 20 ? 8.594 5.27 -9.922 1 24.28 20 ASN B O 1
ATOM 2911 N N . PRO B 1 21 ? 10.688 4.598 -10.117 1 27.36 21 PRO B N 1
ATOM 2912 C CA . PRO B 1 21 ? 11.039 5.172 -8.812 1 27.36 21 PRO B CA 1
ATOM 2913 C C . PRO B 1 21 ? 10.516 6.594 -8.633 1 27.36 21 PRO B C 1
ATOM 2915 O O . PRO B 1 21 ? 10.391 7.074 -7.504 1 27.36 21 PRO B O 1
ATOM 2918 N N . PHE B 1 22 ? 10.492 7.285 -9.75 1 26.7 22 PHE B N 1
ATOM 2919 C CA . PHE B 1 22 ? 9.961 8.641 -9.734 1 26.7 22 PHE B CA 1
ATOM 2920 C C . PHE B 1 22 ? 8.461 8.633 -9.461 1 26.7 22 PHE B C 1
ATOM 2922 O O . PHE B 1 22 ? 7.898 9.641 -9.016 1 26.7 22 PHE B O 1
ATOM 2929 N N . PHE B 1 23 ? 7.863 7.582 -9.805 1 28.02 23 PHE B N 1
ATOM 2930 C CA . PHE B 1 23 ? 6.441 7.543 -9.484 1 28.02 23 PHE B CA 1
ATOM 2931 C C . PHE B 1 23 ? 6.223 7.469 -7.98 1 28.02 23 PHE B C 1
ATOM 2933 O O . PHE B 1 23 ? 5.309 8.102 -7.449 1 28.02 23 PHE B O 1
ATOM 2940 N N . ASP B 1 24 ? 7.012 6.695 -7.367 1 30.23 24 ASP B N 1
ATOM 2941 C CA . ASP B 1 24 ? 7.023 6.707 -5.906 1 30.23 24 ASP B CA 1
ATOM 2942 C C . ASP B 1 24 ? 7.453 8.07 -5.371 1 30.23 24 ASP B C 1
ATOM 2944 O O . ASP B 1 24 ? 6.984 8.508 -4.32 1 30.23 24 ASP B O 1
ATOM 2948 N N . LEU B 1 25 ? 8.289 8.633 -6.055 1 27.55 25 LEU B N 1
ATOM 2949 C CA . LEU B 1 25 ? 8.672 10.008 -5.746 1 27.55 25 LEU B CA 1
ATOM 2950 C C . LEU B 1 25 ? 7.523 10.969 -6.035 1 27.55 25 LEU B C 1
ATOM 2952 O O . LEU B 1 25 ? 7.352 11.969 -5.328 1 27.55 25 LEU B O 1
ATOM 2956 N N . GLY B 1 26 ? 6.828 10.727 -7.066 1 29.66 26 GLY B N 1
ATOM 2957 C CA . GLY B 1 26 ? 5.672 11.555 -7.379 1 29.66 26 GLY B CA 1
ATOM 2958 C C . GLY B 1 26 ? 4.59 11.492 -6.316 1 29.66 26 GLY B C 1
ATOM 2959 O O . GLY B 1 26 ? 3.988 12.508 -5.973 1 29.66 26 GLY B O 1
ATOM 2960 N N . LEU B 1 27 ? 4.289 10.312 -5.941 1 29.92 27 LEU B N 1
ATOM 2961 C CA . LEU B 1 27 ? 3.375 10.227 -4.805 1 29.92 27 LEU B CA 1
ATOM 2962 C C . LEU B 1 27 ? 3.967 10.922 -3.584 1 29.92 27 LEU B C 1
ATOM 2964 O O . LEU B 1 27 ? 3.25 11.609 -2.846 1 29.92 27 LEU B O 1
ATOM 2968 N N . ASP B 1 28 ? 5.156 10.758 -3.475 1 31.86 28 ASP B N 1
ATOM 2969 C CA . ASP B 1 28 ? 5.836 11.484 -2.408 1 31.86 28 ASP B CA 1
ATOM 2970 C C . ASP B 1 28 ? 5.801 12.992 -2.662 1 31.86 28 ASP B C 1
ATOM 2972 O O . ASP B 1 28 ? 5.641 13.781 -1.728 1 31.86 28 ASP B O 1
ATOM 2976 N N . LEU B 1 29 ? 5.945 13.266 -3.912 1 29.78 29 LEU B N 1
ATOM 2977 C CA . LEU B 1 29 ? 5.836 14.688 -4.211 1 29.78 29 LEU B CA 1
ATOM 2978 C C . LEU B 1 29 ? 4.402 15.18 -4.039 1 29.78 29 LEU B C 1
ATOM 2980 O O . LEU B 1 29 ? 4.176 16.297 -3.586 1 29.78 29 LEU B O 1
ATOM 2984 N N . ARG B 1 30 ? 3.438 14.523 -4.434 1 31.14 30 ARG B N 1
ATOM 2985 C CA . ARG B 1 30 ? 2.057 14.898 -4.148 1 31.14 30 ARG B CA 1
ATOM 2986 C C . ARG B 1 30 ? 1.842 15.094 -2.65 1 31.14 30 ARG B C 1
ATOM 2988 O O . ARG B 1 30 ? 1.15 16.031 -2.236 1 31.14 30 ARG B O 1
ATOM 2995 N N . VAL B 1 31 ? 2.393 14.219 -2.006 1 30.39 31 VAL B N 1
ATOM 2996 C CA . VAL B 1 31 ? 2.363 14.414 -0.559 1 30.39 31 VAL B CA 1
ATOM 2997 C C . VAL B 1 31 ? 3.107 15.695 -0.191 1 30.39 31 VAL B C 1
ATOM 2999 O O . VAL B 1 31 ? 2.625 16.484 0.622 1 30.39 31 VAL B O 1
ATOM 3002 N N . LEU B 1 32 ? 4.246 15.844 -0.853 1 28.22 32 LEU B N 1
ATOM 3003 C CA . LEU B 1 32 ? 5.008 17.047 -0.521 1 28.22 32 LEU B CA 1
ATOM 3004 C C . LEU B 1 32 ? 4.281 18.297 -0.984 1 28.22 32 LEU B C 1
ATOM 3006 O O . LEU B 1 32 ? 4.227 19.297 -0.258 1 28.22 32 LEU B O 1
ATOM 3010 N N . LEU B 1 33 ? 3.77 18.266 -2.199 1 31.56 33 LEU B N 1
ATOM 3011 C CA . LEU B 1 33 ? 3.096 19.469 -2.703 1 31.56 33 LEU B CA 1
ATOM 3012 C C . LEU B 1 33 ? 1.708 19.609 -2.084 1 31.56 33 LEU B C 1
ATOM 3014 O O . LEU B 1 33 ? 1.217 20.719 -1.899 1 31.56 33 LEU B O 1
ATOM 3018 N N . SER B 1 34 ? 1.042 18.594 -1.96 1 28.33 34 SER B N 1
ATOM 3019 C CA . SER B 1 34 ? -0.289 18.672 -1.367 1 28.33 34 SER B CA 1
ATOM 3020 C C . SER B 1 34 ? -0.22 19.125 0.088 1 28.33 34 SER B C 1
ATOM 3022 O O . SER B 1 34 ? -1.217 19.578 0.651 1 28.33 34 SER B O 1
ATOM 3024 N N . GLU B 1 35 ? 0.834 18.859 0.67 1 29.64 35 GLU B N 1
ATOM 3025 C CA . GLU B 1 35 ? 0.948 19.156 2.096 1 29.64 35 GLU B CA 1
ATOM 3026 C C . GLU B 1 35 ? 1.303 20.625 2.328 1 29.64 35 GLU B C 1
ATOM 3028 O O . GLU B 1 35 ? 1.426 21.062 3.473 1 29.64 35 GLU B O 1
ATOM 3033 N N . ASN B 1 36 ? 1.812 21.344 1.293 1 26.67 36 ASN B N 1
ATOM 3034 C CA . ASN B 1 36 ? 2.037 22.766 1.544 1 26.67 36 ASN B CA 1
ATOM 3035 C C . ASN B 1 36 ? 0.731 23.562 1.51 1 26.67 36 ASN B C 1
ATOM 3037 O O . ASN B 1 36 ? 0.001 23.516 0.518 1 26.67 36 ASN B O 1
ATOM 3041 N N . PRO B 1 37 ? 0.261 24 2.611 1 28.14 37 PRO B N 1
ATOM 3042 C CA . PRO B 1 37 ? -0.98 24.781 2.686 1 28.14 37 PRO B CA 1
ATOM 3043 C C . PRO B 1 37 ? -1.097 25.812 1.57 1 28.14 37 PRO B C 1
ATOM 3045 O O . PRO B 1 37 ? -2.203 26.25 1.24 1 28.14 37 PRO B O 1
ATOM 3048 N N . LEU B 1 38 ? 0.011 26.516 1.159 1 26.75 38 LEU B N 1
ATOM 3049 C CA . LEU B 1 38 ? -0.083 27.562 0.163 1 26.75 38 LEU B CA 1
ATOM 3050 C C . LEU B 1 38 ? -0.479 27 -1.197 1 26.75 38 LEU B C 1
ATOM 3052 O O . LEU B 1 38 ? -0.799 27.766 -2.119 1 26.75 38 LEU B O 1
ATOM 3056 N N . PHE B 1 39 ? -0.229 25.781 -1.388 1 27.81 39 PHE B N 1
ATOM 3057 C CA . PHE B 1 39 ? -0.559 25.219 -2.693 1 27.81 39 PHE B CA 1
ATOM 3058 C C . PHE B 1 39 ? -1.949 24.609 -2.68 1 27.81 39 PHE B C 1
ATOM 3060 O O . PHE B 1 39 ? -2.264 23.75 -3.518 1 27.81 39 PHE B O 1
ATOM 3067 N N . THR B 1 40 ? -2.725 24.797 -1.768 1 24.92 40 THR B N 1
ATOM 3068 C CA . THR B 1 40 ? -4.086 24.281 -1.908 1 24.92 40 THR B CA 1
ATOM 3069 C C . THR B 1 40 ? -4.758 24.891 -3.143 1 24.92 40 THR B C 1
ATOM 3071 O O . THR B 1 40 ? -4.867 26.109 -3.268 1 24.92 40 THR B O 1
ATOM 3074 N N . PRO B 1 41 ? -4.598 24.234 -4.234 1 24.52 41 PRO B N 1
ATOM 3075 C CA . PRO B 1 41 ? -5.406 24.859 -5.285 1 24.52 41 PRO B CA 1
ATOM 3076 C C . PRO B 1 41 ? -6.703 25.453 -4.754 1 24.52 41 PRO B C 1
ATOM 3078 O O . PRO B 1 41 ? -7.332 24.891 -3.859 1 24.52 41 PRO B O 1
ATOM 3081 N N . ARG B 1 42 ? -6.789 26.703 -4.777 1 21.69 42 ARG B N 1
ATOM 3082 C CA . ARG B 1 42 ? -8.164 27.188 -4.723 1 21.69 42 ARG B CA 1
ATOM 3083 C C . ARG B 1 42 ? -9.055 26.438 -5.703 1 21.69 42 ARG B C 1
ATOM 3085 O O . ARG B 1 42 ? -8.766 26.391 -6.902 1 21.69 42 ARG B O 1
ATOM 3092 N N . ARG B 1 43 ? -9.578 25.406 -5.434 1 23.42 43 ARG B N 1
ATOM 3093 C CA . ARG B 1 43 ? -10.578 24.688 -6.207 1 23.42 43 ARG B CA 1
ATOM 3094 C C . ARG B 1 43 ? -11.523 25.641 -6.922 1 23.42 43 ARG B C 1
ATOM 3096 O O . ARG B 1 43 ? -12.594 25.25 -7.383 1 23.42 43 ARG B O 1
ATOM 3103 N N . GLY B 1 44 ? -11.383 26.906 -6.945 1 21.59 44 GLY B N 1
ATOM 3104 C CA . GLY B 1 44 ? -12.57 27.391 -7.637 1 21.59 44 GLY B CA 1
ATOM 3105 C C . GLY B 1 44 ? -12.68 26.859 -9.055 1 21.59 44 GLY B C 1
ATOM 3106 O O . GLY B 1 44 ? -13.766 26.453 -9.484 1 21.59 44 GLY B O 1
ATOM 3107 N N . GLN B 1 45 ? -11.984 27.344 -10.07 1 20.27 45 GLN B N 1
ATOM 3108 C CA . GLN B 1 45 ? -12.594 27.484 -11.383 1 20.27 45 GLN B CA 1
ATOM 3109 C C . GLN B 1 45 ? -12.508 26.188 -12.188 1 20.27 45 GLN B C 1
ATOM 3111 O O . GLN B 1 45 ? -13.016 26.109 -13.305 1 20.27 45 GLN B O 1
ATOM 3116 N N . ARG B 1 46 ? -11.594 25.406 -12.375 1 20.48 46 ARG B N 1
ATOM 3117 C CA . ARG B 1 46 ? -11.742 24.781 -13.688 1 20.48 46 ARG B CA 1
ATOM 3118 C C . ARG B 1 46 ? -12.992 23.922 -13.742 1 20.48 46 ARG B C 1
ATOM 3120 O O . ARG B 1 46 ? -13.82 24.078 -14.641 1 20.48 46 ARG B O 1
ATOM 3127 N N . SER B 1 47 ? -12.914 22.516 -14.008 1 19.22 47 SER B N 1
ATOM 3128 C CA . SER B 1 47 ? -13.859 21.734 -14.805 1 19.22 47 SER B CA 1
ATOM 3129 C C . SER B 1 47 ? -15.203 21.609 -14.094 1 19.22 47 SER B C 1
ATOM 3131 O O . SER B 1 47 ? -15.297 20.984 -13.039 1 19.22 47 SER B O 1
ATOM 3133 N N . SER B 1 48 ? -16.094 22.547 -14.086 1 20.42 48 SER B N 1
ATOM 3134 C CA . SER B 1 48 ? -17.547 22.609 -14.086 1 20.42 48 SER B CA 1
ATOM 3135 C C . SER B 1 48 ? -18.156 21.5 -14.953 1 20.42 48 SER B C 1
ATOM 3137 O O . SER B 1 48 ? -19.375 21.344 -15.008 1 20.42 48 SER B O 1
ATOM 3139 N N . LEU B 1 49 ? -17.656 21.156 -16.219 1 18.83 49 LEU B N 1
ATOM 3140 C CA . LEU B 1 49 ? -18.688 20.75 -17.141 1 18.83 49 LEU B CA 1
ATOM 3141 C C . LEU B 1 49 ? -19.328 19.438 -16.703 1 18.83 49 LEU B C 1
ATOM 3143 O O . LEU B 1 49 ? -20.531 19.234 -16.875 1 18.83 49 LEU B O 1
ATOM 3147 N N . LEU B 1 50 ? -18.75 18.203 -16.969 1 18.91 50 LEU B N 1
ATOM 3148 C CA . LEU B 1 50 ? -19.75 17.141 -17.094 1 18.91 50 LEU B CA 1
ATOM 3149 C C . LEU B 1 50 ? -20.375 16.812 -15.75 1 18.91 50 LEU B C 1
ATOM 3151 O O . LEU B 1 50 ? -19.656 16.484 -14.797 1 18.91 50 LEU B O 1
ATOM 3155 N N . GLY B 1 51 ? -21.453 17.406 -15.297 1 19.5 51 GLY B N 1
ATOM 3156 C CA . GLY B 1 51 ? -22.484 17.328 -14.289 1 19.5 51 GLY B CA 1
ATOM 3157 C C . GLY B 1 51 ? -22.875 15.898 -13.953 1 19.5 51 GLY B C 1
ATOM 3158 O O . GLY B 1 51 ? -24.047 15.617 -13.703 1 19.5 51 GLY B O 1
ATOM 3159 N N . SER B 1 52 ? -22.047 14.836 -14.094 1 19.25 52 SER B N 1
ATOM 3160 C CA . SER B 1 52 ? -22.953 13.703 -13.961 1 19.25 52 SER B CA 1
ATOM 3161 C C . SER B 1 52 ? -23.844 13.844 -12.734 1 19.25 52 SER B C 1
ATOM 3163 O O . SER B 1 52 ? -23.422 14.367 -11.703 1 19.25 52 SER B O 1
ATOM 3165 N N . PRO B 1 53 ? -25.188 13.773 -12.906 1 19.45 53 PRO B N 1
ATOM 3166 C CA . PRO B 1 53 ? -26.234 13.805 -11.883 1 19.45 53 PRO B CA 1
ATOM 3167 C C . PRO B 1 53 ? -25.859 13.055 -10.617 1 19.45 53 PRO B C 1
ATOM 3169 O O . PRO B 1 53 ? -24.984 12.188 -10.648 1 19.45 53 PRO B O 1
ATOM 3172 N N . ASN B 1 54 ? -26.094 13.648 -9.492 1 2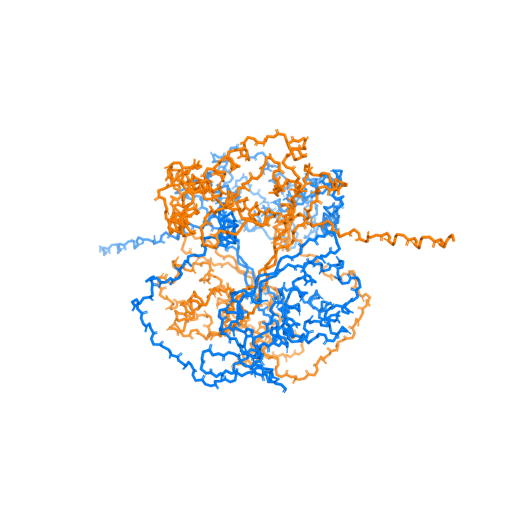0.28 54 ASN B N 1
ATOM 3173 C CA . ASN B 1 54 ? -26.297 13.289 -8.094 1 20.28 54 ASN B CA 1
ATOM 3174 C C . ASN B 1 54 ? -26.891 11.891 -7.953 1 20.28 54 ASN B C 1
ATOM 3176 O O . ASN B 1 54 ? -28.109 11.734 -7.863 1 20.28 54 ASN B O 1
ATOM 3180 N N . ILE B 1 55 ? -26.516 10.992 -8.875 1 21.38 55 ILE B N 1
ATOM 3181 C CA . ILE B 1 55 ? -27.359 9.828 -8.625 1 21.38 55 ILE B CA 1
ATOM 3182 C C . ILE B 1 55 ? -27.281 9.438 -7.152 1 21.38 55 ILE B C 1
ATOM 3184 O O . ILE B 1 55 ? -26.219 9.039 -6.664 1 21.38 55 ILE B O 1
ATOM 3188 N N . LEU B 1 56 ? -28.016 10.141 -6.309 1 20.62 56 LEU B N 1
ATOM 3189 C CA . LEU B 1 56 ? -28.453 9.742 -4.98 1 20.62 56 LEU B CA 1
ATOM 3190 C C . LEU B 1 56 ? -28.703 8.242 -4.914 1 20.62 56 LEU B C 1
ATOM 3192 O O . LEU B 1 56 ? -29.609 7.723 -5.562 1 20.62 56 LEU B O 1
ATOM 3196 N N . TYR B 1 57 ? -27.672 7.469 -5.008 1 21.81 57 TYR B N 1
ATOM 3197 C CA . TYR B 1 57 ? -28.094 6.09 -4.785 1 21.81 57 TYR B CA 1
ATOM 3198 C C . TYR B 1 57 ? -29.094 6.008 -3.639 1 21.81 57 TYR B C 1
ATOM 3200 O O . TYR B 1 57 ? -29.031 6.793 -2.691 1 21.81 57 TYR B O 1
ATOM 3208 N N . PRO B 1 58 ? -30.234 5.43 -3.803 1 23.84 58 PRO B N 1
ATOM 3209 C CA . PRO B 1 58 ? -31.219 5.238 -2.74 1 23.84 58 PRO B CA 1
ATOM 3210 C C . PRO B 1 58 ? -30.594 4.863 -1.402 1 23.84 58 PRO B C 1
ATOM 3212 O O . PRO B 1 58 ? -29.438 4.418 -1.361 1 23.84 58 PRO B O 1
ATOM 3215 N N . HIS B 1 59 ? -31.328 5.016 -0.176 1 25.48 59 HIS B N 1
ATOM 3216 C CA . HIS B 1 59 ? -31.281 4.953 1.28 1 25.48 59 HIS B CA 1
ATOM 3217 C C . HIS B 1 59 ? -30.641 3.648 1.755 1 25.48 59 HIS B C 1
ATOM 3219 O O . HIS B 1 59 ? -31.328 2.791 2.316 1 25.48 59 HIS B O 1
ATOM 3225 N N . GLN B 1 60 ? -29.969 2.887 0.984 1 27.94 60 GLN B N 1
ATOM 3226 C CA . GLN B 1 60 ? -29.562 1.77 1.827 1 27.94 60 GLN B CA 1
ATOM 3227 C C . GLN B 1 60 ? -28.734 2.252 3.012 1 27.94 60 GLN B C 1
ATOM 3229 O O . GLN B 1 60 ? -27.984 3.229 2.898 1 27.94 60 GLN B O 1
ATOM 3234 N N . PRO B 1 61 ? -28.969 1.9 4.293 1 32.47 61 PRO B N 1
ATOM 3235 C CA . PRO B 1 61 ? -28.234 2.32 5.484 1 32.47 61 PRO B CA 1
ATOM 3236 C C . PRO B 1 61 ? -26.719 2.396 5.25 1 32.47 61 PRO B C 1
ATOM 3238 O O . PRO B 1 61 ? -26.125 1.451 4.727 1 32.47 61 PRO B O 1
ATOM 3241 N N . SER B 1 62 ? -26.156 3.438 4.762 1 37.5 62 SER B N 1
ATOM 3242 C CA . SER B 1 62 ? -24.75 3.715 4.469 1 37.5 62 SER B CA 1
ATOM 3243 C C . SER B 1 62 ? -23.844 3.07 5.504 1 37.5 62 SER B C 1
ATOM 3245 O O . SER B 1 62 ? -23.969 3.322 6.703 1 37.5 62 SER B O 1
ATOM 3247 N N . PRO B 1 63 ? -23.344 1.98 5.297 1 44.44 63 PRO B N 1
ATOM 3248 C CA . PRO B 1 63 ? -22.422 1.435 6.297 1 44.44 63 PRO B CA 1
ATOM 3249 C C . PRO B 1 63 ? -21.516 2.502 6.918 1 44.44 63 PRO B C 1
ATOM 3251 O O . PRO B 1 63 ? -21.234 3.52 6.281 1 44.44 63 PRO B O 1
ATOM 3254 N N . LEU B 1 64 ? -21.672 2.723 8.234 1 50.94 64 LEU B N 1
ATOM 3255 C CA . LEU B 1 64 ? -20.828 3.584 9.07 1 50.94 64 LEU B CA 1
ATOM 3256 C C . LEU B 1 64 ? -19.406 3.635 8.547 1 50.94 64 LEU B C 1
ATOM 3258 O O . LEU B 1 64 ? -18.812 2.596 8.242 1 50.94 64 LEU B O 1
ATOM 3262 N N . LEU B 1 65 ? -19.062 4.797 7.996 1 66.69 65 LEU B N 1
ATOM 3263 C CA . LEU B 1 65 ? -17.672 5.051 7.602 1 66.69 65 LEU B CA 1
ATOM 3264 C C . LEU B 1 65 ? -16.719 4.723 8.742 1 66.69 65 LEU B C 1
ATOM 3266 O O . LEU B 1 65 ? -16.938 5.129 9.883 1 66.69 65 LEU B O 1
ATOM 3270 N N . MET B 1 66 ? -16.125 3.613 8.727 1 82.06 66 MET B N 1
ATOM 3271 C CA . MET B 1 66 ? -15.156 3.225 9.742 1 82.06 66 MET B CA 1
ATOM 3272 C C . MET B 1 66 ? -13.742 3.596 9.312 1 82.06 66 MET B C 1
ATOM 3274 O O . MET B 1 66 ? -13.477 3.791 8.117 1 82.06 66 MET B O 1
ATOM 3278 N N . PHE B 1 67 ? -13.016 3.887 10.328 1 94.31 67 PHE B N 1
ATOM 3279 C CA . PHE B 1 67 ? -11.594 4.141 10.125 1 94.31 67 PHE B CA 1
ATOM 3280 C C . PHE B 1 67 ? -10.852 2.846 9.805 1 94.31 67 PHE B C 1
ATOM 3282 O O . PHE B 1 67 ? -10.875 1.9 10.594 1 94.31 67 PHE B O 1
ATOM 3289 N N . LYS B 1 68 ? -10.266 2.824 8.633 1 95 68 LYS B N 1
ATOM 3290 C CA . LYS B 1 68 ? -9.461 1.666 8.25 1 95 68 LYS B CA 1
ATOM 3291 C C . LYS B 1 68 ? -8.031 1.798 8.758 1 95 68 LYS B C 1
ATOM 3293 O O . LYS B 1 68 ? -7.277 2.656 8.289 1 95 68 LYS B O 1
ATOM 3298 N N . LEU B 1 69 ? -7.734 0.953 9.602 1 95.62 69 LEU B N 1
ATOM 3299 C CA . LEU B 1 69 ? -6.395 0.991 10.172 1 95.62 69 LEU B CA 1
ATOM 3300 C C . LEU B 1 69 ? -5.371 0.397 9.211 1 95.62 69 LEU B C 1
ATOM 3302 O O . LEU B 1 69 ? -4.293 0.96 9.016 1 95.62 69 LEU B O 1
ATOM 3306 N N . GLY B 1 70 ? -5.758 -0.733 8.664 1 91.88 70 GLY B N 1
ATOM 3307 C CA . GLY B 1 70 ? -4.852 -1.427 7.766 1 91.88 70 GLY B CA 1
ATOM 3308 C C . GLY B 1 70 ? -5.316 -2.828 7.414 1 91.88 70 GLY B C 1
ATOM 3309 O O . GLY B 1 70 ? -6.43 -3.225 7.766 1 91.88 70 GLY B O 1
ATOM 3310 N N . GLU B 1 71 ? -4.516 -3.391 6.52 1 87.94 71 GLU B N 1
ATOM 3311 C CA . GLU B 1 71 ? -4.707 -4.785 6.141 1 87.94 71 GLU B CA 1
ATOM 3312 C C . GLU B 1 71 ? -3.564 -5.66 6.652 1 87.94 71 GLU B C 1
ATOM 3314 O O . GLU B 1 71 ? -2.396 -5.273 6.566 1 87.94 71 GLU B O 1
ATOM 3319 N N . TYR B 1 72 ? -4.043 -6.824 7.238 1 87.06 72 TYR B N 1
ATOM 3320 C CA . TYR B 1 72 ? -3.07 -7.664 7.93 1 87.06 72 TYR B CA 1
ATOM 3321 C C . TYR B 1 72 ? -3.336 -9.141 7.656 1 87.06 72 TYR B C 1
ATOM 3323 O O . TYR B 1 72 ? -4.402 -9.508 7.152 1 87.06 72 TYR B O 1
ATOM 3331 N N . GLU B 1 73 ? -2.225 -9.906 7.941 1 82.06 73 GLU B N 1
ATOM 3332 C CA . GLU B 1 73 ? -2.479 -11.344 8.055 1 82.06 73 GLU B CA 1
ATOM 3333 C C . GLU B 1 73 ? -3.436 -11.648 9.203 1 82.06 73 GLU B C 1
ATOM 3335 O O . GLU B 1 73 ? -3.541 -10.867 10.148 1 82.06 73 GLU B O 1
ATOM 3340 N N . GLU B 1 74 ? -4.043 -12.742 9.109 1 83.31 74 GLU B N 1
ATOM 3341 C CA . GLU B 1 74 ? -5.117 -13.094 10.031 1 83.31 74 GLU B CA 1
ATOM 3342 C C . GLU B 1 74 ? -4.633 -13.047 11.477 1 83.31 74 GLU B C 1
ATOM 3344 O O . GLU B 1 74 ? -5.297 -12.469 12.344 1 83.31 74 GLU B O 1
ATOM 3349 N N . SER B 1 75 ? -3.531 -13.609 11.719 1 85.25 75 SER B N 1
ATOM 3350 C CA . SER B 1 75 ? -3.023 -13.672 13.086 1 85.25 75 SER B CA 1
ATOM 3351 C C . SER B 1 75 ? -2.682 -12.289 13.609 1 85.25 75 SER B C 1
ATOM 3353 O O . SER B 1 75 ? -3.006 -11.961 14.758 1 85.25 75 SER B O 1
ATOM 3355 N N . GLU B 1 76 ? -2.041 -11.547 12.836 1 88.19 76 GLU B N 1
ATOM 3356 C CA . GLU B 1 76 ? -1.671 -10.188 13.227 1 88.19 76 GLU B CA 1
ATOM 3357 C C . GLU B 1 76 ? -2.906 -9.328 13.453 1 88.19 76 GLU B C 1
ATOM 3359 O O . GLU B 1 76 ? -2.971 -8.57 14.422 1 88.19 76 GLU B O 1
ATOM 3364 N N . ALA B 1 77 ? -3.859 -9.445 12.562 1 92.62 77 ALA B N 1
ATOM 3365 C CA . ALA B 1 77 ? -5.113 -8.711 12.703 1 92.62 77 ALA B CA 1
ATOM 3366 C C . ALA B 1 77 ? -5.789 -9.039 14.031 1 92.62 77 ALA B C 1
ATOM 3368 O O . ALA B 1 77 ? -6.312 -8.148 14.711 1 92.62 77 ALA B O 1
ATOM 3369 N N . ALA B 1 78 ? -5.758 -10.266 14.352 1 92.44 78 ALA B N 1
ATOM 3370 C CA . ALA B 1 78 ? -6.383 -10.695 15.602 1 92.44 78 ALA B CA 1
ATOM 3371 C C . ALA B 1 78 ? -5.672 -10.102 16.812 1 92.44 78 ALA B C 1
ATOM 3373 O O . ALA B 1 78 ? -6.316 -9.672 17.766 1 92.44 78 ALA B O 1
ATOM 3374 N N . GLU B 1 79 ? -4.418 -10.109 16.766 1 91.19 79 GLU B N 1
ATOM 3375 C CA . GLU B 1 79 ? -3.623 -9.539 17.844 1 91.19 79 GLU B CA 1
ATOM 3376 C C . GLU B 1 79 ? -3.926 -8.047 18.031 1 91.19 79 GLU B C 1
ATOM 3378 O O . GLU B 1 79 ? -4.156 -7.59 19.141 1 91.19 79 GLU B O 1
ATOM 3383 N N . ILE B 1 80 ? -3.945 -7.371 16.953 1 94.5 80 ILE B N 1
ATOM 3384 C CA . ILE B 1 80 ? -4.246 -5.941 16.969 1 94.5 80 ILE B CA 1
ATOM 3385 C C . ILE B 1 80 ? -5.652 -5.719 17.531 1 94.5 80 ILE B C 1
ATOM 3387 O O . ILE B 1 80 ? -5.848 -4.895 18.422 1 94.5 80 ILE B O 1
ATOM 3391 N N . ALA B 1 81 ? -6.582 -6.48 17.016 1 95.75 81 ALA B N 1
ATOM 3392 C CA . ALA B 1 81 ? -7.977 -6.348 17.422 1 95.75 81 ALA B CA 1
ATOM 3393 C C . ALA B 1 81 ? -8.133 -6.621 18.922 1 95.75 81 ALA B C 1
ATOM 3395 O O . ALA B 1 81 ? -8.836 -5.887 19.625 1 95.75 81 ALA B O 1
ATOM 3396 N N . ASP B 1 82 ? -7.551 -7.645 19.359 1 94.88 82 ASP B N 1
ATOM 3397 C CA . ASP B 1 82 ? -7.668 -8.008 20.766 1 94.88 82 ASP B CA 1
ATOM 3398 C C . ASP B 1 82 ? -7.113 -6.906 21.656 1 94.88 82 ASP B C 1
ATOM 3400 O O . ASP B 1 82 ? -7.734 -6.547 22.672 1 94.88 82 ASP B O 1
ATOM 3404 N N . SER B 1 83 ? -5.98 -6.41 21.344 1 95.31 83 SER B N 1
ATOM 3405 C CA . SER B 1 83 ? -5.375 -5.328 22.109 1 95.31 83 SER B CA 1
ATOM 3406 C C . SER B 1 83 ? -6.273 -4.098 22.141 1 95.31 83 SER B C 1
ATOM 3408 O O . SER B 1 83 ? -6.445 -3.475 23.188 1 95.31 83 SER B O 1
ATOM 3410 N N . LEU B 1 84 ? -6.812 -3.795 21.031 1 96.75 84 LEU B N 1
ATOM 3411 C CA . LEU B 1 84 ? -7.645 -2.602 20.938 1 96.75 84 LEU B CA 1
ATOM 3412 C C . LEU B 1 84 ? -8.977 -2.805 21.656 1 96.75 84 LEU B C 1
ATOM 3414 O O . LEU B 1 84 ? -9.477 -1.891 22.312 1 96.75 84 LEU B O 1
ATOM 3418 N N . LYS B 1 85 ? -9.5 -3.992 21.531 1 95.06 85 LYS B N 1
ATOM 3419 C CA . LYS B 1 85 ? -10.75 -4.305 22.203 1 95.06 85 LYS B CA 1
ATOM 3420 C C . LYS B 1 85 ? -10.578 -4.246 23.719 1 95.06 85 LYS B C 1
ATOM 3422 O O . LYS B 1 85 ? -11.484 -3.801 24.438 1 95.06 85 LYS B O 1
ATOM 3427 N N . GLU B 1 86 ? -9.539 -4.695 24.172 1 94.94 86 GLU B N 1
ATOM 3428 C CA . GLU B 1 86 ? -9.25 -4.629 25.609 1 94.94 86 GLU B CA 1
ATOM 3429 C C . GLU B 1 86 ? -9.242 -3.186 26.094 1 94.94 86 GLU B C 1
ATOM 3431 O O . GLU B 1 86 ? -9.602 -2.918 27.25 1 94.94 86 GLU B O 1
ATOM 3436 N N . ALA B 1 87 ? -8.859 -2.303 25.25 1 94.62 87 ALA B N 1
ATOM 3437 C CA . ALA B 1 87 ? -8.812 -0.884 25.594 1 94.62 87 ALA B CA 1
ATOM 3438 C C . ALA B 1 87 ? -10.188 -0.241 25.438 1 94.62 87 ALA B C 1
ATOM 3440 O O . ALA B 1 87 ? -10.383 0.921 25.812 1 94.62 87 ALA B O 1
ATOM 3441 N N . GLY B 1 88 ? -11.18 -0.999 24.844 1 94.12 88 GLY B N 1
ATOM 3442 C CA . GLY B 1 88 ? -12.539 -0.495 24.703 1 94.12 88 GLY B CA 1
ATOM 3443 C C . GLY B 1 88 ? -12.844 0.01 23.297 1 94.12 88 GLY B C 1
ATOM 3444 O O . GLY B 1 88 ? -13.93 0.519 23.047 1 94.12 88 GLY B O 1
ATOM 3445 N N . VAL B 1 89 ? -11.836 -0.096 22.422 1 95.88 89 VAL B N 1
ATOM 3446 C CA . VAL B 1 89 ? -12.039 0.346 21.047 1 95.88 89 VAL B CA 1
ATOM 3447 C C . VAL B 1 89 ? -12.898 -0.675 20.297 1 95.88 89 VAL B C 1
ATOM 3449 O O . VAL B 1 89 ? -12.672 -1.883 20.406 1 95.88 89 VAL B O 1
ATOM 3452 N N . LYS B 1 90 ? -13.914 -0.202 19.578 1 95.19 90 LYS B N 1
ATOM 3453 C CA . LYS B 1 90 ? -14.727 -1.091 18.75 1 95.19 90 LYS B CA 1
ATOM 3454 C C . LYS B 1 90 ? -14.008 -1.426 17.453 1 95.19 90 LYS B C 1
ATOM 3456 O O . LYS B 1 90 ? -13.711 -0.534 16.656 1 95.19 90 LYS B O 1
ATOM 3461 N N . VAL B 1 91 ? -13.789 -2.676 17.266 1 95.75 91 VAL B N 1
ATOM 3462 C CA . VAL B 1 91 ? -12.992 -3.15 16.141 1 95.75 91 VAL B CA 1
ATOM 3463 C C . VAL B 1 91 ? -13.82 -4.105 15.281 1 95.75 91 VAL B C 1
ATOM 3465 O O . VAL B 1 91 ? -14.555 -4.949 15.812 1 95.75 91 VAL B O 1
ATOM 3468 N N . ASP B 1 92 ? -13.828 -3.883 14.008 1 93.75 92 ASP B N 1
ATOM 3469 C CA . ASP B 1 92 ? -14.406 -4.793 13.016 1 93.75 92 ASP B CA 1
ATOM 3470 C C . ASP B 1 92 ? -13.312 -5.422 12.148 1 93.75 92 ASP B C 1
ATOM 3472 O O . ASP B 1 92 ? -12.445 -4.719 11.633 1 93.75 92 ASP B O 1
ATOM 3476 N N . LEU B 1 93 ? -13.312 -6.73 12.086 1 93.5 93 LEU B N 1
ATOM 3477 C CA . LEU B 1 93 ? -12.398 -7.465 11.219 1 93.5 93 LEU B CA 1
ATOM 3478 C C . LEU B 1 93 ? -13.109 -7.938 9.953 1 93.5 93 LEU B C 1
ATOM 3480 O O . LEU B 1 93 ? -14.148 -8.594 10.031 1 93.5 93 LEU B O 1
ATOM 3484 N N . LYS B 1 94 ? -12.516 -7.57 8.828 1 89.25 94 LYS B N 1
ATOM 3485 C CA . LYS B 1 94 ? -13.133 -7.934 7.555 1 89.25 94 LYS B CA 1
ATOM 3486 C C . LYS B 1 94 ? -12.156 -8.711 6.68 1 89.25 94 LYS B C 1
ATOM 3488 O O . LYS B 1 94 ? -11.289 -8.125 6.031 1 89.25 94 LYS B O 1
ATOM 3493 N N . PRO B 1 95 ? -12.344 -9.992 6.633 1 90.81 95 PRO B N 1
ATOM 3494 C CA . PRO B 1 95 ? -11.492 -10.773 5.73 1 90.81 95 PRO B CA 1
ATOM 3495 C C . PRO B 1 95 ? -11.805 -10.508 4.258 1 90.81 95 PRO B C 1
ATOM 3497 O O . PRO B 1 95 ? -12.953 -10.227 3.906 1 90.81 95 PRO B O 1
ATOM 3500 N N . SER B 1 96 ? -10.789 -10.594 3.455 1 90 96 SER B N 1
ATOM 3501 C CA . SER B 1 96 ? -10.938 -10.422 2.012 1 90 96 SER B CA 1
ATOM 3502 C C . SER B 1 96 ? -9.852 -11.172 1.252 1 90 96 SER B C 1
ATOM 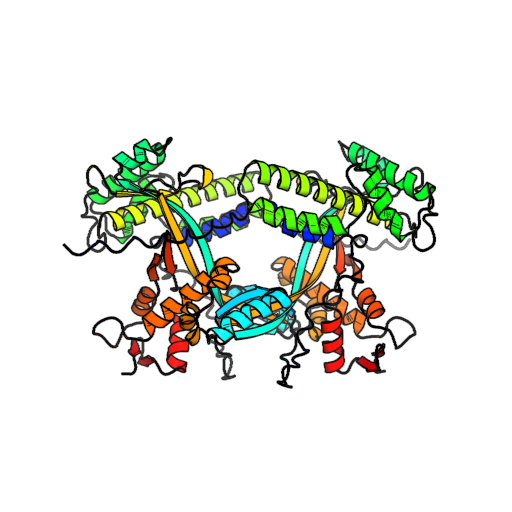3504 O O . SER B 1 96 ? -8.828 -11.555 1.831 1 90 96 SER B O 1
ATOM 3506 N N . ILE B 1 97 ? -10.195 -11.477 0.021 1 93.19 97 ILE B N 1
ATOM 3507 C CA . ILE B 1 97 ? -9.18 -11.977 -0.905 1 93.19 97 ILE B CA 1
ATOM 3508 C C . ILE B 1 97 ? -8.57 -10.805 -1.676 1 93.19 97 ILE B C 1
ATOM 3510 O O . ILE B 1 97 ? -9.281 -9.914 -2.135 1 93.19 97 ILE B O 1
ATOM 3514 N N . SER B 1 98 ? -7.32 -10.781 -1.674 1 89.75 98 SER B N 1
ATOM 3515 C CA . SER B 1 98 ? -6.605 -9.781 -2.465 1 89.75 98 SER B CA 1
ATOM 3516 C C . SER B 1 98 ? -5.594 -10.438 -3.4 1 89.75 98 SER B C 1
ATOM 3518 O O . SER B 1 98 ? -5.336 -11.641 -3.297 1 89.75 98 SER B O 1
ATOM 3520 N N . ALA B 1 99 ? -5.195 -9.586 -4.375 1 89.81 99 ALA B N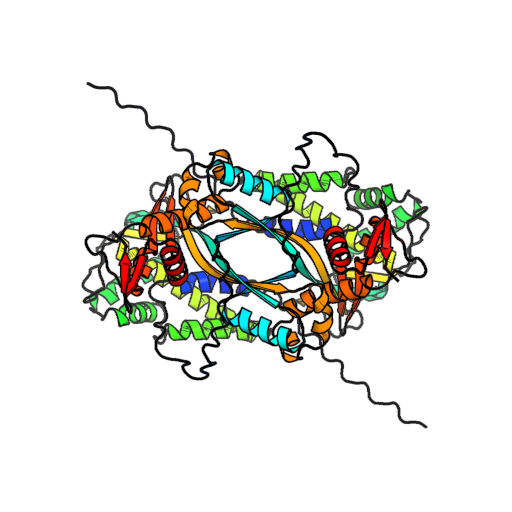 1
ATOM 3521 C CA . ALA B 1 99 ? -4.211 -10.094 -5.328 1 89.81 99 ALA B CA 1
ATOM 3522 C C . ALA B 1 99 ? -2.992 -9.18 -5.398 1 89.81 99 ALA B C 1
ATOM 3524 O O . ALA B 1 99 ? -3.121 -7.953 -5.328 1 89.81 99 ALA B O 1
ATOM 3525 N N . SER B 1 100 ? -1.9 -9.789 -5.48 1 84.88 100 SER B N 1
ATOM 3526 C CA . SER B 1 100 ? -0.66 -9.094 -5.797 1 84.88 100 SER B CA 1
ATOM 3527 C C . SER B 1 100 ? -0.075 -9.57 -7.121 1 84.88 100 SER B C 1
ATOM 3529 O O . SER B 1 100 ? -0.306 -10.711 -7.527 1 84.88 100 SER B O 1
ATOM 3531 N N . MET B 1 101 ? 0.583 -8.602 -7.754 1 81.44 101 MET B N 1
ATOM 3532 C CA . MET B 1 101 ? 1.117 -8.922 -9.07 1 81.44 101 MET B CA 1
ATOM 3533 C C . MET B 1 101 ? 2.596 -8.562 -9.164 1 81.44 101 MET B C 1
ATOM 3535 O O . MET B 1 101 ? 3.027 -7.551 -8.609 1 81.44 101 MET B O 1
ATOM 3539 N N . GLU B 1 102 ? 3.328 -9.469 -9.836 1 70 102 GLU B N 1
ATOM 3540 C CA . GLU B 1 102 ? 4.727 -9.227 -10.18 1 70 102 GLU B CA 1
ATOM 3541 C C . GLU B 1 102 ? 5.016 -9.594 -11.633 1 70 102 GLU B C 1
ATOM 3543 O O . GLU B 1 102 ? 4.551 -10.625 -12.117 1 70 102 GLU B O 1
ATOM 3548 N N . SER B 1 103 ? 5.645 -8.617 -12.258 1 74.56 103 SER B N 1
ATOM 3549 C CA . SER B 1 103 ? 6.023 -8.891 -13.633 1 74.56 103 SER B CA 1
ATOM 3550 C C . SER B 1 103 ? 7.531 -9.102 -13.766 1 74.56 103 SER B C 1
ATOM 3552 O O . SER B 1 103 ? 8.305 -8.516 -13 1 74.56 103 SER B O 1
ATOM 3554 N N . ALA B 1 104 ? 7.836 -10.062 -14.594 1 72.31 104 ALA B N 1
ATOM 3555 C CA . ALA B 1 104 ? 9.242 -10.305 -14.891 1 72.31 104 ALA B CA 1
ATOM 3556 C C . ALA B 1 104 ? 9.438 -10.625 -16.375 1 72.31 104 ALA B C 1
ATOM 3558 O O . ALA B 1 104 ? 8.531 -11.141 -17.031 1 72.31 104 ALA B O 1
ATOM 3559 N N . ILE B 1 105 ? 10.523 -10.18 -16.812 1 79.69 105 ILE B N 1
ATOM 3560 C CA . ILE B 1 105 ? 10.93 -10.523 -18.172 1 79.69 105 ILE B CA 1
ATOM 3561 C C . ILE B 1 105 ? 12.062 -11.539 -18.141 1 79.69 105 ILE B C 1
ATOM 3563 O O . ILE B 1 105 ? 12.961 -11.445 -17.297 1 79.69 105 ILE B O 1
ATOM 3567 N N . TYR B 1 106 ? 11.852 -12.5 -18.984 1 80.69 106 TYR B N 1
ATOM 3568 C CA . TYR B 1 106 ? 12.891 -13.523 -19.047 1 80.69 106 TYR B CA 1
ATOM 3569 C C . TYR B 1 106 ? 13.227 -13.875 -20.484 1 80.69 106 TYR B C 1
ATOM 3571 O O . TYR B 1 106 ? 12.453 -13.586 -21.406 1 80.69 106 TYR B O 1
ATOM 3579 N N . LEU B 1 107 ? 14.422 -14.352 -20.672 1 86.25 107 LEU B N 1
ATOM 3580 C CA . LEU B 1 107 ? 14.781 -15.062 -21.891 1 86.25 107 LEU B CA 1
ATOM 3581 C C . LEU B 1 107 ? 14.625 -16.562 -21.719 1 86.25 107 LEU B C 1
ATOM 3583 O O . LEU B 1 107 ? 15.008 -17.125 -20.688 1 86.25 107 LEU B O 1
ATOM 3587 N N . GLU B 1 108 ? 13.906 -17.094 -22.672 1 87.75 108 GLU B N 1
ATOM 3588 C CA . GLU B 1 108 ? 13.703 -18.531 -22.625 1 87.75 108 GLU B CA 1
ATOM 3589 C C . GLU B 1 108 ? 14.148 -19.203 -23.922 1 87.75 108 GLU B C 1
ATOM 3591 O O . GLU B 1 108 ? 13.711 -18.812 -25.016 1 87.75 108 GLU B O 1
ATOM 3596 N N . GLY B 1 109 ? 15 -20.062 -23.797 1 91.44 109 GLY B N 1
ATOM 3597 C CA . GLY B 1 109 ? 15.555 -20.766 -24.953 1 91.44 109 GLY B CA 1
ATOM 3598 C C . GLY B 1 109 ? 16.641 -21.766 -24.578 1 91.44 109 GLY B C 1
ATOM 3599 O O . GLY B 1 109 ? 16.812 -22.094 -23.406 1 91.44 109 GLY B O 1
ATOM 3600 N N . ARG B 1 110 ? 17.203 -22.312 -25.625 1 94.75 110 ARG B N 1
ATOM 3601 C CA . ARG B 1 110 ? 18.297 -23.25 -25.406 1 94.75 110 ARG B CA 1
ATOM 3602 C C . ARG B 1 110 ? 19.516 -22.547 -24.828 1 94.75 110 ARG B C 1
ATOM 3604 O O . ARG B 1 110 ? 19.766 -21.375 -25.109 1 94.75 110 ARG B O 1
ATOM 3611 N N . GLU B 1 111 ? 20.281 -23.281 -23.969 1 94.62 111 GLU B N 1
ATOM 3612 C CA . GLU B 1 111 ? 21.469 -22.75 -23.328 1 94.62 111 GLU B CA 1
ATOM 3613 C C . GLU B 1 111 ? 22.375 -22.047 -24.328 1 94.62 111 GLU B C 1
ATOM 3615 O O . GLU B 1 111 ? 22.875 -20.938 -24.078 1 94.62 111 GLU B O 1
ATOM 3620 N N . SER B 1 112 ? 22.625 -22.672 -25.438 1 93.94 112 SER B N 1
ATOM 3621 C CA . SER B 1 112 ? 23.5 -22.125 -26.469 1 93.94 112 SER B CA 1
ATOM 3622 C C . SER B 1 112 ? 23 -20.781 -26.984 1 93.94 112 SER B C 1
ATOM 3624 O O . SER B 1 112 ? 23.781 -19.875 -27.25 1 93.94 112 SER B O 1
ATOM 3626 N N . GLN B 1 113 ? 21.719 -20.625 -27.141 1 93.88 113 GLN B N 1
ATOM 3627 C CA . GLN B 1 113 ? 21.109 -19.391 -27.625 1 93.88 113 GLN B CA 1
ATOM 3628 C C . GLN B 1 113 ? 21.219 -18.281 -26.594 1 93.88 113 GLN B C 1
ATOM 3630 O O . GLN B 1 113 ? 21.5 -17.141 -26.938 1 93.88 113 GLN B O 1
ATOM 3635 N N . LEU B 1 114 ? 21.031 -18.672 -25.359 1 93.62 114 LEU B N 1
ATOM 3636 C CA . LEU B 1 114 ? 21.016 -17.688 -24.281 1 93.62 114 LEU B CA 1
ATOM 3637 C C . LEU B 1 114 ? 22.422 -17.156 -24 1 93.62 114 LEU B C 1
ATOM 3639 O O . LEU B 1 114 ? 22.594 -15.977 -23.672 1 93.62 114 LEU B O 1
ATOM 3643 N N . ARG B 1 115 ? 23.406 -18 -24.141 1 91.06 115 ARG B N 1
ATOM 3644 C CA . ARG B 1 115 ? 24.797 -17.609 -23.938 1 91.06 115 ARG B CA 1
ATOM 3645 C C . ARG B 1 115 ? 25.188 -16.5 -24.906 1 91.06 115 ARG B C 1
ATOM 3647 O O . ARG B 1 115 ? 26.016 -15.641 -24.578 1 91.06 115 ARG B O 1
ATOM 3654 N N . GLU B 1 116 ? 24.578 -16.469 -26.031 1 88.62 116 GLU B N 1
ATOM 3655 C CA . GLU B 1 116 ? 24.875 -15.453 -27.047 1 88.62 116 GLU B CA 1
ATOM 3656 C C . GLU B 1 116 ? 24.234 -14.109 -26.703 1 88.62 116 GLU B C 1
ATOM 3658 O O . GLU B 1 116 ? 24.703 -13.062 -27.141 1 88.62 116 GLU B O 1
ATOM 3663 N N . ARG B 1 117 ? 23.25 -14.172 -25.938 1 86.94 117 ARG B N 1
ATOM 3664 C CA . ARG B 1 117 ? 22.469 -12.969 -25.672 1 86.94 117 ARG B CA 1
ATOM 3665 C C . ARG B 1 117 ? 22.859 -12.352 -24.328 1 86.94 117 ARG B C 1
ATOM 3667 O O . ARG B 1 117 ? 22.734 -11.141 -24.141 1 86.94 117 ARG B O 1
ATOM 3674 N N . ILE B 1 118 ? 23.25 -13.219 -23.438 1 84.38 118 ILE B N 1
ATOM 3675 C CA . ILE B 1 118 ? 23.531 -12.773 -22.078 1 84.38 118 ILE B CA 1
ATOM 3676 C C . ILE B 1 118 ? 25.031 -12.609 -21.891 1 84.38 118 ILE B C 1
ATOM 3678 O O . ILE B 1 118 ? 25.797 -13.531 -22.141 1 84.38 118 ILE B O 1
ATOM 3682 N N . GLY B 1 119 ? 25.453 -11.453 -21.5 1 78.44 119 GLY B N 1
ATOM 3683 C CA . GLY B 1 119 ? 26.859 -11.148 -21.344 1 78.44 119 GLY B CA 1
ATOM 3684 C C . GLY B 1 119 ? 27.531 -11.953 -20.25 1 78.44 119 GLY B C 1
ATOM 3685 O O . GLY B 1 119 ? 28.516 -12.656 -20.5 1 78.44 119 GLY B O 1
ATOM 3686 N N . ASP B 1 120 ? 27.125 -11.828 -19.031 1 80.69 120 ASP B N 1
ATOM 3687 C CA . ASP B 1 120 ? 27.719 -12.539 -17.891 1 80.69 120 ASP B CA 1
ATOM 3688 C C . ASP B 1 120 ? 26.906 -13.773 -17.531 1 80.69 120 ASP B C 1
ATOM 3690 O O . ASP B 1 120 ? 25.984 -13.695 -16.703 1 80.69 120 ASP B O 1
ATOM 3694 N N . PHE B 1 121 ? 27.375 -14.938 -18.156 1 89.5 121 PHE B N 1
ATOM 3695 C CA . PHE B 1 121 ? 26.625 -16.172 -18 1 89.5 121 PHE B CA 1
ATOM 3696 C C . PHE B 1 121 ? 27.219 -17.031 -16.891 1 89.5 121 PHE B C 1
ATOM 3698 O O . PHE B 1 121 ? 26.781 -18.172 -16.672 1 89.5 121 PHE B O 1
ATOM 3705 N N . GLU B 1 122 ? 28.203 -16.5 -16.203 1 88 122 GLU B N 1
ATOM 3706 C CA . GLU B 1 122 ? 28.969 -17.297 -15.242 1 88 122 GLU B CA 1
ATOM 3707 C C . GLU B 1 122 ? 28.078 -17.828 -14.125 1 88 122 GLU B C 1
ATOM 3709 O O . GLU B 1 122 ? 28.219 -18.984 -13.727 1 88 122 GLU B O 1
ATOM 3714 N N . VAL B 1 123 ? 27.266 -17 -13.672 1 87.56 123 VAL B N 1
ATOM 3715 C CA . VAL B 1 123 ? 26.406 -17.422 -12.562 1 87.56 123 VAL B CA 1
ATOM 3716 C C . VAL B 1 123 ? 25.516 -18.578 -13.008 1 87.56 123 VAL B C 1
ATOM 3718 O O . VAL B 1 123 ? 25.297 -19.531 -12.242 1 87.56 123 VAL B O 1
ATOM 3721 N N . TYR B 1 124 ? 25.078 -18.578 -14.18 1 90.25 124 TYR B N 1
ATOM 3722 C CA . TYR B 1 124 ? 24.172 -19.625 -14.672 1 90.25 124 TYR B CA 1
ATOM 3723 C C . TYR B 1 124 ? 24.938 -20.906 -14.992 1 90.25 124 TYR B C 1
ATOM 3725 O O . TYR B 1 124 ? 24.406 -22 -14.852 1 90.25 124 TYR B O 1
ATOM 3733 N N . ASP B 1 125 ? 26.188 -20.688 -15.344 1 92.56 125 ASP B N 1
ATOM 3734 C CA . ASP B 1 125 ? 27.047 -21.859 -15.477 1 92.56 125 ASP B CA 1
ATOM 3735 C C . ASP B 1 125 ? 27.094 -22.656 -14.164 1 92.56 125 ASP B C 1
ATOM 3737 O O . ASP B 1 125 ? 27.016 -23.875 -14.172 1 92.56 125 ASP B O 1
ATOM 3741 N N . ARG B 1 126 ? 27.219 -21.891 -13.156 1 91.88 126 ARG B N 1
ATOM 3742 C CA . ARG B 1 126 ? 27.297 -22.516 -11.844 1 91.88 126 ARG B CA 1
ATOM 3743 C C . ARG B 1 126 ? 25.984 -23.234 -11.508 1 91.88 126 ARG B C 1
ATOM 3745 O O . ARG B 1 126 ? 26 -24.344 -10.961 1 91.88 126 ARG B O 1
ATOM 3752 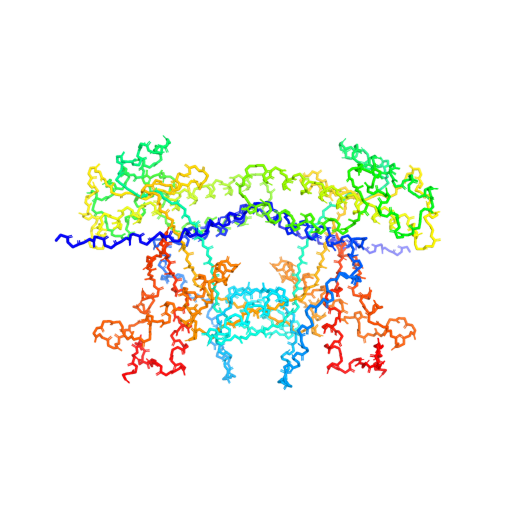N N . TYR B 1 127 ? 24.891 -22.625 -11.852 1 91.38 127 TYR B N 1
ATOM 3753 C CA . TYR B 1 127 ? 23.594 -23.219 -11.594 1 91.38 127 TYR B CA 1
ATOM 3754 C C . TYR B 1 127 ? 23.422 -24.516 -12.367 1 91.38 127 TYR B C 1
ATOM 3756 O O . TYR B 1 127 ? 22.938 -25.516 -11.82 1 91.38 127 TYR B O 1
ATOM 3764 N N . ILE B 1 128 ? 23.812 -24.469 -13.578 1 93.12 128 ILE B N 1
ATOM 3765 C CA . ILE B 1 128 ? 23.672 -25.609 -14.477 1 93.12 128 ILE B CA 1
ATOM 3766 C C . ILE B 1 128 ? 24.531 -26.766 -13.977 1 93.12 128 ILE B C 1
ATOM 3768 O O . ILE B 1 128 ? 24.078 -27.906 -13.883 1 93.12 128 ILE B O 1
ATOM 3772 N N . GLU B 1 129 ? 25.734 -26.438 -13.633 1 92.25 129 GLU B N 1
ATOM 3773 C CA . GLU B 1 129 ? 26.641 -27.469 -13.141 1 92.25 129 GLU B CA 1
ATOM 3774 C C . GLU B 1 129 ? 26.125 -28.109 -11.859 1 92.25 129 GLU B C 1
ATOM 3776 O O . GLU B 1 129 ? 26.188 -29.328 -11.688 1 92.25 129 GLU B O 1
ATOM 3781 N N . ALA B 1 130 ? 25.688 -27.297 -11 1 90.81 130 ALA B N 1
ATOM 3782 C CA . ALA B 1 130 ? 25.141 -27.812 -9.75 1 90.81 130 ALA B CA 1
ATOM 3783 C C . ALA B 1 130 ? 23.938 -28.719 -10.008 1 90.81 130 ALA B C 1
ATOM 3785 O O . ALA B 1 130 ? 23.797 -29.766 -9.383 1 90.81 130 ALA B O 1
ATOM 3786 N N . LEU B 1 131 ? 23.078 -28.312 -10.922 1 91 131 LEU B N 1
ATOM 3787 C CA . LEU B 1 131 ? 21.891 -29.078 -11.266 1 91 131 LEU B CA 1
ATOM 3788 C C . LEU B 1 131 ? 22.266 -30.422 -11.875 1 91 131 LEU B C 1
ATOM 3790 O O . LEU B 1 131 ? 21.719 -31.453 -11.5 1 91 131 LEU B O 1
ATOM 3794 N N . LYS B 1 132 ? 23.156 -30.391 -12.742 1 90.31 132 LYS B N 1
ATOM 3795 C CA . LYS B 1 132 ? 23.625 -31.625 -13.359 1 90.31 132 LYS B CA 1
ATOM 3796 C C . LYS B 1 132 ? 24.188 -32.594 -12.312 1 90.31 132 LYS B C 1
ATOM 3798 O O . LYS B 1 132 ? 23.938 -33.781 -12.359 1 90.31 132 LYS B O 1
ATOM 3803 N N . THR B 1 133 ? 24.906 -32 -11.383 1 89.19 133 THR B N 1
ATOM 3804 C CA . THR B 1 133 ? 25.516 -32.812 -10.32 1 89.19 133 THR B CA 1
ATOM 3805 C C . THR B 1 133 ? 24.438 -33.469 -9.453 1 89.19 133 THR B C 1
ATOM 3807 O O . THR B 1 133 ? 24.5 -34.656 -9.164 1 89.19 133 THR B O 1
ATOM 3810 N N . VAL B 1 134 ? 23.516 -32.75 -9.102 1 86.94 134 VAL B N 1
ATOM 3811 C CA . VAL B 1 134 ? 22.469 -33.25 -8.203 1 86.94 134 VAL B CA 1
ATOM 3812 C C . VAL B 1 134 ? 21.656 -34.312 -8.898 1 86.94 134 VAL B C 1
ATOM 3814 O O . VAL B 1 134 ? 21.281 -35.312 -8.289 1 86.94 134 VAL B O 1
ATOM 3817 N N . LEU B 1 135 ? 21.344 -34.125 -10.117 1 86.94 135 LEU B N 1
ATOM 3818 C CA . LEU B 1 135 ? 20.547 -35.062 -10.875 1 86.94 135 LEU B CA 1
ATOM 3819 C C . LEU B 1 135 ? 21.312 -36.375 -11.055 1 86.94 135 LEU B C 1
ATOM 3821 O O . LEU B 1 135 ? 20.703 -37.469 -11.102 1 86.94 135 LEU B O 1
ATOM 3825 N N . SER B 1 136 ? 22.547 -36.219 -11.156 1 85.31 136 SER B N 1
ATOM 3826 C CA . SER B 1 136 ? 23.375 -37.406 -11.336 1 85.31 136 SER B CA 1
ATOM 3827 C C . SER B 1 136 ? 23.5 -38.219 -10.039 1 85.31 136 SER B C 1
ATOM 3829 O O . SER B 1 136 ? 23.688 -39.438 -10.062 1 85.31 136 SER B O 1
ATOM 3831 N N . GLU B 1 137 ? 23.453 -37.5 -8.875 1 82.62 137 GLU B N 1
ATOM 3832 C CA . GLU B 1 137 ? 23.594 -38.156 -7.57 1 82.62 137 GLU B CA 1
ATOM 3833 C C . GLU B 1 137 ? 22.297 -38.844 -7.176 1 82.62 137 GLU B C 1
ATOM 3835 O O . GLU B 1 137 ? 22.297 -39.688 -6.258 1 82.62 137 GLU B O 1
ATOM 3840 N N . GLU B 1 138 ? 21.25 -38.844 -7.938 1 71.12 138 GLU B N 1
ATOM 3841 C CA . GLU B 1 138 ? 19.953 -39.469 -7.688 1 71.12 138 GLU B CA 1
ATOM 3842 C C . GLU B 1 138 ? 19.484 -39.219 -6.266 1 71.12 138 GLU B C 1
ATOM 3844 O O . GLU B 1 138 ? 19.078 -40.125 -5.555 1 71.12 138 GLU B O 1
ATOM 3849 N N . VAL B 1 139 ? 19.625 -38 -5.863 1 73.19 139 VAL B N 1
ATOM 3850 C CA . VAL B 1 139 ? 19.203 -37.625 -4.52 1 73.19 139 VAL B CA 1
ATOM 3851 C C . VAL B 1 139 ? 17.688 -37.688 -4.406 1 73.19 139 VAL B C 1
ATOM 3853 O O . VAL B 1 139 ? 16.984 -37.562 -5.406 1 73.19 139 VAL B O 1
ATOM 3856 N N . GLU B 1 140 ? 17.25 -38.094 -3.195 1 68.69 140 GLU B N 1
ATOM 3857 C CA . GLU B 1 140 ? 15.812 -38.094 -2.941 1 68.69 140 GLU B CA 1
ATOM 3858 C C . GLU B 1 140 ? 15.188 -36.719 -3.121 1 68.69 140 GLU B C 1
ATOM 3860 O O . GLU B 1 140 ? 15.859 -35.719 -2.924 1 68.69 140 GLU B O 1
ATOM 3865 N N . ASP B 1 141 ? 14.023 -36.719 -3.514 1 63.56 141 ASP B N 1
ATOM 3866 C CA . ASP B 1 141 ? 13.266 -35.5 -3.852 1 63.56 141 ASP B CA 1
ATOM 3867 C C . ASP B 1 141 ? 13.398 -34.438 -2.754 1 63.56 141 ASP B C 1
ATOM 3869 O O . ASP B 1 141 ? 13.648 -33.281 -3.037 1 63.56 141 ASP B O 1
ATOM 3873 N N . GLU B 1 142 ? 13.32 -34.969 -1.494 1 61.25 142 GLU B N 1
ATOM 3874 C CA . GLU B 1 142 ? 13.289 -34.031 -0.369 1 61.25 142 GLU B CA 1
ATOM 3875 C C . GLU B 1 142 ? 14.648 -33.375 -0.142 1 61.25 142 GLU B C 1
ATOM 3877 O O . GLU B 1 142 ? 14.742 -32.312 0.429 1 61.25 142 GLU B O 1
ATOM 3882 N N . GLU B 1 143 ? 15.648 -34.062 -0.735 1 71.94 143 GLU B N 1
ATOM 3883 C CA . GLU B 1 143 ? 17.016 -33.625 -0.456 1 71.94 143 GLU B CA 1
ATOM 3884 C C . GLU B 1 143 ? 17.594 -32.844 -1.646 1 71.94 143 GLU B C 1
ATOM 3886 O O . GLU B 1 143 ? 18.641 -32.219 -1.533 1 71.94 143 GLU B O 1
ATOM 3891 N N . LEU B 1 144 ? 16.906 -32.906 -2.691 1 76.75 144 LEU B N 1
ATOM 3892 C CA . LEU B 1 144 ? 17.422 -32.344 -3.939 1 76.75 144 LEU B CA 1
ATOM 3893 C C . LEU B 1 144 ? 17.719 -30.859 -3.789 1 76.75 144 LEU B C 1
ATOM 3895 O O . LEU B 1 144 ? 18.797 -30.406 -4.16 1 76.75 144 LEU B O 1
ATOM 3899 N N . VAL B 1 145 ? 16.812 -30.141 -3.238 1 75.25 145 VAL B N 1
ATOM 3900 C CA . VAL B 1 145 ? 16.938 -28.688 -3.117 1 75.25 145 VAL B CA 1
ATOM 3901 C C . VAL B 1 145 ? 18.094 -28.344 -2.191 1 75.25 145 VAL B C 1
ATOM 3903 O O . VAL B 1 145 ? 18.906 -27.469 -2.508 1 75.25 145 VAL B O 1
ATOM 3906 N N . ASP B 1 146 ? 18.141 -29.078 -1.136 1 74.19 146 ASP B N 1
ATOM 3907 C CA . ASP B 1 146 ? 19.203 -28.828 -0.171 1 74.19 146 ASP B CA 1
ATOM 3908 C C . ASP B 1 146 ? 20.578 -29.125 -0.779 1 74.19 146 ASP B C 1
ATOM 3910 O O . ASP B 1 146 ? 21.531 -28.359 -0.575 1 74.19 146 ASP B O 1
ATOM 3914 N N . ARG B 1 147 ? 20.641 -30.141 -1.393 1 81.88 147 ARG B N 1
ATOM 3915 C CA . ARG B 1 147 ? 21.906 -30.516 -2.025 1 81.88 147 ARG B CA 1
ATOM 3916 C C . ARG B 1 147 ? 22.297 -29.5 -3.096 1 81.88 147 ARG B C 1
ATOM 3918 O O . ARG B 1 147 ? 23.469 -29.109 -3.189 1 81.88 147 ARG B O 1
ATOM 3925 N N . TYR B 1 148 ? 21.328 -29.078 -3.916 1 85.38 148 TYR B N 1
ATOM 3926 C CA . TYR B 1 148 ? 21.562 -28.078 -4.953 1 85.38 148 TYR B CA 1
ATOM 3927 C C . TYR B 1 148 ? 22.109 -26.797 -4.352 1 85.38 148 TYR B C 1
ATOM 3929 O O . TYR B 1 148 ? 23.094 -26.234 -4.832 1 85.38 148 TYR B O 1
ATOM 3937 N N . LEU B 1 149 ? 21.5 -26.328 -3.307 1 82.31 149 LEU B N 1
ATOM 3938 C CA . LEU B 1 149 ? 21.906 -25.062 -2.682 1 82.31 149 LEU B CA 1
ATOM 3939 C C . LEU B 1 149 ? 23.25 -25.203 -1.998 1 82.31 149 LEU B C 1
ATOM 3941 O O . LEU B 1 149 ? 24.062 -24.266 -1.996 1 82.31 149 LEU B O 1
ATOM 3945 N N . SER B 1 150 ? 23.484 -26.328 -1.449 1 83.5 150 SER B N 1
ATOM 3946 C CA . SER B 1 150 ? 24.766 -26.562 -0.784 1 83.5 150 SER B CA 1
ATOM 3947 C C . SER B 1 150 ? 25.922 -26.531 -1.779 1 83.5 150 SER B C 1
ATOM 3949 O O . SER B 1 150 ? 27.031 -26.141 -1.432 1 83.5 150 SER B O 1
ATOM 3951 N N . LEU B 1 151 ? 25.688 -27 -2.947 1 86.69 151 LEU B N 1
ATOM 3952 C CA . LEU B 1 151 ? 26.703 -26.984 -3.994 1 86.69 151 LEU B CA 1
ATOM 3953 C C . LEU B 1 151 ? 27.031 -25.547 -4.402 1 86.69 151 LEU B C 1
ATOM 3955 O O . LEU B 1 151 ? 28.172 -25.234 -4.758 1 86.69 151 LEU B O 1
ATOM 3959 N N . LEU B 1 152 ? 26.047 -24.688 -4.367 1 86.38 152 LEU B N 1
ATOM 3960 C CA . LEU B 1 152 ? 26.203 -23.312 -4.812 1 86.38 152 LEU B CA 1
ATOM 3961 C C . LEU B 1 152 ? 26.781 -22.438 -3.697 1 86.38 152 LEU B C 1
ATOM 3963 O O . LEU B 1 152 ? 27.469 -21.453 -3.967 1 86.38 152 LEU B O 1
ATOM 3967 N N . ASN B 1 153 ? 26.312 -22.688 -2.568 1 80.25 153 ASN B N 1
ATOM 3968 C CA . ASN B 1 153 ? 26.781 -21.969 -1.386 1 80.25 153 ASN B CA 1
ATOM 3969 C C . ASN B 1 153 ? 27.156 -22.922 -0.261 1 80.25 153 ASN B C 1
ATOM 3971 O O . ASN B 1 153 ? 26.281 -23.438 0.442 1 80.25 153 ASN B O 1
ATOM 3975 N N . PRO B 1 154 ? 28.406 -22.969 -0.094 1 75 154 PRO B N 1
ATOM 3976 C CA . PRO B 1 154 ? 28.875 -23.922 0.913 1 75 154 PRO B CA 1
ATOM 3977 C C . PRO B 1 154 ? 28.406 -23.562 2.324 1 75 154 PRO B C 1
ATOM 3979 O O . PRO B 1 154 ? 28.422 -24.422 3.215 1 75 154 PRO B O 1
ATOM 3982 N N . SER B 1 155 ? 28.141 -22.312 2.498 1 68.38 155 SER B N 1
ATOM 3983 C CA . SER B 1 155 ? 27.688 -21.906 3.822 1 68.38 155 SER B CA 1
ATOM 3984 C C . SER B 1 155 ? 26.234 -22.297 4.047 1 68.38 155 SER B C 1
ATOM 3986 O O . SER B 1 155 ? 25.703 -22.141 5.156 1 68.38 155 SER B O 1
ATOM 3988 N N . TRP B 1 156 ? 25.656 -22.688 2.936 1 61.06 156 TRP B N 1
ATOM 3989 C CA . TRP B 1 156 ? 24.281 -23.188 3.057 1 61.06 156 TRP B CA 1
ATOM 3990 C C . TRP B 1 156 ? 24.25 -24.5 3.83 1 61.06 156 TRP B C 1
ATOM 3992 O O . TRP B 1 156 ? 24.859 -25.484 3.426 1 61.06 156 TRP B O 1
ATOM 4002 N N . ASN B 1 157 ? 24.078 -24.438 5.062 1 56.62 157 ASN B N 1
ATOM 4003 C CA . ASN B 1 157 ? 24.094 -25.641 5.887 1 56.62 157 ASN B CA 1
ATOM 4004 C C . ASN B 1 157 ? 22.734 -26.328 5.906 1 56.62 157 ASN B C 1
ATOM 4006 O O . ASN B 1 157 ? 22.391 -27.031 6.867 1 56.62 157 ASN B O 1
ATOM 4010 N N . GLY B 1 158 ? 21.938 -26.25 4.859 1 53.44 158 GLY B N 1
ATOM 4011 C CA . GLY B 1 158 ? 20.969 -27.312 4.59 1 53.44 158 GLY B CA 1
ATOM 4012 C C . GLY B 1 158 ? 19.531 -26.875 4.82 1 53.44 158 GLY B C 1
ATOM 4013 O O . GLY B 1 158 ? 18.594 -27.594 4.457 1 53.44 158 GLY B O 1
ATOM 4014 N N . ARG B 1 159 ? 19 -26.016 5.84 1 47 159 ARG B N 1
ATOM 4015 C CA . ARG B 1 159 ? 17.562 -26.141 6.102 1 47 159 ARG B CA 1
ATOM 4016 C C . ARG B 1 159 ? 16.812 -24.906 5.645 1 47 159 ARG B C 1
ATOM 4018 O O . ARG B 1 159 ? 17.141 -23.781 6.055 1 47 159 ARG B O 1
ATOM 4025 N N . MET B 1 160 ? 16.156 -24.953 4.566 1 47.84 160 MET B N 1
ATOM 4026 C CA . MET B 1 160 ? 15.172 -23.969 4.152 1 47.84 160 MET B CA 1
ATOM 4027 C C . MET B 1 160 ? 14.555 -23.266 5.363 1 47.84 160 MET B C 1
ATOM 4029 O O . MET B 1 160 ? 14.203 -22.094 5.293 1 47.84 160 MET B O 1
ATOM 4033 N N . GLU B 1 161 ? 14.477 -24 6.371 1 45.03 161 GLU B N 1
ATOM 4034 C CA . GLU B 1 161 ? 13.969 -23.453 7.625 1 45.03 161 GLU B CA 1
ATOM 4035 C C . GLU B 1 161 ? 14.82 -22.266 8.094 1 45.03 161 GLU B C 1
ATOM 4037 O O . GLU B 1 161 ? 14.305 -21.344 8.727 1 45.03 161 GLU B O 1
ATOM 4042 N N . ASP B 1 162 ? 15.953 -22.375 7.672 1 48.34 162 ASP B N 1
ATOM 4043 C CA . ASP B 1 162 ? 16.891 -21.344 8.117 1 48.34 162 ASP B CA 1
ATOM 4044 C C . ASP B 1 162 ? 16.656 -20.031 7.375 1 48.34 162 ASP B C 1
ATOM 4046 O O . ASP B 1 162 ? 16.906 -18.953 7.918 1 48.34 162 ASP B O 1
ATOM 4050 N N . ILE B 1 163 ? 16.156 -20.188 6.238 1 49.28 163 ILE B N 1
ATOM 4051 C CA . ILE B 1 163 ? 15.852 -18.984 5.48 1 49.28 163 ILE B CA 1
ATOM 4052 C C . ILE B 1 163 ? 14.859 -18.125 6.254 1 49.28 163 ILE B C 1
ATOM 4054 O O . ILE B 1 163 ? 15.008 -16.891 6.316 1 49.28 163 ILE B O 1
ATOM 4058 N N . PHE B 1 164 ? 13.945 -18.859 6.801 1 43.56 164 PHE B N 1
ATOM 4059 C CA . PHE B 1 164 ? 12.945 -18.141 7.574 1 43.56 164 PHE B CA 1
ATOM 4060 C C . PHE B 1 164 ? 13.578 -17.469 8.789 1 43.56 164 PHE B C 1
ATOM 4062 O O . PHE B 1 164 ? 13.219 -16.344 9.133 1 43.56 164 PHE B O 1
ATOM 4069 N N . GLU B 1 165 ? 14.406 -18.25 9.312 1 48.41 165 GLU B N 1
ATOM 4070 C CA . GLU B 1 165 ? 15.117 -17.672 10.445 1 48.41 165 GLU B CA 1
ATOM 4071 C C . GLU B 1 165 ? 15.938 -16.469 10.016 1 48.41 165 GLU B C 1
ATOM 4073 O O . GLU B 1 165 ? 16 -15.461 10.734 1 48.41 165 GLU B O 1
ATOM 4078 N N . ASP B 1 166 ? 16.406 -16.578 8.883 1 49.41 166 ASP B N 1
ATOM 4079 C CA . ASP B 1 166 ? 17.266 -15.5 8.391 1 49.41 166 ASP B CA 1
ATOM 4080 C C . ASP B 1 166 ? 16.453 -14.258 8.062 1 49.41 166 ASP B C 1
ATOM 4082 O O . ASP B 1 166 ? 16.875 -13.133 8.328 1 49.41 166 ASP B O 1
ATOM 4086 N N . VAL B 1 167 ? 15.305 -14.516 7.516 1 46.28 167 VAL B N 1
ATOM 4087 C CA . VAL B 1 167 ? 14.422 -13.391 7.223 1 46.28 167 VAL B CA 1
ATOM 4088 C C . VAL B 1 167 ? 14.062 -12.664 8.516 1 46.28 167 VAL B C 1
ATOM 4090 O O . VAL B 1 167 ? 14.062 -11.43 8.562 1 46.28 167 VAL B O 1
ATOM 4093 N N . SER B 1 168 ? 13.773 -13.5 9.445 1 44.75 168 SER B N 1
ATOM 4094 C CA . SER B 1 168 ? 13.477 -12.914 10.75 1 44.75 168 SER B CA 1
ATOM 4095 C C . SER B 1 168 ? 14.664 -12.133 11.289 1 44.75 168 SER B C 1
ATOM 4097 O O . SER B 1 168 ? 14.5 -11.07 11.898 1 44.75 168 SER B O 1
ATOM 4099 N N . LYS B 1 169 ? 15.773 -12.711 11.055 1 50 169 LYS B N 1
ATOM 4100 C CA . LYS B 1 169 ? 17 -12.07 11.531 1 50 169 LYS B CA 1
ATOM 4101 C C . LYS B 1 169 ? 17.219 -10.734 10.828 1 50 169 LYS B C 1
ATOM 4103 O O . LYS B 1 169 ? 17.672 -9.766 11.453 1 50 169 LYS B O 1
ATOM 4108 N N . ILE B 1 170 ? 16.984 -10.781 9.617 1 47.34 170 ILE B N 1
ATOM 4109 C CA . ILE B 1 170 ? 17.141 -9.547 8.852 1 47.34 170 ILE B CA 1
ATOM 4110 C C . ILE B 1 170 ? 16.25 -8.461 9.461 1 47.34 170 ILE B C 1
ATOM 4112 O O . ILE B 1 170 ? 16.703 -7.328 9.664 1 47.34 170 ILE B O 1
ATOM 4116 N N . ALA B 1 171 ? 15.031 -8.852 9.625 1 42.5 171 ALA B N 1
ATOM 4117 C CA . ALA B 1 171 ? 14.102 -7.895 10.219 1 42.5 171 ALA B CA 1
ATOM 4118 C C . ALA B 1 171 ? 14.617 -7.379 11.555 1 42.5 171 ALA B C 1
ATOM 4120 O O . ALA B 1 171 ? 14.523 -6.184 11.844 1 42.5 171 ALA B O 1
ATOM 4121 N N . LYS B 1 172 ? 15.148 -8.32 12.297 1 45.31 172 LYS B N 1
ATOM 4122 C CA . LYS B 1 172 ? 15.664 -7.961 13.617 1 45.31 172 LYS B CA 1
ATOM 4123 C C . LYS B 1 172 ? 16.922 -7.105 13.508 1 45.31 172 LYS B C 1
ATOM 4125 O O . LYS B 1 172 ? 17.062 -6.105 14.211 1 45.31 172 LYS B O 1
ATOM 4130 N N . LYS B 1 173 ? 17.781 -7.609 12.727 1 46.91 173 LYS B N 1
ATOM 4131 C CA . LYS B 1 173 ? 19.078 -6.93 12.625 1 46.91 173 LYS B CA 1
ATOM 4132 C C . LYS B 1 173 ? 18.922 -5.57 11.945 1 46.91 173 LYS B C 1
ATOM 4134 O O . LYS B 1 173 ? 19.641 -4.625 12.273 1 46.91 173 LYS B O 1
ATOM 4139 N N . SER B 1 174 ? 18.141 -5.602 11.055 1 43.09 174 SER B N 1
ATOM 4140 C CA . SER B 1 174 ? 17.906 -4.328 10.383 1 43.09 174 SER B CA 1
ATOM 4141 C C . SER B 1 174 ? 17.375 -3.279 11.352 1 43.09 174 SER B C 1
ATOM 4143 O O . SER B 1 174 ? 17.609 -2.082 11.172 1 43.09 174 SER B O 1
ATOM 4145 N N . ARG B 1 175 ? 16.766 -3.756 12.32 1 41.38 175 ARG B N 1
ATOM 4146 C CA . ARG B 1 175 ? 16.297 -2.842 13.352 1 41.38 175 ARG B CA 1
ATOM 4147 C C . ARG B 1 175 ? 17.438 -2.354 14.227 1 41.38 175 ARG B C 1
ATOM 4149 O O . ARG B 1 175 ? 17.344 -1.307 14.867 1 41.38 175 ARG B O 1
ATOM 4156 N N . GLU B 1 176 ? 18.438 -3.197 14.305 1 44.88 176 GLU B N 1
ATOM 4157 C CA . GLU B 1 176 ? 19.547 -2.824 15.172 1 44.88 176 GLU B CA 1
ATOM 4158 C C . GLU B 1 176 ? 20.359 -1.678 14.57 1 44.88 176 GLU B C 1
ATOM 4160 O O . GLU B 1 176 ? 21.125 -1.008 15.273 1 44.88 176 GLU B O 1
ATOM 4165 N N . SER B 1 177 ? 19.938 -1.069 13.82 1 42.34 177 SER B N 1
ATOM 4166 C CA . SER B 1 177 ? 20.484 0.119 13.18 1 42.34 177 SER B CA 1
ATOM 4167 C C . SER B 1 177 ? 22 0.172 13.328 1 42.34 177 SER B C 1
ATOM 4169 O O . SER B 1 177 ? 22.609 1.24 13.211 1 42.34 177 SER B O 1
ATOM 4171 N N . THR B 1 178 ? 22.703 -0.846 13.789 1 44.78 178 THR B N 1
ATOM 4172 C CA . THR B 1 178 ? 24.172 -0.815 13.82 1 44.78 178 THR B CA 1
ATOM 4173 C C . THR B 1 178 ? 24.75 -1.186 12.461 1 44.78 178 THR B C 1
ATOM 4175 O O . THR B 1 178 ? 24.141 -1.96 11.711 1 44.78 178 THR B O 1
ATOM 4178 N N . PRO B 1 179 ? 25.766 -0.485 12.148 1 49.94 179 PRO B N 1
ATOM 4179 C CA . PRO B 1 179 ? 26.406 -0.799 10.867 1 49.94 179 PRO B CA 1
ATOM 4180 C C . PRO B 1 179 ? 26.656 -2.293 10.688 1 49.94 179 PRO B C 1
ATOM 4182 O O . PRO B 1 179 ? 26.469 -2.826 9.594 1 49.94 179 PRO B O 1
ATOM 4185 N N . SER B 1 180 ? 27.125 -2.92 11.68 1 55.44 180 SER B N 1
ATOM 4186 C CA . SER B 1 180 ? 27.391 -4.355 11.602 1 55.44 180 SER B CA 1
ATOM 4187 C C . SER B 1 180 ? 26.094 -5.133 11.375 1 55.44 180 SER B C 1
ATOM 4189 O O . SER B 1 180 ? 26.062 -6.094 10.602 1 55.44 180 SER B O 1
ATOM 4191 N N . GLY B 1 181 ? 25.172 -4.734 12.062 1 50.94 181 GLY B N 1
ATOM 4192 C CA . GLY B 1 181 ? 23.875 -5.387 11.906 1 50.94 181 GLY B CA 1
ATOM 4193 C C . GLY B 1 181 ? 23.297 -5.23 10.516 1 50.94 181 GLY B C 1
ATOM 4194 O O . GLY B 1 181 ? 22.75 -6.188 9.953 1 50.94 181 GLY B O 1
ATOM 4195 N N . ILE B 1 182 ? 23.625 -4.176 10.031 1 48.75 182 ILE B N 1
ATOM 4196 C CA . ILE B 1 182 ? 23.141 -3.887 8.68 1 48.75 182 ILE B CA 1
ATOM 4197 C C . ILE B 1 182 ? 23.922 -4.715 7.664 1 48.75 182 ILE B C 1
ATOM 4199 O O . ILE B 1 182 ? 23.344 -5.242 6.711 1 48.75 182 ILE B O 1
ATOM 4203 N N . GLU B 1 183 ? 25.188 -4.773 7.914 1 54.34 183 GLU B N 1
ATOM 4204 C CA . GLU B 1 183 ? 26.031 -5.57 7.027 1 54.34 183 GLU B CA 1
ATOM 4205 C C . GLU B 1 183 ? 25.641 -7.043 7.062 1 54.34 183 GLU B C 1
ATOM 4207 O O . GLU B 1 183 ? 25.578 -7.699 6.02 1 54.34 183 GLU B O 1
ATOM 4212 N N . GLU B 1 184 ? 25.422 -7.426 8.219 1 58.31 184 GLU B N 1
ATOM 4213 C CA . GLU B 1 184 ? 25.016 -8.82 8.375 1 58.31 184 GLU B CA 1
ATOM 4214 C C . GLU B 1 184 ? 23.641 -9.078 7.75 1 58.31 184 GLU B C 1
ATOM 4216 O O . GLU B 1 184 ? 23.438 -10.094 7.082 1 58.31 184 GLU B O 1
ATOM 4221 N N . ALA B 1 185 ? 22.844 -8.117 7.949 1 52 185 ALA B N 1
ATOM 4222 C CA . ALA B 1 185 ? 21.516 -8.227 7.352 1 52 185 ALA B CA 1
ATOM 4223 C C . ALA B 1 185 ? 21.594 -8.211 5.828 1 52 185 ALA B C 1
ATOM 4225 O O . ALA B 1 185 ? 20.922 -8.992 5.156 1 52 185 ALA B O 1
ATOM 4226 N N . SER B 1 186 ? 22.5 -7.422 5.449 1 53.94 186 SER B N 1
ATOM 4227 C CA . SER B 1 186 ? 22.688 -7.332 4.008 1 53.94 186 SER B CA 1
ATOM 4228 C C . SER B 1 186 ? 23.234 -8.633 3.438 1 53.94 186 SER B C 1
ATOM 4230 O O . SER B 1 186 ? 22.812 -9.078 2.367 1 53.94 186 SER B O 1
ATOM 4232 N N . ALA B 1 187 ? 24.141 -9.164 4.168 1 60.41 187 ALA B N 1
ATOM 4233 C CA . ALA B 1 187 ? 24.734 -10.414 3.719 1 60.41 187 ALA B CA 1
ATOM 4234 C C . ALA B 1 187 ? 23.719 -11.547 3.688 1 60.41 187 ALA B C 1
ATOM 4236 O O . ALA B 1 187 ? 23.672 -12.328 2.736 1 60.41 187 ALA B O 1
ATOM 4237 N N . ILE B 1 188 ? 22.938 -11.555 4.691 1 60.72 188 ILE B N 1
ATOM 4238 C CA . ILE B 1 188 ? 21.891 -12.578 4.766 1 60.72 188 ILE B CA 1
ATOM 4239 C C . ILE B 1 188 ? 20.891 -12.375 3.637 1 60.72 188 ILE B C 1
ATOM 4241 O O . ILE B 1 188 ? 20.5 -13.336 2.969 1 60.72 188 ILE B O 1
ATOM 4245 N N . LEU B 1 189 ? 20.672 -11.148 3.434 1 56.75 189 LEU B N 1
ATOM 4246 C CA . LEU B 1 189 ? 19.734 -10.836 2.369 1 56.75 189 LEU B CA 1
ATOM 4247 C C . LEU B 1 189 ? 20.281 -11.242 1.009 1 56.75 189 LEU B C 1
ATOM 4249 O O . LEU B 1 189 ? 19.562 -11.812 0.185 1 56.75 189 LEU B O 1
ATOM 4253 N N . THR B 1 190 ? 21.453 -10.922 0.847 1 59.19 190 THR B N 1
ATOM 4254 C CA . THR B 1 190 ? 22.109 -11.273 -0.414 1 59.19 190 THR B CA 1
ATOM 4255 C C . THR B 1 190 ? 22.094 -12.781 -0.628 1 59.19 190 THR B C 1
ATOM 4257 O O . THR B 1 190 ? 21.797 -13.258 -1.729 1 59.19 190 THR B O 1
ATOM 4260 N N . ASN B 1 191 ? 22.344 -13.43 0.41 1 62.62 191 ASN B N 1
ATOM 4261 C CA . ASN B 1 191 ? 22.359 -14.883 0.332 1 62.62 191 ASN B CA 1
ATOM 4262 C C . ASN B 1 191 ? 20.969 -15.438 0.027 1 62.62 191 ASN B C 1
ATOM 4264 O O . ASN B 1 191 ? 20.812 -16.359 -0.772 1 62.62 191 ASN B O 1
ATOM 4268 N N . LEU B 1 192 ? 20.094 -14.82 0.714 1 62.5 192 LEU B N 1
ATOM 4269 C CA . LEU B 1 192 ? 18.734 -15.273 0.522 1 62.5 192 LEU B CA 1
ATOM 4270 C C . LEU B 1 192 ? 18.25 -14.992 -0.899 1 62.5 192 LEU B C 1
ATOM 4272 O O . LEU B 1 192 ? 17.594 -15.836 -1.521 1 62.5 192 LEU B O 1
ATOM 4276 N N . LEU B 1 193 ? 18.641 -13.898 -1.346 1 61.69 193 LEU B N 1
ATOM 4277 C CA . LEU B 1 193 ? 18.266 -13.539 -2.709 1 61.69 193 LEU B CA 1
ATOM 4278 C C . LEU B 1 193 ? 18.938 -14.453 -3.719 1 61.69 193 LEU B C 1
ATOM 4280 O O . LEU B 1 193 ? 18.312 -14.875 -4.695 1 61.69 193 LEU B O 1
ATOM 4284 N N . GLY B 1 194 ? 20.172 -14.695 -3.439 1 66.38 194 GLY B N 1
ATOM 4285 C CA . GLY B 1 194 ? 20.891 -15.617 -4.301 1 66.38 194 GLY B CA 1
ATOM 4286 C C . GLY B 1 194 ? 20.266 -17 -4.328 1 66.38 194 GLY B C 1
ATOM 4287 O O . GLY B 1 194 ? 20.156 -17.625 -5.391 1 66.38 194 GLY B O 1
ATOM 4288 N N . ALA B 1 195 ? 19.875 -17.422 -3.172 1 66.38 195 ALA B N 1
ATOM 4289 C CA . ALA B 1 195 ? 19.234 -18.719 -3.078 1 66.38 195 ALA B CA 1
ATOM 4290 C C . ALA B 1 195 ? 17.906 -18.734 -3.824 1 66.38 195 ALA B C 1
ATOM 4292 O O . ALA B 1 195 ? 17.578 -19.703 -4.516 1 66.38 195 ALA B O 1
ATOM 4293 N N . ALA B 1 196 ? 17.281 -17.688 -3.656 1 63.12 196 ALA B N 1
ATOM 4294 C CA . ALA B 1 196 ? 15.977 -17.594 -4.324 1 63.12 196 ALA B CA 1
ATOM 4295 C C . ALA B 1 196 ? 16.141 -17.625 -5.84 1 63.12 196 ALA B C 1
ATOM 4297 O O . ALA B 1 196 ? 15.383 -18.312 -6.531 1 63.12 196 ALA B O 1
ATOM 4298 N N . GLU B 1 197 ? 17.078 -16.984 -6.258 1 68.44 197 GLU B N 1
ATOM 4299 C CA . GLU B 1 197 ? 17.344 -16.969 -7.691 1 68.44 197 GLU B CA 1
ATOM 4300 C C . GLU B 1 197 ? 17.75 -18.359 -8.188 1 68.44 197 GLU B C 1
ATOM 4302 O O . GLU B 1 197 ? 17.297 -18.797 -9.242 1 68.44 197 GLU B O 1
ATOM 4307 N N . ALA B 1 198 ? 18.531 -18.922 -7.438 1 77.19 198 ALA B N 1
ATOM 4308 C CA . ALA B 1 198 ? 19 -20.25 -7.801 1 77.19 198 ALA B CA 1
ATOM 4309 C C . ALA B 1 198 ? 17.844 -21.25 -7.852 1 77.19 198 ALA B C 1
ATOM 4311 O O . ALA B 1 198 ? 17.781 -22.078 -8.758 1 77.19 198 ALA B O 1
ATOM 4312 N N . LEU B 1 199 ? 17.031 -21.109 -6.93 1 71.19 199 LEU B N 1
ATOM 4313 C CA . LEU B 1 199 ? 15.891 -22.016 -6.863 1 71.19 199 LEU B CA 1
ATOM 4314 C C . LEU B 1 199 ? 14.93 -21.781 -8.016 1 71.19 199 LEU B C 1
ATOM 4316 O O . LEU B 1 199 ? 14.359 -22.719 -8.57 1 71.19 199 LEU B O 1
ATOM 4320 N N . GLN B 1 200 ? 14.703 -20.562 -8.305 1 70 200 GLN B N 1
ATOM 4321 C CA . GLN B 1 200 ? 13.859 -20.234 -9.453 1 70 200 GLN B CA 1
ATOM 4322 C C . GLN B 1 200 ? 14.43 -20.828 -10.734 1 70 200 GLN B C 1
ATOM 4324 O O . GLN B 1 200 ? 13.688 -21.344 -11.578 1 70 200 GLN B O 1
ATOM 4329 N N . PHE B 1 201 ? 15.703 -20.766 -10.812 1 81.5 201 PHE B N 1
ATOM 4330 C CA . PHE B 1 201 ? 16.391 -21.344 -11.961 1 81.5 201 PHE B CA 1
ATOM 4331 C C . PHE B 1 201 ? 16.188 -22.859 -11.992 1 81.5 201 PHE B C 1
ATOM 4333 O O . PHE B 1 201 ? 15.891 -23.422 -13.047 1 81.5 201 PHE B O 1
ATOM 4340 N N . LEU B 1 202 ? 16.328 -23.453 -10.867 1 81.56 202 LEU B N 1
ATOM 4341 C CA . LEU B 1 202 ? 16.172 -24.906 -10.742 1 81.56 202 LEU B CA 1
ATOM 4342 C C . LEU B 1 202 ? 14.789 -25.344 -11.188 1 81.56 202 LEU B C 1
ATOM 4344 O O . LEU B 1 202 ? 14.648 -26.234 -12.031 1 81.56 202 LEU B O 1
ATOM 4348 N N . ASP B 1 203 ? 13.852 -24.734 -10.695 1 72.69 203 ASP B N 1
ATOM 4349 C CA . ASP B 1 203 ? 12.461 -25.094 -10.977 1 72.69 203 ASP B CA 1
ATOM 4350 C C . ASP B 1 203 ? 12.141 -24.922 -12.461 1 72.69 203 ASP B C 1
ATOM 4352 O O . ASP B 1 203 ? 11.547 -25.812 -13.078 1 72.69 203 ASP B O 1
ATOM 4356 N N . ALA B 1 204 ? 12.539 -23.812 -12.945 1 75.56 204 ALA B N 1
ATOM 4357 C CA . ALA B 1 204 ? 12.281 -23.531 -14.352 1 75.56 204 ALA B CA 1
ATOM 4358 C C . ALA B 1 204 ? 12.992 -24.547 -15.25 1 75.56 204 ALA B C 1
ATOM 4360 O O . ALA B 1 204 ? 12.43 -25.016 -16.234 1 75.56 204 ALA B O 1
ATOM 4361 N N . ALA B 1 205 ? 14.211 -24.859 -14.891 1 84.38 205 ALA B N 1
ATOM 4362 C CA . ALA B 1 205 ? 15 -25.781 -15.695 1 84.38 205 ALA B CA 1
ATOM 4363 C C . ALA B 1 205 ? 14.383 -27.188 -15.68 1 84.38 205 ALA B C 1
ATOM 4365 O O . ALA B 1 205 ? 14.32 -27.859 -16.703 1 84.38 205 ALA B O 1
ATOM 4366 N N . LEU B 1 206 ? 13.906 -27.594 -14.555 1 81.44 206 LEU B N 1
ATOM 4367 C CA . LEU B 1 206 ? 13.281 -28.906 -14.445 1 81.44 206 LEU B CA 1
ATOM 4368 C C . LEU B 1 206 ? 11.977 -28.953 -15.234 1 81.44 206 LEU B C 1
ATOM 4370 O O . LEU B 1 206 ? 11.719 -29.906 -15.969 1 81.44 206 LEU B O 1
ATOM 4374 N N . GLU B 1 207 ? 11.258 -28 -15.102 1 73.56 207 GLU B N 1
ATOM 4375 C CA . GLU B 1 207 ? 9.961 -27.922 -15.781 1 73.56 207 GLU B CA 1
ATOM 4376 C C . GLU B 1 207 ? 10.133 -27.891 -17.297 1 73.56 207 GLU B C 1
ATOM 4378 O O . GLU B 1 207 ? 9.484 -28.656 -18.016 1 73.56 207 GLU B O 1
ATOM 4383 N N . LEU B 1 208 ? 11.023 -27.031 -17.734 1 81.62 208 LEU B N 1
ATOM 4384 C CA . LEU B 1 208 ? 11.211 -26.828 -19.156 1 81.62 208 LEU B CA 1
ATOM 4385 C C . LEU B 1 208 ? 11.781 -28.078 -19.828 1 81.62 208 LEU B C 1
ATOM 4387 O O . LEU B 1 208 ? 11.508 -28.328 -21 1 81.62 208 LEU B O 1
ATOM 4391 N N . ASN B 1 209 ? 12.484 -28.766 -19.062 1 87.94 209 ASN B N 1
ATOM 4392 C CA . ASN B 1 209 ? 13.125 -29.953 -19.641 1 87.94 209 ASN B CA 1
ATOM 4393 C C . ASN B 1 209 ? 12.406 -31.234 -19.219 1 87.94 209 ASN B C 1
ATOM 4395 O O . ASN B 1 209 ? 12.922 -32.344 -19.422 1 87.94 209 ASN B O 1
ATOM 4399 N N . GLU B 1 210 ? 11.203 -31.141 -18.609 1 81.38 210 GLU B N 1
ATOM 4400 C CA . GLU B 1 210 ? 10.297 -32.219 -18.25 1 81.38 210 GLU B CA 1
ATOM 4401 C C . GLU B 1 210 ? 11.008 -33.25 -17.375 1 81.38 210 GLU B C 1
ATOM 4403 O O . GLU B 1 210 ? 10.906 -34.469 -17.625 1 81.38 210 GLU B O 1
ATOM 4408 N N . ILE B 1 211 ? 11.789 -32.719 -16.469 1 80.31 211 ILE B N 1
ATOM 4409 C CA . ILE B 1 211 ? 12.477 -33.594 -15.523 1 80.31 211 ILE B CA 1
ATOM 4410 C C . ILE B 1 211 ? 11.641 -33.75 -14.258 1 80.31 211 ILE B C 1
ATOM 4412 O O . ILE B 1 211 ? 11.328 -32.781 -13.586 1 80.31 211 ILE B O 1
ATOM 4416 N N . ASP B 1 212 ? 11.078 -34.906 -13.969 1 71.81 212 ASP B N 1
ATOM 4417 C CA . ASP B 1 212 ? 10.305 -35.219 -12.766 1 71.81 212 ASP B CA 1
ATOM 4418 C C . ASP B 1 212 ? 11.211 -35.719 -11.641 1 71.81 212 ASP B C 1
ATOM 4420 O O . ASP B 1 212 ? 11.875 -36.75 -11.789 1 71.81 212 ASP B O 1
ATOM 4424 N N . VAL B 1 213 ? 11.297 -34.906 -10.68 1 63.38 213 VAL B N 1
ATOM 4425 C CA . VAL B 1 213 ? 12.188 -35.312 -9.586 1 63.38 213 VAL B CA 1
ATOM 4426 C C . VAL B 1 213 ? 11.43 -36.156 -8.578 1 63.38 213 VAL B C 1
ATOM 4428 O O . VAL B 1 213 ? 12.023 -36.719 -7.652 1 63.38 213 VAL B O 1
ATOM 4431 N N . HIS B 1 214 ? 9.977 -36.219 -8.828 1 56.06 214 HIS B N 1
ATOM 4432 C CA . HIS B 1 214 ? 9.18 -37.062 -7.934 1 56.06 214 HIS B CA 1
ATOM 4433 C C . HIS B 1 214 ? 9.438 -38.531 -8.188 1 56.06 214 HIS B C 1
ATOM 4435 O O . HIS B 1 214 ? 9.281 -39.031 -9.312 1 56.06 214 HIS B O 1
ATOM 4441 N N . GLY B 1 215 ? 10.312 -39.281 -7.402 1 53 215 GLY B N 1
ATOM 4442 C CA . GLY B 1 215 ? 10.609 -40.719 -7.414 1 53 215 GLY B CA 1
ATOM 4443 C C . GLY B 1 215 ? 12.086 -41 -7.641 1 53 215 GLY B C 1
ATOM 4444 O O . GLY B 1 215 ? 12.461 -42.156 -7.883 1 53 215 GLY B O 1
ATOM 4445 N N . GLY B 1 216 ? 12.914 -40 -7.602 1 52.47 216 GLY B N 1
ATOM 4446 C CA . GLY B 1 216 ? 14.359 -40.125 -7.742 1 52.47 216 GLY B CA 1
ATOM 4447 C C . GLY B 1 216 ? 14.922 -39.25 -8.836 1 52.47 216 GLY B C 1
ATOM 4448 O O . GLY B 1 216 ? 14.234 -38.938 -9.812 1 52.47 216 GLY B O 1
ATOM 4449 N N . ALA B 1 217 ? 15.828 -38.312 -8.523 1 56 217 ALA B N 1
ATOM 4450 C CA . ALA B 1 217 ? 16.484 -37.344 -9.398 1 56 217 ALA B CA 1
ATOM 4451 C C . ALA B 1 217 ? 16.953 -38 -10.688 1 56 217 ALA B C 1
ATOM 4453 O O . ALA B 1 217 ? 17.984 -38.656 -10.711 1 56 217 ALA B O 1
ATOM 4454 N N . GLY B 1 218 ? 16.203 -38.781 -11.328 1 57.62 218 GLY B N 1
ATOM 4455 C CA . GLY B 1 218 ? 16.75 -39.562 -12.438 1 57.62 218 GLY B CA 1
ATOM 4456 C C . GLY B 1 218 ? 16.703 -38.812 -13.758 1 57.62 218 GLY B C 1
ATOM 4457 O O . GLY B 1 218 ? 16.938 -39.375 -14.82 1 57.62 218 GLY B O 1
ATOM 4458 N N . GLY B 1 219 ? 16.547 -37.5 -13.688 1 65.56 219 GLY B N 1
ATOM 4459 C CA . GLY B 1 219 ? 16.562 -36.906 -15.008 1 65.56 219 GLY B CA 1
ATOM 4460 C C . GLY B 1 219 ? 17.875 -36.25 -15.352 1 65.56 219 GLY B C 1
ATOM 4461 O O . GLY B 1 219 ? 18.734 -36.062 -14.484 1 65.56 219 GLY B O 1
ATOM 4462 N N . GLU B 1 220 ? 18.422 -36.469 -16.625 1 78.44 220 GLU B N 1
ATOM 4463 C CA . GLU B 1 220 ? 19.625 -35.812 -17.109 1 78.44 220 GLU B CA 1
ATOM 4464 C C . GLU B 1 220 ? 19.297 -34.5 -17.828 1 78.44 220 GLU B C 1
ATOM 4466 O O . GLU B 1 220 ? 18.328 -34.438 -18.594 1 78.44 220 GLU B O 1
ATOM 4471 N N . LEU B 1 221 ? 20.078 -33.531 -17.234 1 85.81 221 LEU B N 1
ATOM 4472 C CA . LEU B 1 221 ? 19.984 -32.25 -17.953 1 85.81 221 LEU B CA 1
ATOM 4473 C C . LEU B 1 221 ? 20.734 -32.344 -19.281 1 85.81 221 LEU B C 1
ATOM 4475 O O . LEU B 1 221 ? 21.922 -32.656 -19.312 1 85.81 221 LEU B O 1
ATOM 4479 N N . GLY B 1 222 ? 20.188 -32.531 -20.391 1 84.44 222 GLY B N 1
ATOM 4480 C CA . GLY B 1 222 ? 20.797 -32.625 -21.703 1 84.44 222 GLY B CA 1
ATOM 4481 C C . GLY B 1 222 ? 21.906 -31.625 -21.906 1 84.44 222 GLY B C 1
ATOM 4482 O O . GLY B 1 222 ? 22.172 -30.781 -21.031 1 84.44 222 GLY B O 1
ATOM 4483 N N . ASP B 1 223 ? 22.672 -31.734 -23 1 89.12 223 ASP B N 1
ATOM 4484 C CA . ASP B 1 223 ? 23.844 -30.922 -23.328 1 89.12 223 ASP B CA 1
ATOM 4485 C C . ASP B 1 223 ? 23.438 -29.469 -23.625 1 89.12 223 ASP B C 1
ATOM 4487 O O . ASP B 1 223 ? 24.219 -28.547 -23.406 1 89.12 223 ASP B O 1
ATOM 4491 N N . ASP B 1 224 ? 22.25 -29.297 -24.156 1 94.31 224 ASP B N 1
ATOM 4492 C CA . ASP B 1 224 ? 21.75 -27.969 -24.484 1 94.31 224 ASP B CA 1
ATOM 4493 C C . ASP B 1 224 ? 20.328 -27.766 -23.953 1 94.31 224 ASP B C 1
ATOM 4495 O O . ASP B 1 224 ? 19.375 -27.703 -24.719 1 94.31 224 ASP B O 1
ATOM 4499 N N . PRO B 1 225 ? 20.297 -27.688 -22.641 1 94.75 225 PRO B N 1
ATOM 4500 C CA . PRO B 1 225 ? 18.984 -27.641 -21.984 1 94.75 225 PRO B CA 1
ATOM 4501 C C . PRO B 1 225 ? 18.234 -26.344 -22.281 1 94.75 225 PRO B C 1
ATOM 4503 O O . PRO B 1 225 ? 18.828 -25.344 -22.672 1 94.75 225 PRO B O 1
ATOM 4506 N N . LEU B 1 226 ? 16.953 -26.422 -22.172 1 93.31 226 LEU B N 1
ATOM 4507 C CA . LEU B 1 226 ? 16.094 -25.25 -22.203 1 93.31 226 LEU B CA 1
ATOM 4508 C C . LEU B 1 226 ? 16.141 -24.516 -20.859 1 93.31 226 LEU B C 1
ATOM 4510 O O . LEU B 1 226 ? 15.992 -25.141 -19.797 1 93.31 226 LEU B O 1
ATOM 4514 N N . LEU B 1 227 ? 16.406 -23.234 -20.953 1 92.25 227 LEU B N 1
ATOM 4515 C CA . LEU B 1 227 ? 16.547 -22.438 -19.734 1 92.25 227 LEU B CA 1
ATOM 4516 C C . LEU B 1 227 ? 15.688 -21.188 -19.812 1 92.25 227 LEU B C 1
ATOM 4518 O O . LEU B 1 227 ? 15.273 -20.766 -20.891 1 92.25 227 LEU B O 1
ATOM 4522 N N . ARG B 1 228 ? 15.391 -20.688 -18.609 1 86.25 228 ARG B N 1
ATOM 4523 C CA . ARG B 1 228 ? 14.711 -19.422 -18.422 1 86.25 228 ARG B CA 1
ATOM 4524 C C . ARG B 1 228 ? 15.531 -18.484 -17.531 1 86.25 228 ARG B C 1
ATOM 4526 O O . ARG B 1 228 ? 15.836 -18.828 -16.391 1 86.25 228 ARG B O 1
ATOM 4533 N N . ILE B 1 229 ? 15.93 -17.344 -18.094 1 84.56 229 ILE B N 1
ATOM 4534 C CA . ILE B 1 229 ? 16.797 -16.438 -17.344 1 84.56 229 ILE B CA 1
ATOM 4535 C C . ILE B 1 229 ? 16.156 -15.055 -17.281 1 84.56 229 ILE B C 1
ATOM 4537 O O . ILE B 1 229 ? 15.805 -14.477 -18.312 1 84.56 229 ILE B O 1
ATOM 4541 N N . PRO B 1 230 ? 15.977 -14.602 -16.031 1 79.5 230 PRO B N 1
ATOM 4542 C CA . PRO B 1 230 ? 15.438 -13.242 -15.914 1 79.5 230 PRO B CA 1
ATOM 4543 C C . PRO B 1 230 ? 16.391 -12.188 -16.469 1 79.5 230 PRO B C 1
ATOM 4545 O O . PRO B 1 230 ? 17.609 -12.305 -16.312 1 79.5 230 PRO B O 1
ATOM 4548 N N . VAL B 1 231 ? 15.812 -11.219 -17.109 1 75.5 231 VAL B N 1
ATOM 4549 C CA . VAL B 1 231 ? 16.641 -10.148 -17.656 1 75.5 231 VAL B CA 1
ATOM 4550 C C . VAL B 1 231 ? 16.031 -8.797 -17.297 1 75.5 231 VAL B C 1
ATOM 4552 O O . VAL B 1 231 ? 14.836 -8.695 -17.016 1 75.5 231 VAL B O 1
ATOM 4555 N N . ASP B 1 232 ? 16.969 -7.902 -17.203 1 69.5 232 ASP B N 1
ATOM 4556 C CA . ASP B 1 232 ? 16.516 -6.527 -17.031 1 69.5 232 ASP B CA 1
ATOM 4557 C C . ASP B 1 232 ? 15.727 -6.055 -18.25 1 69.5 232 ASP B C 1
ATOM 4559 O O . ASP B 1 232 ? 16.188 -6.191 -19.391 1 69.5 232 ASP B O 1
ATOM 4563 N N . PRO B 1 233 ? 14.594 -5.566 -17.891 1 66.94 233 PRO B N 1
ATOM 4564 C CA . PRO B 1 233 ? 13.766 -5.117 -19.016 1 66.94 233 PRO B CA 1
ATOM 4565 C C . PRO B 1 233 ? 14.484 -4.102 -19.906 1 66.94 233 PRO B C 1
ATOM 4567 O O . PRO B 1 233 ? 14.25 -4.055 -21.109 1 66.94 233 PRO B O 1
ATOM 4570 N N . ASP B 1 234 ? 15.359 -3.371 -19.344 1 65.19 234 ASP B N 1
ATOM 4571 C CA . ASP B 1 234 ? 16.078 -2.348 -20.094 1 65.19 234 ASP B CA 1
ATOM 4572 C C . ASP B 1 234 ? 17.125 -2.973 -21 1 65.19 234 ASP B C 1
ATOM 4574 O O . ASP B 1 234 ? 17.562 -2.352 -21.984 1 65.19 234 ASP B O 1
ATOM 4578 N N . ASP B 1 235 ? 17.484 -4.133 -20.672 1 66.38 235 ASP B N 1
ATOM 4579 C CA . ASP B 1 235 ? 18.562 -4.77 -21.422 1 66.38 235 ASP B CA 1
ATOM 4580 C C . ASP B 1 235 ? 18 -5.785 -22.406 1 66.38 235 ASP B C 1
ATOM 4582 O O . ASP B 1 235 ? 18.766 -6.445 -23.125 1 66.38 235 ASP B O 1
ATOM 4586 N N . CYS B 1 236 ? 16.672 -5.793 -22.344 1 70.12 236 CYS B N 1
ATOM 4587 C CA . CYS B 1 236 ? 16.109 -6.859 -23.172 1 70.12 236 CYS B CA 1
ATOM 4588 C C . CYS B 1 236 ? 15.508 -6.301 -24.453 1 70.12 236 CYS B C 1
ATOM 4590 O O . CYS B 1 236 ? 14.945 -5.199 -24.453 1 70.12 236 CYS B O 1
ATOM 4592 N N . ASP B 1 237 ? 15.82 -6.949 -25.562 1 76.31 237 ASP B N 1
ATOM 4593 C CA . ASP B 1 237 ? 15.164 -6.672 -26.844 1 76.31 237 ASP B CA 1
ATOM 4594 C C . ASP B 1 237 ? 13.773 -7.305 -26.891 1 76.31 237 ASP B C 1
ATOM 4596 O O . ASP B 1 237 ? 13.648 -8.531 -26.953 1 76.31 237 ASP B O 1
ATOM 4600 N N . PRO B 1 238 ? 12.836 -6.496 -26.922 1 73.38 238 PRO B N 1
ATOM 4601 C CA . PRO B 1 238 ? 11.477 -7.051 -26.906 1 73.38 238 PRO B CA 1
ATOM 4602 C C . PRO B 1 238 ? 11.141 -7.82 -28.172 1 73.38 238 PRO B C 1
ATOM 4604 O O . PRO B 1 238 ? 10.211 -8.633 -28.188 1 73.38 238 PRO B O 1
ATOM 4607 N N . GLU B 1 239 ? 11.914 -7.598 -29.188 1 78.75 239 GLU B N 1
ATOM 4608 C CA . GLU B 1 239 ? 11.617 -8.266 -30.453 1 78.75 239 GLU B CA 1
ATOM 4609 C C . GLU B 1 239 ? 12.344 -9.602 -30.562 1 78.75 239 GLU B C 1
ATOM 4611 O O . GLU B 1 239 ? 12.109 -10.375 -31.484 1 78.75 239 GLU B O 1
ATOM 4616 N N . ASP B 1 240 ? 13.141 -9.82 -29.578 1 84.56 240 ASP B N 1
ATOM 4617 C CA . ASP B 1 240 ? 13.844 -11.102 -29.562 1 84.56 240 ASP B CA 1
ATOM 4618 C C . ASP B 1 240 ? 12.875 -12.258 -29.328 1 84.56 240 ASP B C 1
ATOM 4620 O O . ASP B 1 240 ? 12.047 -12.203 -28.406 1 84.56 240 ASP B O 1
ATOM 4624 N N . GLU B 1 241 ? 12.938 -13.297 -30.172 1 85.19 241 GLU B N 1
ATOM 4625 C CA . GLU B 1 241 ? 12.023 -14.43 -30.125 1 85.19 241 GLU B CA 1
ATOM 4626 C C . GLU B 1 241 ? 12.133 -15.172 -28.797 1 85.19 241 GLU B C 1
ATOM 4628 O O . GLU B 1 241 ? 11.203 -15.875 -28.391 1 85.19 241 GLU B O 1
ATOM 4633 N N . LEU B 1 242 ? 13.227 -14.961 -28.109 1 88.19 242 LEU B N 1
ATOM 4634 C CA . LEU B 1 242 ? 13.43 -15.695 -26.859 1 88.19 242 LEU B CA 1
ATOM 4635 C C . LEU B 1 242 ? 12.875 -14.922 -25.672 1 88.19 242 LEU B C 1
ATOM 4637 O O . LEU B 1 242 ? 12.773 -15.453 -24.562 1 88.19 242 LEU B O 1
ATOM 4641 N N . THR B 1 243 ? 12.586 -13.68 -25.938 1 87.12 243 THR B N 1
ATOM 4642 C CA . THR B 1 243 ? 12.078 -12.852 -24.844 1 87.12 243 THR B CA 1
ATOM 4643 C C . THR B 1 243 ? 10.641 -13.234 -24.5 1 87.12 243 THR B C 1
ATOM 4645 O O . THR B 1 243 ? 9.781 -13.305 -25.375 1 87.12 243 THR B O 1
ATOM 4648 N N . LYS B 1 244 ? 10.523 -13.555 -23.203 1 81.31 244 LYS B N 1
ATOM 4649 C CA . LYS B 1 244 ? 9.203 -13.867 -22.688 1 81.31 244 LYS B CA 1
ATOM 4650 C C . LYS B 1 244 ? 8.867 -13 -21.469 1 81.31 244 LYS B C 1
ATOM 4652 O O . LYS B 1 244 ? 9.766 -12.531 -20.766 1 81.31 244 LYS B O 1
ATOM 4657 N N . SER B 1 245 ? 7.664 -12.734 -21.406 1 83.12 245 SER B N 1
ATOM 4658 C CA . SER B 1 245 ? 7.188 -11.977 -20.266 1 83.12 245 SER B CA 1
ATOM 4659 C C . SER B 1 245 ? 6.23 -12.812 -19.406 1 83.12 245 SER B C 1
ATOM 4661 O O . SER B 1 245 ? 5.422 -13.57 -19.953 1 83.12 245 SER B O 1
ATOM 4663 N N . ILE B 1 246 ? 6.484 -12.734 -18.109 1 79.06 246 ILE B N 1
ATOM 4664 C CA . ILE B 1 246 ? 5.621 -13.461 -17.188 1 79.06 246 ILE B CA 1
ATOM 4665 C C . ILE B 1 246 ? 4.953 -12.484 -16.219 1 79.06 246 ILE B C 1
ATOM 4667 O O . ILE B 1 246 ? 5.586 -11.539 -15.742 1 79.06 246 ILE B O 1
ATOM 4671 N N . LEU B 1 247 ? 3.711 -12.688 -16.062 1 84.81 247 LEU B N 1
ATOM 4672 C CA . LEU B 1 247 ? 2.957 -11.992 -15.023 1 84.81 247 LEU B CA 1
ATOM 4673 C C . LEU B 1 247 ? 2.492 -12.969 -13.953 1 84.81 247 LEU B C 1
ATOM 4675 O O . LEU B 1 247 ? 1.62 -13.805 -14.203 1 84.81 247 LEU B O 1
ATOM 4679 N N . ALA B 1 248 ? 3.092 -12.82 -12.82 1 81.25 248 ALA B N 1
ATOM 4680 C CA . ALA B 1 248 ? 2.709 -13.688 -11.711 1 81.25 248 ALA B CA 1
ATOM 4681 C C . ALA B 1 248 ? 1.673 -13.016 -10.82 1 81.25 248 ALA B C 1
ATOM 4683 O O . ALA B 1 248 ? 1.889 -11.898 -10.344 1 81.25 248 ALA B O 1
ATOM 4684 N N . VAL B 1 249 ? 0.557 -13.672 -10.695 1 89.69 249 VAL B N 1
ATOM 4685 C CA . VAL B 1 249 ? -0.488 -13.164 -9.812 1 89.69 249 VAL B CA 1
ATOM 4686 C C . VAL B 1 249 ? -0.681 -14.109 -8.633 1 89.69 249 VAL B C 1
ATOM 4688 O O . VAL B 1 249 ? -0.88 -15.312 -8.82 1 89.69 249 VAL B O 1
ATOM 4691 N N . ARG B 1 250 ? -0.616 -13.547 -7.449 1 86.62 250 ARG B N 1
ATOM 4692 C CA . ARG B 1 250 ? -0.833 -14.32 -6.23 1 86.62 250 ARG B CA 1
ATOM 4693 C C . ARG B 1 250 ? -2.053 -13.812 -5.469 1 86.62 250 ARG B C 1
ATOM 4695 O O . ARG B 1 250 ? -2.176 -12.617 -5.211 1 86.62 250 ARG B O 1
ATOM 4702 N N . LEU B 1 251 ? -2.877 -14.781 -5.184 1 90.94 251 LEU B N 1
ATOM 4703 C CA . LEU B 1 251 ? -4.035 -14.43 -4.367 1 90.94 251 LEU B CA 1
ATOM 4704 C C . LEU B 1 251 ? -3.783 -14.75 -2.898 1 90.94 251 LEU B C 1
ATOM 4706 O O . LEU B 1 251 ? -3.225 -15.797 -2.576 1 90.94 251 LEU B O 1
ATOM 4710 N N . GLU B 1 252 ? -4.172 -13.758 -2.078 1 86.06 252 GLU B N 1
ATOM 4711 C CA . GLU B 1 252 ? -3.934 -13.914 -0.647 1 86.06 252 GLU B CA 1
ATOM 4712 C C . GLU B 1 252 ? -5.152 -13.5 0.167 1 86.06 252 GLU B C 1
ATOM 4714 O O . GLU B 1 252 ? -5.977 -12.703 -0.299 1 86.06 252 GLU B O 1
ATOM 4719 N N . LYS B 1 253 ? -5.133 -14.133 1.335 1 89.12 253 LYS B N 1
ATOM 4720 C CA . LYS B 1 253 ? -6.145 -13.719 2.303 1 89.12 253 LYS B CA 1
ATOM 4721 C C . LYS B 1 253 ? -5.629 -12.594 3.191 1 89.12 253 LYS B C 1
ATOM 4723 O O . LYS B 1 253 ? -4.539 -12.695 3.762 1 89.12 253 LYS B O 1
ATOM 4728 N N . THR B 1 254 ? -6.375 -11.547 3.244 1 87.69 254 THR B N 1
ATOM 4729 C CA . THR B 1 254 ? -6.047 -10.438 4.129 1 87.69 254 THR B CA 1
ATOM 4730 C C . THR B 1 254 ? -7.242 -10.07 5.004 1 87.69 254 THR B C 1
ATOM 4732 O O . THR B 1 254 ? -8.383 -10.391 4.672 1 87.69 254 THR B O 1
ATOM 4735 N N . VAL B 1 255 ? -6.898 -9.555 6.168 1 90.56 255 VAL B N 1
ATOM 4736 C CA . VAL B 1 255 ? -7.945 -9.109 7.078 1 90.56 255 VAL B CA 1
ATOM 4737 C C . VAL B 1 255 ? -7.816 -7.609 7.32 1 90.56 255 VAL B C 1
ATOM 4739 O O . VAL B 1 255 ? -6.773 -7.137 7.777 1 90.56 255 VAL B O 1
ATOM 4742 N N . GLU B 1 256 ? -8.852 -6.977 6.945 1 91.62 256 GLU B N 1
ATOM 4743 C CA . GLU B 1 256 ? -8.898 -5.543 7.211 1 91.62 256 GLU B CA 1
ATOM 4744 C C . GLU B 1 256 ? -9.336 -5.258 8.648 1 91.62 256 GLU B C 1
ATOM 4746 O O . GLU B 1 256 ? -10.297 -5.852 9.133 1 91.62 256 GLU B O 1
ATOM 4751 N N . VAL B 1 257 ? -8.57 -4.363 9.258 1 94.19 257 VAL B N 1
ATOM 4752 C CA . VAL B 1 257 ? -8.938 -3.908 10.594 1 94.19 257 VAL B CA 1
ATOM 4753 C C . VAL B 1 257 ? -9.578 -2.523 10.516 1 94.19 257 VAL B C 1
ATOM 4755 O O . VAL B 1 257 ? -8.945 -1.566 10.062 1 94.19 257 VAL B O 1
ATOM 4758 N N . ARG B 1 258 ? -10.836 -2.496 10.906 1 95.12 258 ARG B N 1
ATOM 4759 C CA . ARG B 1 258 ? -11.57 -1.235 10.914 1 95.12 258 ARG B CA 1
ATOM 4760 C C . ARG B 1 258 ? -11.977 -0.847 12.328 1 95.12 258 ARG B C 1
ATOM 4762 O O . ARG B 1 258 ? -12.344 -1.707 13.133 1 95.12 258 ARG B O 1
ATOM 4769 N N . LEU B 1 259 ? -11.914 0.439 12.523 1 96.06 259 LEU B N 1
ATOM 4770 C CA . LEU B 1 259 ? -12.234 0.94 13.859 1 96.06 259 LEU B CA 1
ATOM 4771 C C . LEU B 1 259 ? -13.406 1.914 13.805 1 96.06 259 LEU B C 1
ATOM 4773 O O . LEU B 1 259 ? -13.523 2.705 12.867 1 96.06 259 LEU B O 1
ATOM 4777 N N . ASP B 1 260 ? -14.242 1.807 14.812 1 93.38 260 ASP B N 1
ATOM 4778 C CA . ASP B 1 260 ? -15.227 2.863 15.039 1 93.38 260 ASP B CA 1
ATOM 4779 C C . ASP B 1 260 ? -14.547 4.16 15.477 1 93.38 260 ASP B C 1
ATOM 4781 O O . ASP B 1 260 ? -13.984 4.23 16.562 1 93.38 260 ASP B O 1
ATOM 4785 N N . GLU B 1 261 ? -14.648 5.16 14.68 1 94 261 GLU B N 1
ATOM 4786 C CA . GLU B 1 261 ? -13.938 6.414 14.906 1 94 261 GLU B CA 1
ATOM 4787 C C . GLU B 1 261 ? -14.242 6.973 16.297 1 94 261 GLU B C 1
ATOM 4789 O O . GLU B 1 261 ? -13.359 7.512 16.969 1 94 261 GLU B O 1
ATOM 4794 N N . MET B 1 262 ? -15.43 6.805 16.734 1 92.69 262 MET B N 1
ATOM 4795 C CA . MET B 1 262 ? -15.898 7.434 17.969 1 92.69 262 MET B CA 1
ATOM 4796 C C . MET B 1 262 ? -15.281 6.758 19.188 1 92.69 262 MET B C 1
ATOM 4798 O O . MET B 1 262 ? -15.289 7.328 20.281 1 92.69 262 MET B O 1
ATOM 4802 N N . THR B 1 263 ? -14.734 5.617 19 1 94.69 263 THR B N 1
ATOM 4803 C CA . THR B 1 263 ? -14.164 4.895 20.125 1 94.69 263 THR B CA 1
ATOM 4804 C C . THR B 1 263 ? -12.641 4.957 20.094 1 94.69 263 THR B C 1
ATOM 4806 O O . THR B 1 263 ? -11.969 4.473 21.016 1 94.69 263 THR B O 1
ATOM 4809 N N . THR B 1 264 ? -12.055 5.621 19.109 1 94.19 264 THR B N 1
ATOM 4810 C CA . THR B 1 264 ? -10.602 5.625 18.922 1 94.19 264 THR B CA 1
ATOM 4811 C C . THR B 1 264 ? -9.914 6.422 20.031 1 94.19 264 THR B C 1
ATOM 4813 O O . THR B 1 264 ? -8.75 6.184 20.344 1 94.19 264 THR B O 1
ATOM 4816 N N . PRO B 1 265 ? -10.578 7.402 20.688 1 93.5 265 PRO B N 1
ATOM 4817 C CA . PRO B 1 265 ? -9.914 8.078 21.797 1 93.5 265 PRO B CA 1
ATOM 4818 C C . PRO B 1 265 ? -9.539 7.121 22.938 1 93.5 265 PRO B C 1
ATOM 4820 O O . PRO B 1 265 ? -8.633 7.414 23.719 1 93.5 265 PRO B O 1
ATOM 4823 N N . LEU B 1 266 ? -10.211 6.039 22.984 1 93.19 266 LEU B N 1
ATOM 4824 C CA . LEU B 1 266 ? -9.961 5.062 24.047 1 93.19 266 LEU B CA 1
ATOM 4825 C C . LEU B 1 266 ? -8.633 4.348 23.812 1 93.19 266 LEU B C 1
ATOM 4827 O O . LEU B 1 266 ? -8.133 3.656 24.703 1 93.19 266 LEU B O 1
ATOM 4831 N N . ALA B 1 267 ? -8.031 4.562 22.656 1 90.75 267 ALA B N 1
ATOM 4832 C CA . ALA B 1 267 ? -6.766 3.916 22.328 1 90.75 267 ALA B CA 1
ATOM 4833 C C . ALA B 1 267 ? -5.656 4.387 23.266 1 90.75 267 ALA B C 1
ATOM 4835 O O . ALA B 1 267 ? -4.605 3.748 23.375 1 90.75 267 ALA B O 1
ATOM 4836 N N . LYS B 1 268 ? -5.852 5.488 23.922 1 87.5 268 LYS B N 1
ATOM 4837 C CA . LYS B 1 268 ? -4.887 5.965 24.906 1 87.5 268 LYS B CA 1
ATOM 4838 C C . LYS B 1 268 ? -4.703 4.949 26.031 1 87.5 268 LYS B C 1
ATOM 4840 O O . LYS B 1 268 ? -3.691 4.973 26.734 1 87.5 268 LYS B O 1
ATOM 4845 N N . ASN B 1 269 ? -5.664 4.012 26.172 1 88.12 269 ASN B N 1
ATOM 4846 C CA . ASN B 1 269 ? -5.652 3.016 27.234 1 88.12 269 ASN B CA 1
ATOM 4847 C C . ASN B 1 269 ? -5.008 1.709 26.781 1 88.12 269 ASN B C 1
ATOM 4849 O O . ASN B 1 269 ? -4.992 0.727 27.516 1 88.12 269 ASN B O 1
ATOM 4853 N N . VAL B 1 270 ? -4.469 1.73 25.594 1 91.25 270 VAL B N 1
ATOM 4854 C CA . VAL B 1 270 ? -3.842 0.503 25.125 1 91.25 270 VAL B CA 1
ATOM 4855 C C . VAL B 1 270 ? -2.545 0.255 25.891 1 91.25 270 VAL B C 1
ATOM 4857 O O . VAL B 1 270 ? -1.904 1.198 26.359 1 91.25 270 VAL B O 1
ATOM 4860 N N . ALA B 1 271 ? -2.203 -0.998 25.984 1 88.56 271 ALA B N 1
ATOM 4861 C CA . ALA B 1 271 ? -0.983 -1.366 26.703 1 88.56 271 ALA B CA 1
ATOM 4862 C C . ALA B 1 271 ? 0.252 -0.798 26 1 88.56 271 ALA B C 1
ATOM 4864 O O . ALA B 1 271 ? 0.273 -0.655 24.781 1 88.56 271 ALA B O 1
ATOM 4865 N N . ASP B 1 272 ? 1.272 -0.585 26.781 1 88.62 272 ASP B N 1
ATOM 4866 C CA . ASP B 1 272 ? 2.525 -0.044 26.266 1 88.62 272 ASP B CA 1
ATOM 4867 C C . ASP B 1 272 ? 3.135 -0.972 25.219 1 88.62 272 ASP B C 1
ATOM 4869 O O . ASP B 1 272 ? 3.758 -0.511 24.266 1 88.62 272 ASP B O 1
ATOM 4873 N N . GLU B 1 273 ? 2.865 -2.146 25.422 1 88.88 273 GLU B N 1
ATOM 4874 C CA . GLU B 1 273 ? 3.41 -3.139 24.5 1 88.88 273 GLU B CA 1
ATOM 4875 C C . GLU B 1 273 ? 2.859 -2.939 23.094 1 88.88 273 GLU B C 1
ATOM 4877 O O . GLU B 1 273 ? 3.576 -3.133 22.109 1 88.88 273 GLU B O 1
ATOM 4882 N N . PHE B 1 274 ? 1.629 -2.557 23.031 1 91.69 274 PHE B N 1
ATOM 4883 C CA . PHE B 1 274 ? 1.016 -2.311 21.734 1 91.69 274 PHE B CA 1
ATOM 4884 C C . PHE B 1 274 ? 1.667 -1.118 21.047 1 91.69 274 PHE B C 1
ATOM 4886 O O . PHE B 1 274 ? 1.981 -1.179 19.844 1 91.69 274 PHE B O 1
ATOM 4893 N N . ALA B 1 275 ? 1.835 -0.109 21.766 1 87.38 275 ALA B N 1
ATOM 4894 C CA . ALA B 1 275 ? 2.402 1.12 21.219 1 87.38 275 ALA B CA 1
ATOM 4895 C C . ALA B 1 275 ? 3.826 0.891 20.719 1 87.38 275 ALA B C 1
ATOM 4897 O O . ALA B 1 275 ? 4.27 1.54 19.766 1 87.38 275 ALA B O 1
ATOM 4898 N N . GLU B 1 276 ? 4.477 -0.044 21.297 1 83.62 276 GLU B N 1
ATOM 4899 C CA . GLU B 1 276 ? 5.844 -0.362 20.906 1 83.62 276 GLU B CA 1
ATOM 4900 C C . GLU B 1 276 ? 5.863 -1.279 19.688 1 83.62 276 GLU B C 1
ATOM 4902 O O . GLU B 1 276 ? 6.594 -1.029 18.719 1 83.62 276 GLU B O 1
ATOM 4907 N N . GLU B 1 277 ? 5.035 -2.266 19.766 1 85.12 277 GLU B N 1
ATOM 4908 C CA . GLU B 1 277 ? 5.02 -3.285 18.719 1 85.12 277 GLU B CA 1
ATOM 4909 C C . GLU B 1 277 ? 4.332 -2.771 17.453 1 85.12 277 GLU B C 1
ATOM 4911 O O . GLU B 1 277 ? 4.73 -3.111 16.344 1 85.12 277 GLU B O 1
ATOM 4916 N N . PHE B 1 278 ? 3.301 -1.978 17.672 1 90 278 PHE B N 1
ATOM 4917 C CA . PHE B 1 278 ? 2.508 -1.43 16.578 1 90 278 PHE B CA 1
ATOM 4918 C C . PHE B 1 278 ? 2.496 0.093 16.625 1 90 278 PHE B C 1
ATOM 4920 O O . PHE B 1 278 ? 1.43 0.712 16.609 1 90 278 PHE B O 1
ATOM 4927 N N . ALA B 1 279 ? 3.621 0.678 16.547 1 85.25 279 ALA B N 1
ATOM 4928 C CA . ALA B 1 279 ? 3.773 2.117 16.75 1 85.25 279 ALA B CA 1
ATOM 4929 C C . ALA B 1 279 ? 3.031 2.904 15.672 1 85.25 279 ALA B C 1
ATOM 4931 O O . ALA B 1 279 ? 2.34 3.881 15.977 1 85.25 279 ALA B O 1
ATOM 4932 N N . GLU B 1 280 ? 3.219 2.496 14.43 1 87.38 280 GLU B N 1
ATOM 4933 C CA . GLU B 1 280 ? 2.543 3.191 13.336 1 87.38 280 GLU B CA 1
ATOM 4934 C C . GLU B 1 280 ? 1.028 3.162 13.523 1 87.38 280 GLU B C 1
ATOM 4936 O O . GLU B 1 280 ? 0.363 4.191 13.406 1 87.38 280 GLU B O 1
ATOM 4941 N N . GLU B 1 281 ? 0.576 1.976 13.781 1 92.62 281 GLU B N 1
ATOM 4942 C CA . GLU B 1 281 ? -0.858 1.83 14.008 1 92.62 281 GLU B CA 1
ATOM 4943 C C . GLU B 1 281 ? -1.319 2.688 15.188 1 92.62 281 GLU B C 1
ATOM 4945 O O . GLU B 1 281 ? -2.359 3.346 15.109 1 92.62 281 GLU B O 1
ATOM 4950 N N . TYR B 1 282 ? -0.54 2.682 16.188 1 93.5 282 TYR B N 1
ATOM 4951 C CA . TYR B 1 282 ? -0.882 3.428 17.391 1 93.5 282 TYR B CA 1
ATOM 4952 C C . TYR B 1 282 ? -1.056 4.91 17.078 1 93.5 282 TYR B C 1
ATOM 4954 O O . TYR B 1 282 ? -2.057 5.52 17.469 1 93.5 282 TYR B O 1
ATOM 4962 N N . TYR B 1 283 ? -0.168 5.445 16.391 1 92.12 283 TYR B N 1
ATOM 4963 C CA . TYR B 1 283 ? -0.224 6.879 16.141 1 92.12 283 TYR B CA 1
ATOM 4964 C C . TYR B 1 283 ? -1.322 7.207 15.133 1 92.12 283 TYR B C 1
ATOM 4966 O O . TYR B 1 283 ? -1.945 8.273 15.211 1 92.12 283 TYR B O 1
ATOM 4974 N N . LYS B 1 284 ? -1.517 6.297 14.172 1 94.19 284 LYS B N 1
ATOM 4975 C CA . LYS B 1 284 ? -2.666 6.48 13.289 1 94.19 284 LYS B CA 1
ATOM 4976 C C . LYS B 1 284 ? -3.963 6.562 14.094 1 94.19 284 LYS B C 1
ATOM 4978 O O . LYS B 1 284 ? -4.785 7.453 13.859 1 94.19 284 LYS B O 1
ATOM 4983 N N . ILE B 1 285 ? -4.086 5.699 15 1 96.12 285 ILE B N 1
ATOM 4984 C CA . ILE B 1 285 ? -5.293 5.645 15.82 1 96.12 285 ILE B CA 1
ATOM 4985 C C . ILE B 1 285 ? -5.383 6.895 16.688 1 96.12 285 ILE B C 1
ATOM 4987 O O . ILE B 1 285 ? -6.449 7.508 16.797 1 96.12 285 ILE B O 1
ATOM 4991 N N . CYS B 1 286 ? -4.293 7.273 17.266 1 93.75 286 CYS B N 1
ATOM 4992 C CA . CYS B 1 286 ? -4.258 8.461 18.109 1 93.75 286 CYS B CA 1
ATOM 4993 C C . CYS B 1 286 ? -4.684 9.703 17.328 1 93.75 286 CYS B C 1
ATOM 4995 O O . CYS B 1 286 ? -5.375 10.57 17.859 1 93.75 286 CYS B O 1
ATOM 4997 N N . SER B 1 287 ? -4.27 9.75 16.125 1 94.69 287 SER B N 1
ATOM 4998 C CA . SER B 1 287 ? -4.574 10.93 15.32 1 94.69 287 SER B CA 1
ATOM 4999 C C . SER B 1 287 ? -6.078 11.094 15.133 1 94.69 287 SER B C 1
ATOM 5001 O O . SER B 1 287 ? -6.621 12.18 15.367 1 94.69 287 SER B O 1
ATOM 5003 N N . ILE B 1 288 ? -6.707 10.07 14.719 1 95.81 288 ILE B N 1
ATOM 5004 C CA . ILE B 1 288 ? -8.148 10.164 14.547 1 95.81 288 ILE B CA 1
ATOM 5005 C C . ILE B 1 288 ? -8.82 10.336 15.914 1 95.81 288 ILE B C 1
ATOM 5007 O O . ILE B 1 288 ? -9.828 11.047 16.031 1 95.81 288 ILE B O 1
ATOM 5011 N N . GLY B 1 289 ? -8.297 9.68 16.922 1 95.12 289 GLY B N 1
ATOM 5012 C CA . GLY B 1 289 ? -8.812 9.867 18.266 1 95.12 289 GLY B CA 1
ATOM 5013 C C . GLY B 1 289 ? -8.758 11.312 18.734 1 95.12 289 GLY B C 1
ATOM 5014 O O . GLY B 1 289 ? -9.711 11.812 19.344 1 95.12 289 GLY B O 1
ATOM 5015 N N . MET B 1 290 ? -7.746 11.922 18.484 1 94.62 290 MET B N 1
ATOM 5016 C CA . MET B 1 290 ? -7.578 13.32 18.859 1 94.62 290 MET B CA 1
ATOM 5017 C C . MET B 1 290 ? -8.57 14.203 18.109 1 94.62 290 MET B C 1
ATOM 5019 O O . MET B 1 290 ? -9.102 15.164 18.672 1 94.62 290 MET B O 1
ATOM 5023 N N . ILE B 1 291 ? -8.758 13.922 16.828 1 95.5 291 ILE B N 1
ATOM 5024 C CA . ILE B 1 291 ? -9.75 14.656 16.062 1 95.5 291 ILE B CA 1
ATOM 5025 C C . ILE B 1 291 ? -11.117 14.516 16.703 1 95.5 291 ILE B C 1
ATOM 5027 O O . ILE B 1 291 ? -11.828 15.508 16.906 1 95.5 291 ILE B O 1
ATOM 5031 N N . VAL B 1 292 ? -11.453 13.305 17.047 1 94.25 292 VAL B N 1
ATOM 5032 C CA . VAL B 1 292 ? -12.75 13.039 17.672 1 94.25 292 VAL B CA 1
ATOM 5033 C C . VAL B 1 292 ? -12.883 13.844 18.953 1 94.25 292 VAL B C 1
ATOM 5035 O O . VAL B 1 292 ? -13.898 14.5 19.172 1 94.25 292 VAL B O 1
ATOM 5038 N N . GLU B 1 293 ? -11.922 13.805 19.75 1 93.5 293 GLU B N 1
ATOM 5039 C CA . GLU B 1 293 ? -11.961 14.539 21.016 1 93.5 293 GLU B CA 1
ATOM 5040 C C . GLU B 1 293 ? -12.141 16.031 20.781 1 93.5 293 GLU B C 1
ATOM 5042 O O . GLU B 1 293 ? -12.859 16.703 21.531 1 93.5 293 GLU B O 1
ATOM 5047 N N . ARG B 1 294 ? -11.492 16.5 19.766 1 92.25 294 ARG B N 1
ATOM 5048 C CA . ARG B 1 294 ? -11.508 17.922 19.469 1 92.25 294 ARG B CA 1
ATOM 5049 C C . ARG B 1 294 ? -12.891 18.375 18.984 1 92.25 294 ARG B C 1
ATOM 5051 O O . ARG B 1 294 ? -13.297 19.516 19.219 1 92.25 294 ARG B O 1
ATOM 5058 N N . VAL B 1 295 ? -13.617 17.469 18.359 1 93.44 295 VAL B N 1
ATOM 5059 C CA . VAL B 1 295 ? -14.836 17.922 17.688 1 93.44 295 VAL B CA 1
ATOM 5060 C C . VAL B 1 295 ? -16.062 17.484 18.484 1 93.44 295 VAL B C 1
ATOM 5062 O O . VAL B 1 295 ? -17.188 17.766 18.109 1 93.44 295 VAL B O 1
ATOM 5065 N N . LEU B 1 296 ? -15.828 16.844 19.609 1 92.19 296 LEU B N 1
ATOM 5066 C CA . LEU B 1 296 ? -16.953 16.438 20.453 1 92.19 296 LEU B CA 1
ATOM 5067 C C . LEU B 1 296 ? -17.594 17.641 21.125 1 92.19 296 LEU B C 1
ATOM 5069 O O . LEU B 1 296 ? -18.781 17.594 21.484 1 92.19 296 LEU B O 1
ATOM 5073 N N . ALA B 1 297 ? -16.828 18.656 21.312 1 89.06 297 ALA B N 1
ATOM 5074 C CA . ALA B 1 297 ? -17.344 19.906 21.859 1 89.06 297 ALA B CA 1
ATOM 5075 C C . ALA B 1 297 ? -17.094 21.078 20.906 1 89.06 297 ALA B C 1
ATOM 5077 O O . ALA B 1 297 ? -16.156 21.031 20.109 1 89.06 297 ALA B O 1
ATOM 5078 N N . PRO B 1 298 ? -18.047 22.016 20.922 1 89.94 298 PRO B N 1
ATOM 5079 C CA . PRO B 1 298 ? -17.859 23.156 20.031 1 89.94 298 PRO B CA 1
ATOM 5080 C C . PRO B 1 298 ? -16.547 23.906 20.312 1 89.94 298 PRO B C 1
ATOM 5082 O O . PRO B 1 298 ? -16.062 23.891 21.453 1 89.94 298 PRO B O 1
ATOM 5085 N N . PRO B 1 299 ? -16.094 24.406 19.172 1 86.81 299 PRO B N 1
ATOM 5086 C CA . PRO B 1 299 ? -14.875 25.203 19.375 1 86.81 299 PRO B CA 1
ATOM 5087 C C . PRO B 1 299 ? -15.156 26.562 20.016 1 86.81 299 PRO B C 1
ATOM 5089 O O . PRO B 1 299 ? -16.062 27.281 19.578 1 86.81 299 PRO B O 1
ATOM 5092 N N . GLY B 1 300 ? -14.5 26.891 21.062 1 80.62 300 GLY B N 1
ATOM 5093 C CA . GLY B 1 300 ? -14.648 28.188 21.703 1 80.62 300 GLY B CA 1
ATOM 5094 C C . GLY B 1 300 ? -16.031 28.422 22.266 1 80.62 300 GLY B C 1
ATOM 5095 O O . GLY B 1 300 ? -16.656 27.516 22.828 1 80.62 300 GLY B O 1
ATOM 5096 N N . ASP B 1 301 ? -16.594 29.75 22.016 1 79.75 301 ASP B N 1
ATOM 5097 C CA . ASP B 1 301 ? -17.828 30.172 22.641 1 79.75 301 ASP B CA 1
ATOM 5098 C C . ASP B 1 301 ? -19.016 29.984 21.688 1 79.75 301 ASP B C 1
ATOM 5100 O O . ASP B 1 301 ? -20.172 30.062 22.109 1 79.75 301 ASP B O 1
ATOM 5104 N N . SER B 1 302 ? -18.688 29.719 20.453 1 82.31 302 SER B N 1
ATOM 5105 C CA . SER B 1 302 ? -19.766 29.547 19.5 1 82.31 302 SER B CA 1
ATOM 5106 C C . SER B 1 302 ? -20.109 28.078 19.297 1 82.31 302 SER B C 1
ATOM 5108 O O . SER B 1 302 ? -19.219 27.234 19.172 1 82.31 302 SER B O 1
ATOM 5110 N N . ASN B 1 303 ? -21.5 27.875 19.406 1 89.88 303 ASN B N 1
ATOM 5111 C CA . ASN B 1 303 ? -21.953 26.516 19.172 1 89.88 303 ASN B CA 1
ATOM 5112 C C . ASN B 1 303 ? -22.281 26.266 17.688 1 89.88 303 ASN B C 1
ATOM 5114 O O . ASN B 1 303 ? -22.922 25.281 17.344 1 89.88 303 ASN B O 1
ATOM 5118 N N . LYS B 1 304 ? -21.875 27.234 16.875 1 91.44 304 LYS B N 1
ATOM 5119 C CA . LYS B 1 304 ? -22.156 27.109 15.445 1 91.44 304 LYS B CA 1
ATOM 5120 C C . LYS B 1 304 ? -20.953 27.531 14.609 1 91.44 304 LYS B C 1
ATOM 5122 O O . LYS B 1 304 ? -20.344 28.562 14.883 1 91.44 304 LYS B O 1
ATOM 5127 N N . ILE B 1 305 ? -20.625 26.688 13.641 1 93.62 305 ILE B N 1
ATOM 5128 C CA . ILE B 1 305 ? -19.547 27.016 12.711 1 93.62 305 ILE B CA 1
ATOM 5129 C C . ILE B 1 305 ? -19.891 26.516 11.312 1 93.62 305 ILE B C 1
ATOM 5131 O O . ILE B 1 305 ? -20.844 25.75 11.141 1 93.62 305 ILE B O 1
ATOM 5135 N N . ASP B 1 306 ? -19.219 27.047 10.273 1 92.5 306 ASP B N 1
ATOM 5136 C CA . ASP B 1 306 ? -19.438 26.516 8.938 1 92.5 306 ASP B CA 1
ATOM 5137 C C . ASP B 1 306 ? -18.469 25.375 8.633 1 92.5 306 ASP B C 1
ATOM 5139 O O . ASP B 1 306 ? -17.641 25.016 9.469 1 92.5 306 ASP B O 1
ATOM 5143 N N . LEU B 1 307 ? -18.625 24.797 7.531 1 92.19 307 LEU B N 1
ATOM 5144 C CA . LEU B 1 307 ? -17.844 23.609 7.188 1 92.19 307 LEU B CA 1
ATOM 5145 C C . LEU B 1 307 ? -16.359 23.953 7.051 1 92.19 307 LEU B C 1
ATOM 5147 O O . LEU B 1 307 ? -15.5 23.141 7.375 1 92.19 307 LEU B O 1
ATOM 5151 N N . ASP B 1 308 ? -16.062 25.141 6.578 1 90.5 308 ASP B N 1
ATOM 5152 C CA . ASP B 1 308 ? -14.672 25.547 6.422 1 90.5 308 ASP B CA 1
ATOM 5153 C C . ASP B 1 308 ? -13.984 25.703 7.777 1 90.5 308 ASP B C 1
ATOM 5155 O O . ASP B 1 308 ? -12.844 25.281 7.957 1 90.5 308 ASP B O 1
ATOM 5159 N N . GLU B 1 309 ? -14.711 26.266 8.633 1 90.81 309 GLU B N 1
ATOM 5160 C CA . GLU B 1 309 ? -14.211 26.375 10 1 90.81 309 GLU B CA 1
ATOM 5161 C C . GLU B 1 309 ? -14.016 25 10.625 1 90.81 309 GLU B C 1
ATOM 5163 O O . GLU B 1 309 ? -13.055 24.781 11.367 1 90.81 309 GLU B O 1
ATOM 5168 N N . PHE B 1 310 ? -14.961 24.172 10.359 1 94 310 PHE B N 1
ATOM 5169 C CA . PHE B 1 310 ? -14.867 22.812 10.859 1 94 310 PHE B CA 1
ATOM 5170 C C . PHE B 1 310 ? -13.625 22.109 10.32 1 94 310 PHE B C 1
ATOM 5172 O O . PHE B 1 310 ? -12.938 21.391 11.055 1 94 310 PHE B O 1
ATOM 5179 N N . ARG B 1 311 ? -13.273 22.328 9.07 1 92.69 311 ARG B N 1
ATOM 5180 C CA . ARG B 1 311 ? -12.07 21.781 8.461 1 92.69 311 ARG B CA 1
ATOM 5181 C C . ARG B 1 311 ? -10.82 22.266 9.188 1 92.69 311 ARG B C 1
ATOM 5183 O O . ARG B 1 311 ? -9.875 21.5 9.406 1 92.69 311 ARG B O 1
ATOM 5190 N N . GLU B 1 312 ? -10.828 23.469 9.57 1 87.56 312 GLU B N 1
ATOM 5191 C CA . GLU B 1 312 ? -9.688 24.062 10.258 1 87.56 312 GLU B CA 1
ATOM 5192 C C . GLU B 1 312 ? -9.469 23.406 11.617 1 87.56 312 GLU B C 1
ATOM 5194 O O . GLU B 1 312 ? -8.328 23.266 12.062 1 87.56 312 GLU B O 1
ATOM 5199 N N . LEU B 1 313 ? -10.539 22.984 12.195 1 91.12 313 LEU B N 1
ATOM 5200 C CA . LEU B 1 313 ? -10.461 22.344 13.5 1 91.12 313 LEU B CA 1
ATOM 5201 C C . LEU B 1 313 ? -9.734 21.016 13.398 1 91.12 313 LEU B C 1
ATOM 5203 O O . LEU B 1 313 ? -9.219 20.5 14.398 1 91.12 313 LEU B O 1
ATOM 5207 N N . LEU B 1 314 ? -9.758 20.5 12.234 1 93.81 314 LEU B N 1
ATOM 5208 C CA . LEU B 1 314 ? -9.227 19.156 12.062 1 93.81 314 LEU B CA 1
ATOM 5209 C C . LEU B 1 314 ? -7.742 19.203 11.703 1 93.81 314 LEU B C 1
ATOM 5211 O O . LEU B 1 314 ? -7.137 18.172 11.406 1 93.81 314 LEU B O 1
ATOM 5215 N N . VAL B 1 315 ? -7.145 20.375 11.719 1 90.5 315 VAL B N 1
ATOM 5216 C CA . VAL B 1 315 ? -5.715 20.547 11.484 1 90.5 315 VAL B CA 1
ATOM 5217 C C . VAL B 1 315 ? -5.051 21.094 12.75 1 90.5 315 VAL B C 1
ATOM 5219 O O . VAL B 1 315 ? -5.395 22.188 13.219 1 90.5 315 VAL B O 1
ATOM 5222 N N . PHE B 1 316 ? -4.113 20.297 13.273 1 87.88 316 PHE B N 1
ATOM 5223 C CA . PHE B 1 316 ? -3.484 20.766 14.5 1 87.88 316 PHE B CA 1
ATOM 5224 C C . PHE B 1 316 ? -2.158 20.047 14.734 1 87.88 316 PHE B C 1
ATOM 5226 O O . PHE B 1 316 ? -1.828 19.094 14.023 1 87.88 316 PHE B O 1
ATOM 5233 N N . GLU B 1 317 ? -1.476 20.578 15.711 1 86.19 317 GLU B N 1
ATOM 5234 C CA . GLU B 1 317 ? -0.215 20 16.172 1 86.19 317 GLU B CA 1
ATOM 5235 C C . GLU B 1 317 ? -0.294 19.594 17.641 1 86.19 317 GLU B C 1
ATOM 5237 O O . GLU B 1 317 ? -0.97 20.25 18.438 1 86.19 317 GLU B O 1
ATOM 5242 N N . GLU B 1 318 ? 0.289 18.469 17.859 1 87.44 318 GLU B N 1
ATOM 5243 C CA . GLU B 1 318 ? 0.357 17.953 19.234 1 87.44 318 GLU B CA 1
ATOM 5244 C C . GLU B 1 318 ? 1.798 17.656 19.641 1 87.44 318 GLU B C 1
ATOM 5246 O O . GLU B 1 318 ? 2.533 17 18.906 1 87.44 318 GLU B O 1
ATOM 5251 N N . ASP B 1 319 ? 2.145 18.188 20.812 1 84.62 319 ASP B N 1
ATOM 5252 C CA . ASP B 1 319 ? 3.465 17.875 21.344 1 84.62 319 ASP B CA 1
ATOM 5253 C C . ASP B 1 319 ? 3.486 16.484 22 1 84.62 319 ASP B C 1
ATOM 5255 O O . ASP B 1 319 ? 2.781 16.25 22.969 1 84.62 319 ASP B O 1
ATOM 5259 N N . MET B 1 320 ? 4.188 15.633 21.344 1 82 320 MET B N 1
ATOM 5260 C CA . MET B 1 320 ? 4.367 14.289 21.875 1 82 320 MET B CA 1
ATOM 5261 C C . MET B 1 320 ? 5.707 14.164 22.609 1 82 320 MET B C 1
ATOM 5263 O O . MET B 1 320 ? 6.496 15.109 22.625 1 82 320 MET B O 1
ATOM 5267 N N . GLU B 1 321 ? 5.754 13.102 23.312 1 77.69 321 GLU B N 1
ATOM 5268 C CA . GLU B 1 321 ? 7.043 12.867 23.969 1 77.69 321 GLU B CA 1
ATOM 5269 C C . GLU B 1 321 ? 8.141 12.617 22.938 1 77.69 321 GLU B C 1
ATOM 5271 O O . GLU B 1 321 ? 8.18 11.547 22.312 1 77.69 321 GLU B O 1
ATOM 5276 N N . GLY B 1 322 ? 8.984 13.594 22.609 1 73 322 GLY B N 1
ATOM 5277 C CA . GLY B 1 322 ? 10.141 13.414 21.734 1 73 322 GLY B CA 1
ATOM 5278 C C . GLY B 1 322 ? 9.891 13.875 20.312 1 73 322 GLY B C 1
ATOM 5279 O O . GLY B 1 322 ? 10.812 13.898 19.5 1 73 322 GLY B O 1
ATOM 5280 N N . PHE B 1 323 ? 8.633 14.117 20.047 1 81.56 323 PHE B N 1
ATOM 5281 C CA . PHE B 1 323 ? 8.359 14.586 18.703 1 81.56 323 PHE B CA 1
ATOM 5282 C C . PHE B 1 323 ? 7.059 15.391 18.656 1 81.56 323 PHE B C 1
ATOM 5284 O O . PHE B 1 323 ? 6.305 15.406 19.625 1 81.56 323 PHE B O 1
ATOM 5291 N N . VAL B 1 324 ? 6.926 16.125 17.531 1 80.94 324 VAL B N 1
ATOM 5292 C CA . VAL B 1 324 ? 5.68 16.844 17.297 1 80.94 324 VAL B CA 1
ATOM 5293 C C . VAL B 1 324 ? 4.836 16.078 16.266 1 80.94 324 VAL B C 1
ATOM 5295 O O . VAL B 1 324 ? 5.348 15.656 15.234 1 80.94 324 VAL B O 1
ATOM 5298 N N . MET B 1 325 ? 3.605 15.914 16.594 1 87.94 325 MET B N 1
ATOM 5299 C CA . MET B 1 325 ? 2.678 15.281 15.656 1 87.94 325 MET B CA 1
ATOM 5300 C C . MET B 1 325 ? 1.769 16.312 15.008 1 87.94 325 MET B C 1
ATOM 5302 O O . MET B 1 325 ? 1.12 17.109 15.703 1 87.94 325 MET B O 1
ATOM 5306 N N . THR B 1 326 ? 1.843 16.328 13.742 1 84.88 326 THR B N 1
ATOM 5307 C CA . THR B 1 326 ? 0.909 17.156 13 1 84.88 326 THR B CA 1
ATOM 5308 C C . THR B 1 326 ? -0.212 16.328 12.398 1 84.88 326 THR B C 1
ATOM 5310 O O . THR B 1 326 ? 0.045 15.289 11.781 1 84.88 326 THR B O 1
ATOM 5313 N N . VAL B 1 327 ? -1.405 16.703 12.648 1 91.88 327 VAL B N 1
ATOM 5314 C CA . VAL B 1 327 ? -2.566 15.969 12.156 1 91.88 327 VAL B CA 1
ATOM 5315 C C . VAL B 1 327 ? -3.346 16.828 11.172 1 91.88 327 VAL B C 1
ATOM 5317 O O . VAL B 1 327 ? -3.67 17.984 11.461 1 91.88 327 VAL B O 1
ATOM 5320 N N . ASP B 1 328 ? -3.59 16.297 9.992 1 88.62 328 ASP B N 1
ATOM 5321 C CA . ASP B 1 328 ? -4.402 16.969 8.977 1 88.62 328 ASP B CA 1
ATOM 5322 C C . ASP B 1 328 ? -5.605 16.109 8.594 1 88.62 328 ASP B C 1
ATOM 5324 O O . ASP B 1 328 ? -5.465 15.133 7.848 1 88.62 328 ASP B O 1
ATOM 5328 N N . GLY B 1 329 ? -6.727 16.5 9.023 1 93.12 329 GLY B N 1
ATOM 5329 C CA . GLY B 1 329 ? -7.961 15.789 8.727 1 93.12 329 GLY B CA 1
ATOM 5330 C C . GLY B 1 329 ? -8.875 16.547 7.785 1 93.12 329 GLY B C 1
ATOM 5331 O O . GLY B 1 329 ? -10.078 16.297 7.746 1 93.12 329 GLY B O 1
ATOM 5332 N N . THR B 1 330 ? -8.367 17.391 6.988 1 89.31 330 THR B N 1
ATOM 5333 C CA . THR B 1 330 ? -9.164 18.25 6.125 1 89.31 330 THR B CA 1
ATOM 5334 C C . THR B 1 330 ? -9.961 17.422 5.125 1 89.31 330 THR B C 1
ATOM 5336 O O . THR B 1 330 ? -11.148 17.688 4.891 1 89.31 330 THR B O 1
ATOM 5339 N N . ALA B 1 331 ? -9.328 16.438 4.609 1 87.75 331 ALA B N 1
ATOM 5340 C CA . ALA B 1 331 ? -9.906 15.648 3.531 1 87.75 331 ALA B CA 1
ATOM 5341 C C . ALA B 1 331 ? -11.078 14.812 4.035 1 87.75 331 ALA B C 1
ATOM 5343 O O . ALA B 1 331 ? -11.883 14.312 3.242 1 87.75 331 ALA B O 1
ATOM 5344 N N . VAL B 1 332 ? -11.18 14.742 5.352 1 92.25 332 VAL B N 1
ATOM 5345 C CA . VAL B 1 332 ? -12.211 13.852 5.867 1 92.25 332 VAL B CA 1
ATOM 5346 C C . VAL B 1 332 ? -13.211 14.648 6.707 1 92.25 332 VAL B C 1
ATOM 5348 O O . VAL B 1 332 ? -13.984 14.07 7.469 1 92.25 332 VAL B O 1
ATOM 5351 N N . ALA B 1 333 ? -13.234 15.914 6.594 1 93.56 333 ALA B N 1
ATOM 5352 C CA . ALA B 1 333 ? -14.094 16.781 7.402 1 93.56 333 ALA B CA 1
ATOM 5353 C C . ALA B 1 333 ? -15.562 16.438 7.199 1 93.56 333 ALA B C 1
ATOM 5355 O O . ALA B 1 333 ? -16.328 16.359 8.164 1 93.56 333 ALA B O 1
ATOM 5356 N N . GLU B 1 334 ? -15.93 16.203 5.977 1 90.44 334 GLU B N 1
ATOM 5357 C CA . GLU B 1 334 ? -17.328 15.891 5.688 1 90.44 334 GLU B CA 1
ATOM 5358 C C . GLU B 1 334 ? -17.734 14.547 6.297 1 90.44 334 GLU B C 1
ATOM 5360 O O . GLU B 1 334 ? -18.812 14.422 6.852 1 90.44 334 GLU B O 1
ATOM 5365 N N . GLU B 1 335 ? -16.844 13.641 6.156 1 91.31 335 GLU B N 1
ATOM 5366 C CA . GLU B 1 335 ? -17.109 12.328 6.738 1 91.31 335 GLU B CA 1
ATOM 5367 C C . GLU B 1 335 ? -17.219 12.406 8.258 1 91.31 335 GLU B C 1
ATOM 5369 O O . GLU B 1 335 ? -18.094 11.797 8.867 1 91.31 335 GLU B O 1
ATOM 5374 N N . MET B 1 336 ? -16.328 13.156 8.82 1 93.25 336 MET B N 1
ATOM 5375 C CA . MET B 1 336 ? -16.344 13.328 10.273 1 93.25 336 MET B CA 1
ATOM 5376 C C . MET B 1 336 ? -17.625 14.031 10.727 1 93.25 336 MET B C 1
ATOM 5378 O O . MET B 1 336 ? -18.234 13.633 11.719 1 93.25 336 MET B O 1
ATOM 5382 N N . ALA B 1 337 ? -18.016 14.984 10.008 1 93.19 337 ALA B N 1
ATOM 5383 C CA . ALA B 1 337 ? -19.25 15.695 10.328 1 93.19 337 ALA B CA 1
ATOM 5384 C C . ALA B 1 337 ? -20.453 14.773 10.234 1 93.19 337 ALA B C 1
ATOM 5386 O O . ALA B 1 337 ? -21.359 14.828 11.078 1 93.19 337 ALA B O 1
ATOM 5387 N N . ARG B 1 338 ? -20.453 14 9.203 1 91 338 ARG B N 1
ATOM 5388 C CA . ARG B 1 338 ? -21.547 13.047 9.031 1 91 338 ARG B CA 1
ATOM 5389 C C . ARG B 1 338 ? -21.594 12.062 10.195 1 91 338 ARG B C 1
ATOM 5391 O O . ARG B 1 338 ? -22.672 11.727 10.688 1 91 338 ARG B O 1
ATOM 5398 N N . THR B 1 339 ? -20.516 11.602 10.586 1 90.44 339 THR B N 1
ATOM 5399 C CA . THR B 1 339 ? -20.438 10.672 11.703 1 90.44 339 THR B CA 1
ATOM 5400 C C . THR B 1 339 ? -20.938 11.32 12.992 1 90.44 339 THR B C 1
ATOM 5402 O O . THR B 1 339 ? -21.734 10.727 13.727 1 90.44 339 THR B O 1
ATOM 5405 N N . LEU B 1 340 ? -20.516 12.492 13.25 1 92.94 340 LEU B N 1
ATOM 5406 C CA . LEU B 1 340 ? -20.938 13.219 14.445 1 92.94 340 LEU B CA 1
ATOM 5407 C C . LEU B 1 340 ? -22.438 13.445 14.438 1 92.94 340 LEU B C 1
ATOM 5409 O O . LEU B 1 340 ? -23.094 13.367 15.477 1 92.94 340 LEU B O 1
ATOM 5413 N N . LYS B 1 341 ? -22.938 13.742 13.289 1 92.75 341 LYS B N 1
ATOM 5414 C CA . LYS B 1 341 ? -24.375 13.93 13.156 1 92.75 341 LYS B CA 1
ATOM 5415 C C . LYS B 1 341 ? -25.141 12.633 13.469 1 92.75 341 LYS B C 1
ATOM 5417 O O . LYS B 1 341 ? -26.125 12.656 14.203 1 92.75 341 LYS B O 1
ATOM 5422 N N . LYS B 1 342 ? -24.688 11.617 12.898 1 90.06 342 LYS B N 1
ATOM 5423 C CA . LYS B 1 342 ? -25.297 10.312 13.117 1 90.06 342 LYS B CA 1
ATOM 5424 C C . LYS B 1 342 ? -25.312 9.953 14.602 1 90.06 342 LYS B C 1
ATOM 5426 O O . LYS B 1 342 ? -26.266 9.344 15.094 1 90.06 342 LYS B O 1
ATOM 5431 N N . GLU B 1 343 ? -24.266 10.32 15.305 1 90.44 343 GLU B N 1
ATOM 5432 C CA . GLU B 1 343 ? -24.125 10.008 16.719 1 90.44 343 GLU B CA 1
ATOM 5433 C C . GLU B 1 343 ? -24.875 11.023 17.578 1 90.44 343 GLU B C 1
ATOM 5435 O O . GLU B 1 343 ? -24.938 10.891 18.797 1 90.44 343 GLU B O 1
ATOM 5440 N N . GLY B 1 344 ? -25.391 12.031 16.969 1 90.62 344 GLY B N 1
ATOM 5441 C CA . GLY B 1 344 ? -26.234 12.992 17.672 1 90.62 344 GLY B CA 1
ATOM 5442 C C . GLY B 1 344 ? -25.438 14.094 18.359 1 90.62 344 GLY B C 1
ATOM 5443 O O . GLY B 1 344 ? -25.953 14.773 19.25 1 90.62 344 GLY B O 1
ATOM 5444 N N . VAL B 1 345 ? -24.203 14.266 17.938 1 92.81 345 VAL B N 1
ATOM 5445 C CA . VAL B 1 345 ? -23.344 15.273 18.547 1 92.81 345 VAL B CA 1
ATOM 5446 C C . VAL B 1 345 ? -23.609 16.641 17.922 1 92.81 345 VAL B C 1
ATOM 5448 O O . VAL B 1 345 ? -23.625 17.656 18.609 1 92.81 345 VAL B O 1
ATOM 5451 N N . ILE B 1 346 ? -23.812 16.562 16.578 1 94.75 346 ILE B N 1
ATOM 5452 C CA . ILE B 1 346 ? -24.016 17.828 15.867 1 94.75 346 ILE B CA 1
ATOM 5453 C C . ILE B 1 346 ? -25.266 17.703 14.977 1 94.75 346 ILE B C 1
ATOM 5455 O O . ILE B 1 346 ? -25.812 16.625 14.797 1 94.75 346 ILE B O 1
ATOM 5459 N N . LYS B 1 347 ? -25.766 18.781 14.5 1 94.5 347 LYS B N 1
ATOM 5460 C CA . LYS B 1 347 ? -26.797 18.859 13.469 1 94.5 347 LYS B CA 1
ATOM 5461 C C . LYS B 1 347 ? -26.453 19.922 12.422 1 94.5 347 LYS B C 1
ATOM 5463 O O . LYS B 1 347 ? -25.656 20.828 12.68 1 94.5 347 LYS B O 1
ATOM 5468 N N . PHE B 1 348 ? -27.016 19.75 11.273 1 93.31 348 PHE B N 1
ATOM 5469 C CA . PHE B 1 348 ? -26.812 20.734 10.211 1 93.31 348 PHE B CA 1
ATOM 5470 C C . PHE B 1 348 ? -28 21.688 10.109 1 93.31 348 PHE B C 1
ATOM 5472 O O . PHE B 1 348 ? -29.156 21.25 10.125 1 93.31 348 PHE B O 1
ATOM 5479 N N . LYS B 1 349 ? -27.719 22.891 10.18 1 91.56 349 LYS B N 1
ATOM 5480 C CA . LYS B 1 349 ? -28.703 23.938 9.891 1 91.56 349 LYS B CA 1
ATOM 5481 C C . LYS B 1 349 ? -28.25 24.781 8.703 1 91.56 349 LYS B C 1
ATOM 5483 O O . LYS B 1 349 ? -27.531 25.766 8.875 1 91.56 349 LYS B O 1
ATOM 5488 N N . GLY B 1 350 ? -28.672 24.406 7.469 1 88.31 350 GLY B N 1
ATOM 5489 C CA . GLY B 1 350 ? -28.141 25.016 6.262 1 88.31 350 GLY B CA 1
ATOM 5490 C C . GLY B 1 350 ? -26.688 24.625 5.996 1 88.31 350 GLY B C 1
ATOM 5491 O O . GLY B 1 350 ? -26.359 23.438 5.918 1 88.31 350 GLY B O 1
ATOM 5492 N N . ASP B 1 351 ? -25.859 25.688 6.008 1 87.88 351 ASP B N 1
ATOM 5493 C CA . ASP B 1 351 ? -24.438 25.453 5.727 1 87.88 351 ASP B CA 1
ATOM 5494 C C . ASP B 1 351 ? -23.609 25.484 7.008 1 87.88 351 ASP B C 1
ATOM 5496 O O . ASP B 1 351 ? -22.391 25.469 6.961 1 87.88 351 ASP B O 1
ATOM 5500 N N . LYS B 1 352 ? -24.484 25.453 8.094 1 93 352 LYS B N 1
ATOM 5501 C CA . LYS B 1 352 ? -23.766 25.578 9.367 1 93 352 LYS B CA 1
ATOM 5502 C C . LYS B 1 352 ? -23.844 24.281 10.164 1 93 352 LYS B C 1
ATOM 5504 O O . LYS B 1 352 ? -24.844 23.562 10.102 1 93 352 LYS B O 1
ATOM 5509 N N . ILE B 1 353 ? -22.844 24 10.852 1 94.88 353 ILE B N 1
ATOM 5510 C CA . ILE B 1 353 ? -22.734 22.906 11.812 1 94.88 353 ILE B CA 1
ATOM 5511 C C . ILE B 1 353 ? -23.047 23.422 13.211 1 94.88 353 ILE B C 1
ATOM 5513 O O . ILE B 1 353 ? -22.453 24.406 13.664 1 94.88 353 ILE B O 1
ATOM 5517 N N . VAL B 1 354 ? -24.031 22.797 13.875 1 95.62 354 VAL B N 1
ATOM 5518 C CA . VAL B 1 354 ? -24.453 23.234 15.203 1 95.62 354 VAL B CA 1
ATOM 5519 C C . VAL B 1 354 ? -24.312 22.094 16.203 1 95.62 354 VAL B C 1
ATOM 5521 O O . VAL B 1 354 ? -24.875 21.016 15.984 1 95.62 354 VAL B O 1
ATOM 5524 N N . TRP B 1 355 ? -23.5 22.312 17.219 1 95.12 355 TRP B N 1
ATOM 5525 C CA . TRP B 1 355 ? -23.391 21.312 18.266 1 95.12 355 TRP B CA 1
ATOM 5526 C C . TRP B 1 355 ? -24.656 21.266 19.125 1 95.12 355 TRP B C 1
ATOM 5528 O O . TRP B 1 355 ? -25.25 22.312 19.406 1 95.12 355 TRP B O 1
ATOM 5538 N N . LYS B 1 356 ? -24.984 19.969 19.484 1 88.31 356 LYS B N 1
ATOM 5539 C CA . LYS B 1 356 ? -26.172 19.797 20.312 1 88.31 356 LYS B CA 1
ATOM 5540 C C . LYS B 1 356 ? -25.844 19.938 21.797 1 88.31 356 LYS B C 1
ATOM 5542 O O . LYS B 1 356 ? -24.812 19.438 22.266 1 88.31 356 LYS B O 1
ATOM 5547 N N . GLY B 1 357 ? -26.062 21 22.469 1 70.56 357 GLY B N 1
ATOM 5548 C CA . GLY B 1 357 ? -25.906 21.25 23.891 1 70.56 357 GLY B CA 1
ATOM 5549 C C . GLY B 1 357 ? -26.469 20.125 24.75 1 70.56 357 GLY B C 1
ATOM 5550 O O . GLY B 1 357 ? -27.297 19.344 24.312 1 70.56 357 GLY B O 1
#

Foldseek 3Di:
DDDDPDDPPPPPPPPPPPPPVVVVVVVVVCCVQVVPPVNPPPPPPVPDDDCPDPPVPDPDPPPQPWAWLDKDDPVVLVVLCVLCVVLVWDKDKDKDKDKDKDKFKKFKDWPVVVPVQDDDCPLVVQLLVLLQVLLVVQDAPVQSLQSSLCSVPVVSPGDPVVLVVLVVQLVVLVVVVDPVSPVSSVVSVVSSVSSVQSVVFNVQQCVQQVQDSNPTSNDHQDPTGITMGTDDPVSDDPPDPRMDMDMDMDMDMIMIMTTDLLRLLSLVSGDPVCCVVPVVSSVVSVLSNVLNVQVLQDDDPDQKDFLVVLQVSSWDWDDDDPDIDTGHDNVCSVSSLVSCVVVVQWDDDDRMIGGDD/DDDDPDDPPDDPDPPPPPPPVVVVVVVVVCVVQVVPPVNPPPPPDDDPPDCPDPPVPDPDPPPQPWAWLDKDDPVVLVVLCVLCVVLVWDKDKDKDKDKDKDKFKKFKDWPVVVPVQDDDCPLVVQLLVLLQVLLVVQDAPVQSLQSSLCSSPVVSPGDPVVLVVLVVQLVVLVVVVDPVSNVSSVVSVVSSVSSVQSVVFNVQQCVQQVQDPHPTSNDHQDPIGITIGTDDPVSDDPPDPRMDMDMDMDMDMIMIMTTDLLRLLSLVSGDPVCCVVPVVSSVVSNLSNVLNVQVLQDDDPDQKDFLVVLQVSSWDWDDDDPDIDTGHCNVCSVSSLVSCVVVVQWDDDDRMIGGDD

Secondary structure (DSSP, 8-state):
--------------------HHHHHHHHHHHHHHT-GGG-----SS--S-----------------EEEEEE-HHHHHHHHHHHHHTT--EEEEEEEEEEEEEEEEEEEEHHHHHHH-S--HHHHHHHHHHHHHHHHT--HHHHHHHHHHHH-TT--S-HHHHHHHHHHHHHHHHH--HHHHHHHHHHHHHHHHHHHHHHHHHHHHHHTT---TTSS-----SS-EEEEEE-GGG--TT-TTEEEEEEEEEEEEEEEEE-GGGGGGGGGS-HHHHHHTHHHHHHHHHHHHHHHHHSS-STT-SEEEHHHHHHHTEEEEE-SSSEEEEE-GGGHHHHHHHHHHTTSEEEETTEEEE--/--------------------HHHHHHHHHHHHHHT-GGG-----SS--------------------EEEEEE-HHHHHHHHHHHHHTT--EEEEEEEEEEEEEEEEEEEEHHHHHHH-S--HHHHHHHHHHHHHHHHT--HHHHHHHHHHHH-TT--S-HHHHHHHHHHHHHHHHH--HHHHHHHHHHHHHHHHHHHHHHHHHHHHHHTT---TTSS-----SS-EEEEEE-GGG--TT-TTEEEEEEEEEEEEEEEEE-GGGGGGGGGS-HHHHHHTHHHHHHHHHHHHHHHHHSS-STT-SEEEHHHHHHHTEEEEE-SSSEEEEE-GGGHHHHHHHHHHTTSEEEETTEEEE--